Protein AF-A0AA40E9J5-F1 (afdb_monomer_lite)

pLDDT: mean 75.39, std 20.88, range [24.39, 98.38]

Foldseek 3Di:
DDDDDDDPDDDDDDDPFFAQFAFEDAQAPAKEGQDPVQFDPQWDQAWAAWPVGQTFGTWAKGWFWAAQAPPDDDPVRIDTDIDHGYTHGNPDLHIYDYNCLVVQWDWAADLVAQRPTFTAGPVRRGHWTWHQDPADRTTGTGGDDPPRGYDGDDHPDHNDHDDDYTYGDFQRVQVVVQVVVVVVVVVVVVPDPDDPPPDDDDDDDDDDDDDDDDDDPDDPDDPVNVPVVAATADDFDDLDQKHWCQVLVVVLCVLQCVPQVQAEEDNDPDPPQFPDKDKFAFWWWFADPPPVDPDGTDTDRFFIKMKTAHPSNYIIIMTGWWADPPPRRTTRIDGPSVRVSVVRSVVSCVVSVHDDDDDDDDPPDDPQDDLSGHSCSVVVRGPSNVVVVVVVVVVPD

InterPro domains:
  IPR027377 ZAR1/RTP1-5-like, 3CxxC-type zinc finger [PF13695] (281-380)
  IPR027377 ZAR1/RTP1-5-like, 3CxxC-type zinc finger [SM01328] (281-380)

Secondary structure (DSSP, 8-state):
-----PPPPPPPPPPSSPP--EEE-TT-SS-EES-GGGB-TT-EEEEEE-TTS-EEEEEEEEEEEEES-SS--SGGGEEEEEEEEEEE-TT-SSEEE-TTHHHHSEEE--SS-GGG-EEE-TT--EEEEEEE-TTT--EEE-B--TTTSPP-------SS---------HHHHHHHHHHHHHHHHHHHTTTTSS-----PPPPP--------------PPPPHHHHHHHS-----BTB--SEEE-GGGHHHHHHHHTTT-TT-EE------TT--EEEEEEEEEEEE---TT-----EEEEEEEEEEEEEGGGEEEEEEEPBB-TTT-PBPEEEE-HHHHHHHHHHHHHHHTT---PPP------PSPP-GGGBHHHHTT--HHHHHHHHHHHHS--

Radius of gyration: 27.04 Å; chains: 1; bounding box: 82×79×72 Å

Sequence (397 aa):
MPGAKTKPAKQGEKSPLPCPDWVLASDSNVHVAGDRSWFGGDYTAFNSVLADGSQVEGIGTVDLPTKRSPSSIGRSRHTTLRLANVLHVPGAVYNILGSPIVLEYQLDVNFEDPSQSSIRDQEGHPIAYFQRASRSNLITLRLSGPPVGPKVGPSLLGTAGYYINATWPATEIQRWAVCQASIDAYRDLGVGQDVGLDIHPAQTSQPPPSARQMSHDEHPMSVEELGQIFGAVSLQGEKMISFMFPSLHPSVLDVVANAVPSAWFNGRDSEDDSNNDWDTNVMGKFICDNRRCRKPGWGSKKVAIRIRGYPGSGYNAVVYNQRCNHCDVLGVFTLDEDSYVERVAYWIKRWADVQVEKPEHDKKKGPPHEFEFCEGGKQGHCKACRAALLSRSAGSR

Structure (mmCIF, N/CA/C/O backbone):
data_AF-A0AA40E9J5-F1
#
_entry.id   AF-A0AA40E9J5-F1
#
loop_
_atom_site.group_PDB
_atom_site.id
_atom_site.type_symbol
_atom_site.label_atom_id
_atom_site.label_alt_id
_atom_site.label_comp_id
_atom_site.label_asym_id
_atom_site.label_entity_id
_atom_site.label_seq_id
_atom_site.pdbx_PDB_ins_code
_atom_site.Cartn_x
_atom_site.Cartn_y
_atom_site.Cartn_z
_atom_site.occupancy
_atom_site.B_iso_or_equiv
_atom_site.auth_seq_id
_atom_site.auth_comp_id
_atom_site.auth_asym_id
_atom_site.auth_atom_id
_atom_site.pdbx_PDB_model_num
ATOM 1 N N . MET A 1 1 ? -0.466 -45.207 -42.441 1.00 37.12 1 MET A N 1
ATOM 2 C CA . MET A 1 1 ? 0.496 -44.374 -41.688 1.00 37.12 1 MET A CA 1
ATOM 3 C C . MET A 1 1 ? -0.213 -43.880 -40.436 1.00 37.12 1 MET A C 1
ATOM 5 O O . MET A 1 1 ? -1.188 -43.153 -40.587 1.00 37.12 1 MET A O 1
ATOM 9 N N . PRO A 1 2 ? 0.141 -44.359 -39.233 1.00 32.91 2 PRO A N 1
ATOM 10 C CA . PRO A 1 2 ? -0.555 -43.975 -38.012 1.00 32.91 2 PRO A CA 1
ATOM 11 C C . PRO A 1 2 ? -0.153 -42.555 -37.595 1.00 32.91 2 PRO A C 1
ATOM 13 O O . PRO A 1 2 ? 1.021 -42.190 -37.652 1.00 32.91 2 PRO A O 1
ATOM 16 N N . GLY A 1 3 ? -1.153 -41.762 -37.207 1.00 31.56 3 GLY A N 1
ATOM 17 C CA . GLY A 1 3 ? -1.009 -40.370 -36.797 1.00 31.56 3 GLY A CA 1
ATOM 18 C C . GLY A 1 3 ? -0.133 -40.221 -35.556 1.00 31.56 3 GLY A C 1
ATOM 19 O O . GLY A 1 3 ? -0.346 -40.881 -34.535 1.00 31.56 3 GLY A O 1
ATOM 20 N N . ALA A 1 4 ? 0.855 -39.336 -35.659 1.00 32.53 4 ALA A N 1
ATOM 21 C CA . ALA A 1 4 ? 1.711 -38.944 -34.556 1.00 32.53 4 ALA A CA 1
ATOM 22 C C . ALA A 1 4 ? 0.867 -38.240 -33.485 1.00 32.53 4 ALA A C 1
ATOM 24 O O . ALA A 1 4 ? 0.430 -37.105 -33.657 1.00 32.53 4 ALA A O 1
ATOM 25 N N . LYS A 1 5 ? 0.641 -38.935 -32.368 1.00 32.12 5 LYS A N 1
ATOM 26 C CA . LYS A 1 5 ? 0.163 -38.324 -31.129 1.00 32.12 5 LYS A CA 1
ATOM 27 C C . LYS A 1 5 ? 1.256 -37.379 -30.633 1.00 32.12 5 LYS A C 1
ATOM 29 O O . LYS A 1 5 ? 2.322 -37.828 -30.208 1.00 32.12 5 LYS A O 1
ATOM 34 N N . THR A 1 6 ? 1.005 -36.080 -30.710 1.00 33.06 6 THR A N 1
ATOM 35 C CA . THR A 1 6 ? 1.796 -35.060 -30.026 1.00 33.06 6 THR A CA 1
ATOM 36 C C . THR A 1 6 ? 1.772 -35.354 -28.528 1.00 33.06 6 THR A C 1
ATOM 38 O O . THR A 1 6 ? 0.718 -35.400 -27.897 1.00 33.06 6 THR A O 1
ATOM 41 N N . LYS A 1 7 ? 2.954 -35.626 -27.965 1.00 28.25 7 LYS A N 1
ATOM 42 C CA . LYS A 1 7 ? 3.154 -35.747 -26.518 1.00 28.25 7 LYS A CA 1
ATOM 43 C C . LYS A 1 7 ? 2.844 -34.394 -25.861 1.00 28.25 7 LYS A C 1
ATOM 45 O O . LYS A 1 7 ? 3.260 -33.374 -26.414 1.00 28.25 7 LYS A O 1
ATOM 50 N N . PRO A 1 8 ? 2.182 -34.361 -24.693 1.00 29.00 8 PRO A N 1
ATOM 51 C CA . PRO A 1 8 ? 2.073 -33.131 -23.922 1.00 29.00 8 PRO A CA 1
ATOM 52 C C . PRO A 1 8 ? 3.478 -32.679 -23.501 1.00 29.00 8 PRO A C 1
ATOM 54 O O . PRO A 1 8 ? 4.321 -33.500 -23.124 1.00 29.00 8 PRO A O 1
ATOM 57 N N . ALA A 1 9 ? 3.743 -31.379 -23.628 1.00 29.47 9 ALA A N 1
ATOM 58 C CA . ALA A 1 9 ? 4.997 -30.763 -23.221 1.00 29.47 9 ALA A CA 1
ATOM 59 C C . ALA A 1 9 ? 5.240 -31.017 -21.724 1.00 29.47 9 ALA A C 1
ATOM 61 O O . ALA A 1 9 ? 4.359 -30.783 -20.897 1.00 29.47 9 ALA A O 1
ATOM 62 N N . LYS A 1 10 ? 6.432 -31.521 -21.381 1.00 34.22 10 LYS A N 1
ATOM 63 C CA . LYS A 1 10 ? 6.877 -31.649 -19.990 1.00 34.22 10 LYS A CA 1
ATOM 64 C C . LYS A 1 10 ? 6.928 -30.252 -19.362 1.00 34.22 10 LYS A C 1
ATOM 66 O O . LYS A 1 10 ? 7.548 -29.359 -19.936 1.00 34.22 10 LYS A O 1
ATOM 71 N N . GLN A 1 11 ? 6.297 -30.091 -18.199 1.00 36.56 11 GLN A N 1
ATOM 72 C CA . GLN A 1 11 ? 6.508 -28.949 -17.309 1.00 36.56 11 GLN A CA 1
ATOM 73 C C . GLN A 1 11 ? 8.019 -28.781 -17.089 1.00 36.56 11 GLN A C 1
ATOM 75 O O . GLN A 1 11 ? 8.707 -29.754 -16.776 1.00 36.56 11 GLN A O 1
ATOM 80 N N . GLY A 1 12 ? 8.540 -27.583 -17.361 1.00 43.00 12 GLY A N 1
ATOM 81 C CA . GLY A 1 12 ? 9.965 -27.283 -17.260 1.00 43.00 12 GLY A CA 1
ATOM 82 C C . GLY A 1 12 ? 10.460 -27.481 -15.831 1.00 43.00 12 GLY A C 1
ATOM 83 O O . GLY A 1 12 ? 9.892 -26.936 -14.890 1.00 43.00 12 GLY A O 1
ATOM 84 N N . GLU A 1 13 ? 11.507 -28.281 -15.680 1.00 49.03 13 GLU A N 1
ATOM 85 C CA . GLU A 1 13 ? 12.202 -28.504 -14.416 1.00 49.03 13 GLU A CA 1
ATOM 86 C C . GLU A 1 13 ? 12.793 -27.161 -13.945 1.00 49.03 13 GLU A C 1
ATOM 88 O O . GLU A 1 13 ? 13.584 -26.542 -14.663 1.00 49.03 13 GLU A O 1
ATOM 93 N N . LYS A 1 14 ? 12.354 -26.655 -12.784 1.00 58.69 14 LYS A N 1
ATOM 94 C CA . LYS A 1 14 ? 12.868 -25.398 -12.221 1.00 58.69 14 LYS A CA 1
ATOM 95 C C . LYS A 1 14 ? 14.371 -25.531 -11.953 1.00 58.69 14 LYS A C 1
ATOM 97 O O . LYS A 1 14 ? 14.816 -26.505 -11.350 1.00 58.69 14 LYS A O 1
ATOM 102 N N . SER A 1 15 ? 15.146 -24.533 -12.380 1.00 70.19 15 SER A N 1
ATOM 103 C CA . SER A 1 15 ? 16.563 -24.407 -12.016 1.00 70.19 15 SER A CA 1
ATOM 104 C C . SER A 1 15 ? 16.715 -24.419 -10.485 1.00 70.19 15 SER A C 1
ATOM 106 O O . SER A 1 15 ? 15.935 -23.752 -9.811 1.00 70.19 15 SER A O 1
ATOM 108 N N . PRO A 1 16 ? 17.730 -25.102 -9.920 1.00 83.12 16 PRO A N 1
ATOM 109 C CA . PRO A 1 16 ? 17.995 -25.066 -8.479 1.00 83.12 16 PRO A CA 1
ATOM 110 C C . PRO A 1 16 ? 18.570 -23.718 -8.013 1.00 83.12 16 PRO A C 1
ATOM 112 O O . PRO A 1 16 ? 18.649 -23.459 -6.816 1.00 83.12 16 PRO A O 1
ATOM 115 N N . LEU A 1 17 ? 19.021 -22.876 -8.948 1.00 92.25 17 LEU A N 1
ATOM 116 C CA . LEU A 1 17 ? 19.507 -21.525 -8.679 1.00 92.25 17 LEU A CA 1
ATOM 117 C C . LEU A 1 17 ? 18.399 -20.492 -8.914 1.00 92.25 17 LEU A C 1
ATOM 119 O O . LEU A 1 17 ? 17.661 -20.647 -9.895 1.00 92.25 17 LEU A O 1
ATOM 123 N N . PRO A 1 18 ? 18.351 -19.414 -8.106 1.00 93.88 18 PRO A N 1
ATOM 124 C CA . PRO A 1 18 ? 17.310 -18.401 -8.199 1.00 93.88 18 PRO A CA 1
ATOM 125 C C . PRO A 1 18 ? 17.318 -17.669 -9.540 1.00 93.88 18 PRO A C 1
ATOM 127 O O . PRO A 1 18 ? 18.381 -17.426 -10.127 1.00 93.88 18 PRO A O 1
ATOM 130 N N . CYS A 1 19 ? 16.132 -17.272 -9.995 1.00 93.44 19 CYS A N 1
ATOM 131 C CA . CYS A 1 19 ? 15.944 -16.501 -11.213 1.00 93.44 19 CYS A CA 1
ATOM 132 C C . CYS A 1 19 ? 16.684 -15.153 -11.124 1.00 93.44 19 CYS A C 1
ATOM 134 O O . CYS A 1 19 ? 16.476 -14.409 -10.158 1.00 93.44 19 CYS A O 1
ATOM 136 N N . PRO A 1 20 ? 17.541 -14.810 -12.108 1.00 94.19 20 PRO A N 1
ATOM 137 C CA . PRO A 1 20 ? 18.309 -13.564 -12.093 1.00 94.19 20 PRO A CA 1
ATOM 138 C C . PRO A 1 20 ? 17.485 -12.334 -12.493 1.00 94.19 20 PRO A C 1
ATOM 140 O O . PRO A 1 20 ? 17.920 -11.204 -12.267 1.00 94.19 20 PRO A O 1
ATOM 143 N N . ASP A 1 21 ? 16.346 -12.542 -13.151 1.00 94.19 21 ASP A N 1
ATOM 144 C CA . ASP A 1 21 ? 15.663 -11.503 -13.910 1.00 94.19 21 ASP A CA 1
ATOM 145 C C . ASP A 1 21 ? 14.724 -10.702 -13.012 1.00 94.19 21 ASP A C 1
ATOM 147 O O . ASP A 1 21 ? 13.589 -11.098 -12.773 1.00 94.19 21 ASP A O 1
ATOM 151 N N . TRP A 1 22 ? 15.201 -9.555 -12.530 1.00 96.00 22 TRP A N 1
ATOM 152 C CA . TRP A 1 22 ? 14.396 -8.553 -11.828 1.00 96.00 22 TRP A CA 1
ATOM 153 C C . TRP A 1 22 ? 13.949 -7.472 -12.802 1.00 96.00 22 TRP A C 1
ATOM 155 O O . TRP A 1 22 ? 14.723 -6.570 -13.131 1.00 96.00 22 TRP A O 1
ATOM 165 N N . VAL A 1 23 ? 12.721 -7.589 -13.300 1.00 93.12 23 VAL A N 1
ATOM 166 C CA . VAL A 1 23 ? 12.192 -6.723 -14.357 1.00 93.12 23 VAL A CA 1
ATOM 167 C C . VAL A 1 23 ? 11.519 -5.492 -13.762 1.00 93.12 23 VAL A C 1
ATOM 169 O O . VAL A 1 23 ? 10.676 -5.614 -12.877 1.00 93.12 23 VAL A O 1
ATOM 172 N N . LEU A 1 24 ? 11.854 -4.305 -14.272 1.00 89.38 24 LEU A N 1
ATOM 173 C CA . LEU A 1 24 ? 11.145 -3.074 -13.935 1.00 89.38 24 LEU A CA 1
ATOM 174 C C . LEU A 1 24 ? 9.752 -3.088 -14.570 1.00 89.38 24 LEU A C 1
ATOM 176 O O . LEU A 1 24 ? 9.627 -3.107 -15.794 1.00 89.38 24 LEU A O 1
ATOM 180 N N . ALA A 1 25 ? 8.716 -3.042 -13.737 1.00 86.38 25 ALA A N 1
ATOM 181 C CA . ALA A 1 25 ? 7.329 -2.967 -14.171 1.00 86.38 25 ALA A CA 1
ATOM 182 C C . ALA A 1 25 ? 6.584 -1.948 -13.305 1.00 86.38 25 ALA A C 1
ATOM 184 O O . ALA A 1 25 ? 5.895 -2.307 -12.352 1.00 86.38 25 ALA A O 1
ATOM 185 N N . SER A 1 26 ? 6.723 -0.666 -13.651 1.00 71.81 26 SER A N 1
ATOM 186 C CA . SER A 1 26 ? 6.165 0.466 -12.896 1.00 71.81 26 SER A CA 1
ATOM 187 C C . SER A 1 26 ? 4.640 0.453 -12.762 1.00 71.81 26 SER A C 1
ATOM 189 O O . SER A 1 26 ? 4.113 1.134 -11.893 1.00 71.81 26 SER A O 1
ATOM 191 N N . ASP A 1 27 ? 3.940 -0.318 -13.596 1.00 72.38 27 ASP A N 1
ATOM 192 C CA . ASP A 1 27 ? 2.486 -0.498 -13.511 1.00 72.38 27 ASP A CA 1
ATOM 193 C C . ASP A 1 27 ? 2.074 -1.597 -12.509 1.00 72.38 27 ASP A C 1
ATOM 195 O O . ASP A 1 27 ? 0.883 -1.813 -12.285 1.00 72.38 27 ASP A O 1
ATOM 199 N N . SER A 1 28 ? 3.034 -2.319 -11.920 1.00 77.88 28 SER A N 1
ATOM 200 C CA . SER A 1 28 ? 2.778 -3.312 -10.869 1.00 77.88 28 SER A CA 1
ATOM 201 C C . SER A 1 28 ? 2.726 -2.624 -9.512 1.00 77.88 28 SER A C 1
ATOM 203 O O . SER A 1 28 ? 3.655 -1.895 -9.176 1.00 77.88 28 SER A O 1
ATOM 205 N N . ASN A 1 29 ? 1.706 -2.883 -8.696 1.00 86.25 29 ASN A N 1
ATOM 206 C CA . ASN A 1 29 ? 1.569 -2.242 -7.380 1.00 86.25 29 ASN A CA 1
ATOM 207 C C . ASN A 1 29 ? 2.391 -2.925 -6.268 1.00 86.25 29 ASN A C 1
ATOM 209 O O . ASN A 1 29 ? 2.299 -2.530 -5.109 1.00 86.25 29 ASN A O 1
ATOM 213 N N . VAL A 1 30 ? 3.177 -3.952 -6.607 1.00 93.06 30 VAL A N 1
ATOM 214 C CA . VAL A 1 30 ? 3.915 -4.784 -5.652 1.00 93.06 30 VAL A CA 1
ATOM 215 C C . VAL A 1 30 ? 5.209 -5.341 -6.260 1.00 93.06 30 VAL A C 1
ATOM 217 O O . VAL A 1 30 ? 5.346 -5.445 -7.482 1.00 93.06 30 VAL A O 1
ATOM 220 N N . HIS A 1 31 ? 6.159 -5.721 -5.405 1.00 97.56 31 HIS A N 1
ATOM 221 C CA . HIS A 1 31 ? 7.327 -6.521 -5.776 1.00 97.56 31 HIS A CA 1
ATOM 222 C C . HIS A 1 31 ? 7.006 -8.019 -5.752 1.00 97.56 31 HIS A C 1
ATOM 224 O O . HIS A 1 31 ? 6.286 -8.483 -4.871 1.00 97.56 31 HIS A O 1
ATOM 230 N N . VAL A 1 32 ? 7.585 -8.794 -6.671 1.00 98.25 32 VAL A N 1
ATOM 231 C CA . VAL A 1 32 ? 7.403 -10.257 -6.718 1.00 98.25 32 VAL A CA 1
ATOM 232 C C . VAL A 1 32 ? 8.749 -10.948 -6.879 1.00 98.25 32 VAL A C 1
ATOM 234 O O . VAL A 1 32 ? 9.549 -10.536 -7.718 1.00 98.25 32 VAL A O 1
ATOM 237 N N . ALA A 1 33 ? 8.972 -12.024 -6.130 1.00 98.06 33 ALA A N 1
ATOM 238 C CA . ALA A 1 33 ? 10.090 -12.936 -6.318 1.00 98.06 33 ALA A CA 1
ATOM 239 C C . ALA A 1 33 ? 9.608 -14.387 -6.430 1.00 98.06 33 ALA A C 1
ATOM 241 O O . ALA A 1 33 ? 8.754 -14.835 -5.665 1.00 98.06 33 ALA A O 1
ATOM 242 N N . GLY A 1 34 ? 10.179 -15.130 -7.378 1.00 95.75 34 GLY A N 1
ATOM 243 C CA . GLY A 1 34 ? 9.784 -16.513 -7.658 1.00 95.75 34 GLY A CA 1
ATOM 244 C C . GLY A 1 34 ? 10.446 -17.577 -6.786 1.00 95.75 34 GLY A C 1
ATOM 245 O O . GLY A 1 34 ? 9.988 -18.718 -6.750 1.00 95.75 34 GLY A O 1
ATOM 246 N N . ASP A 1 35 ? 11.534 -17.223 -6.101 1.00 96.00 35 ASP A N 1
ATOM 247 C CA . ASP A 1 35 ? 12.380 -18.180 -5.392 1.00 96.00 35 ASP A CA 1
ATOM 248 C C . ASP A 1 35 ? 12.575 -17.771 -3.932 1.00 96.00 35 ASP A C 1
ATOM 250 O O . ASP A 1 35 ? 13.080 -16.684 -3.634 1.00 96.00 35 ASP A O 1
ATOM 254 N N . ARG A 1 36 ? 12.248 -18.684 -3.008 1.00 93.94 36 ARG A N 1
ATOM 255 C CA . ARG A 1 36 ? 12.369 -18.481 -1.555 1.00 93.94 36 ARG A CA 1
ATOM 256 C C . ARG A 1 36 ? 13.775 -18.077 -1.100 1.00 93.94 36 ARG A C 1
ATOM 258 O O . ARG A 1 36 ? 13.907 -17.398 -0.083 1.00 93.94 36 ARG A O 1
ATOM 265 N N . SER A 1 37 ? 14.817 -18.461 -1.837 1.00 94.19 37 SER A N 1
ATOM 266 C CA . SER A 1 37 ? 16.215 -18.140 -1.515 1.00 94.19 37 SER A CA 1
ATOM 267 C C . SER A 1 37 ? 16.558 -16.651 -1.622 1.00 94.19 37 SER A C 1
ATOM 269 O O . SER A 1 37 ? 17.635 -16.260 -1.186 1.00 94.19 37 SER A O 1
ATOM 271 N N . TRP A 1 38 ? 15.686 -15.826 -2.215 1.00 96.19 38 TRP A N 1
ATOM 272 C CA . TRP A 1 38 ? 15.858 -14.369 -2.230 1.00 96.19 38 TRP A CA 1
ATOM 273 C C . TRP A 1 38 ? 15.552 -13.705 -0.885 1.00 96.19 38 TRP A C 1
ATOM 275 O O . TRP A 1 38 ? 16.029 -12.602 -0.633 1.00 96.19 38 TRP A O 1
ATOM 285 N N . PHE A 1 39 ? 14.759 -14.354 -0.034 1.00 96.44 39 PHE A N 1
ATOM 286 C CA . PHE A 1 39 ? 14.202 -13.734 1.162 1.00 96.44 39 PHE A CA 1
ATOM 287 C C . PHE A 1 39 ? 15.077 -13.933 2.396 1.00 96.44 39 PHE A C 1
ATOM 289 O O . PHE A 1 39 ? 15.604 -15.028 2.624 1.00 96.44 39 PHE A O 1
ATOM 296 N N . GLY A 1 40 ? 15.162 -12.880 3.212 1.00 90.00 40 GLY A N 1
ATOM 297 C CA . GLY A 1 40 ? 15.876 -12.867 4.484 1.00 90.00 40 GLY A CA 1
ATOM 298 C C . GLY A 1 40 ? 15.180 -13.632 5.618 1.00 90.00 40 GLY A C 1
ATOM 299 O O . GLY A 1 40 ? 14.261 -14.432 5.412 1.00 90.00 40 GLY A O 1
ATOM 300 N N . GLY A 1 41 ? 15.659 -13.392 6.842 1.00 89.56 41 GLY A N 1
ATOM 301 C CA . GLY A 1 41 ? 15.146 -14.026 8.064 1.00 89.56 41 GLY A CA 1
ATOM 302 C C . GLY A 1 41 ? 13.780 -13.509 8.524 1.00 89.56 41 GLY A C 1
ATOM 303 O O . GLY A 1 41 ? 13.149 -14.139 9.361 1.00 89.56 41 GLY A O 1
ATOM 304 N N . ASP A 1 42 ? 13.309 -12.395 7.965 1.00 87.56 42 ASP A N 1
ATOM 305 C CA . ASP A 1 42 ? 11.998 -11.798 8.239 1.00 87.56 42 ASP A CA 1
ATOM 306 C C . ASP A 1 42 ? 10.871 -12.369 7.360 1.00 87.56 42 ASP A C 1
ATOM 308 O O . ASP A 1 42 ? 9.733 -11.905 7.430 1.00 87.56 42 ASP A O 1
ATOM 312 N N . TYR A 1 43 ? 11.171 -13.372 6.527 1.00 91.56 43 TYR A N 1
ATOM 313 C CA . TYR A 1 43 ? 10.168 -14.044 5.709 1.00 91.56 43 TYR A CA 1
ATOM 314 C C . TYR A 1 43 ? 9.039 -14.614 6.566 1.00 91.56 43 TYR A C 1
ATOM 316 O O . TYR A 1 43 ? 9.255 -15.463 7.432 1.00 91.56 43 TYR A O 1
ATOM 324 N N . THR A 1 44 ? 7.821 -14.220 6.229 1.00 87.06 44 THR A N 1
ATOM 325 C CA . THR A 1 44 ? 6.597 -14.665 6.876 1.00 87.06 44 THR A CA 1
ATOM 326 C C . THR A 1 44 ? 5.778 -15.476 5.883 1.00 87.06 44 THR A C 1
ATOM 328 O O . THR A 1 44 ? 5.447 -14.996 4.798 1.00 87.06 44 THR A O 1
ATOM 331 N N . ALA A 1 45 ? 5.452 -16.720 6.240 1.00 85.69 45 ALA A N 1
ATOM 332 C CA . ALA A 1 45 ? 4.517 -17.519 5.458 1.00 85.69 45 ALA A CA 1
ATOM 333 C C . ALA A 1 45 ? 3.136 -16.853 5.496 1.00 85.69 45 ALA A C 1
ATOM 335 O O . ALA A 1 45 ? 2.607 -16.566 6.569 1.00 85.69 45 ALA A O 1
ATOM 336 N N . PHE A 1 46 ? 2.570 -16.584 4.326 1.00 84.31 46 PHE A N 1
ATOM 337 C CA . PHE A 1 46 ? 1.330 -15.832 4.200 1.00 84.31 46 PHE A CA 1
ATOM 338 C C . PHE A 1 46 ? 0.624 -16.244 2.913 1.00 84.31 46 PHE A C 1
ATOM 340 O O . PHE A 1 46 ? 1.069 -15.908 1.816 1.00 84.31 46 PHE A O 1
ATOM 347 N N . ASN A 1 47 ? -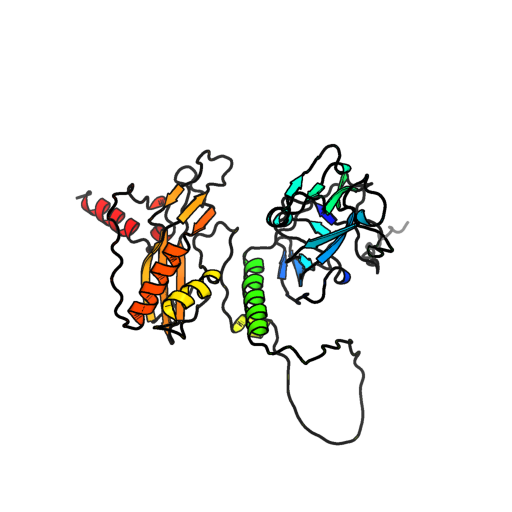0.463 -17.001 3.063 1.00 81.19 47 ASN A N 1
ATOM 348 C CA . ASN A 1 47 ? -1.245 -17.490 1.937 1.00 81.19 47 ASN A CA 1
ATOM 349 C C . ASN A 1 47 ? -2.120 -16.367 1.367 1.00 81.19 47 ASN A C 1
ATOM 351 O O . ASN A 1 47 ? -3.023 -15.858 2.044 1.00 81.19 47 ASN A O 1
ATOM 355 N N . SER A 1 48 ? -1.834 -16.003 0.121 1.00 89.44 48 SER A N 1
ATOM 356 C CA . SER A 1 48 ? -2.458 -14.893 -0.584 1.00 89.44 48 SER A CA 1
ATOM 357 C C . SER A 1 48 ? -2.515 -15.158 -2.092 1.00 89.44 48 SER A C 1
ATOM 359 O O . SER A 1 48 ? -2.109 -16.214 -2.580 1.00 89.44 48 SER A O 1
ATOM 361 N N . VAL A 1 49 ? -3.051 -14.212 -2.857 1.00 86.00 49 VAL A N 1
ATOM 362 C CA . VAL A 1 49 ? -3.266 -14.370 -4.294 1.00 86.00 49 VAL A CA 1
ATOM 363 C C . VAL A 1 49 ? -3.094 -13.042 -5.030 1.00 86.00 49 VAL A C 1
ATOM 365 O O . VAL A 1 49 ? -3.479 -11.982 -4.537 1.00 86.00 49 VAL A O 1
ATOM 368 N N . LEU A 1 50 ? -2.507 -13.090 -6.225 1.00 87.38 50 LEU A N 1
ATOM 369 C CA . LEU A 1 50 ? -2.487 -11.963 -7.160 1.00 87.38 50 LEU A CA 1
ATOM 370 C C . LEU A 1 50 ? -3.806 -11.879 -7.944 1.00 87.38 50 LEU A C 1
ATOM 372 O O . LEU A 1 50 ? -4.547 -12.852 -8.055 1.00 87.38 50 LEU A O 1
ATOM 376 N N . ALA A 1 51 ? -4.096 -10.727 -8.550 1.00 78.06 51 ALA A N 1
ATOM 377 C CA . ALA A 1 51 ? -5.323 -10.521 -9.327 1.00 78.06 51 ALA A CA 1
ATOM 378 C C . ALA A 1 51 ? -5.470 -11.477 -10.532 1.00 78.06 51 ALA A C 1
ATOM 380 O O . ALA A 1 51 ? -6.584 -11.713 -10.995 1.00 78.06 51 ALA A O 1
ATOM 381 N N . ASP A 1 52 ? -4.366 -12.035 -11.033 1.00 81.88 52 ASP A N 1
ATOM 382 C CA . ASP A 1 52 ? -4.353 -13.032 -12.110 1.00 81.88 52 ASP A CA 1
ATOM 383 C C . ASP A 1 52 ? -4.549 -14.483 -11.618 1.00 81.88 52 ASP A C 1
ATOM 385 O O . ASP A 1 52 ? -4.563 -15.412 -12.425 1.00 81.88 52 ASP A O 1
ATOM 389 N N . GLY A 1 53 ? -4.720 -14.685 -10.306 1.00 87.19 53 GLY A N 1
ATOM 390 C CA . GLY A 1 53 ? -4.893 -15.990 -9.666 1.00 87.19 53 GLY A CA 1
ATOM 391 C C . GLY A 1 53 ? -3.593 -16.669 -9.220 1.00 87.19 53 GLY A C 1
ATOM 392 O O . GLY A 1 53 ? -3.651 -17.739 -8.604 1.00 87.19 53 GLY A O 1
ATOM 393 N N . SER A 1 54 ? -2.425 -16.077 -9.489 1.00 90.50 54 SER A N 1
ATOM 394 C CA . SER A 1 54 ? -1.137 -16.619 -9.044 1.00 90.50 54 SER A CA 1
ATOM 395 C C . SER A 1 54 ? -1.062 -16.683 -7.518 1.00 90.50 54 SER A C 1
ATOM 397 O O . SER A 1 54 ? -1.392 -15.717 -6.830 1.00 90.50 54 SER A O 1
ATOM 399 N N . GLN A 1 55 ? -0.611 -17.822 -6.991 1.00 94.50 55 GLN A N 1
ATOM 400 C CA . GLN A 1 55 ? -0.541 -18.072 -5.550 1.00 94.50 55 GLN A CA 1
ATOM 401 C C . GLN A 1 55 ? 0.681 -17.403 -4.920 1.00 94.50 55 GLN A C 1
ATOM 403 O O . GLN A 1 55 ? 1.798 -17.525 -5.429 1.00 94.50 55 GLN A O 1
ATOM 408 N N . VAL A 1 56 ? 0.456 -16.729 -3.797 1.00 95.50 56 VAL A N 1
ATOM 409 C CA . VAL A 1 56 ? 1.488 -16.124 -2.955 1.00 95.50 56 VAL A CA 1
ATOM 410 C C . VAL A 1 56 ? 1.637 -16.995 -1.710 1.00 95.50 56 VAL A C 1
ATOM 412 O O . VAL A 1 56 ? 0.656 -17.262 -1.020 1.00 95.50 56 VAL A O 1
ATOM 415 N N . GLU A 1 57 ? 2.858 -17.433 -1.418 1.00 93.62 57 GLU A N 1
ATOM 416 C CA . GLU A 1 57 ? 3.141 -18.321 -0.278 1.00 93.62 57 GLU A CA 1
ATOM 417 C C . GLU A 1 57 ? 3.745 -17.593 0.927 1.00 93.62 57 GLU A C 1
ATOM 419 O O . GLU A 1 57 ? 3.821 -18.136 2.033 1.00 93.62 57 GLU A O 1
ATOM 424 N N . GLY A 1 58 ? 4.212 -16.366 0.735 1.00 90.12 58 GLY A N 1
ATOM 425 C CA . GLY A 1 58 ? 4.747 -15.567 1.822 1.00 90.12 58 GLY A CA 1
ATOM 426 C C . GLY A 1 58 ? 5.273 -14.225 1.378 1.00 90.12 58 GLY A C 1
ATOM 427 O O . GLY A 1 58 ? 5.252 -13.881 0.196 1.00 90.12 58 GLY A O 1
ATOM 428 N N . ILE A 1 59 ? 5.704 -13.453 2.365 1.00 96.69 59 ILE A N 1
ATOM 429 C CA . ILE A 1 59 ? 6.090 -12.056 2.215 1.00 96.69 59 ILE A CA 1
ATOM 430 C C . ILE A 1 59 ? 7.334 -11.809 3.058 1.00 96.69 59 ILE A C 1
ATOM 432 O O . ILE A 1 59 ? 7.483 -12.380 4.137 1.00 96.69 59 ILE A O 1
ATOM 436 N N . GLY A 1 60 ? 8.249 -10.976 2.578 1.00 93.75 60 GLY A N 1
ATOM 437 C CA . GLY A 1 60 ? 9.404 -10.574 3.376 1.00 93.75 60 GLY A CA 1
ATOM 438 C C . GLY A 1 60 ? 10.303 -9.578 2.667 1.00 93.75 60 GLY A C 1
ATOM 439 O O . GLY A 1 60 ? 9.964 -9.055 1.601 1.00 93.75 60 GLY A O 1
ATOM 440 N N . THR A 1 61 ? 11.468 -9.340 3.262 1.00 96.75 61 THR A N 1
ATOM 441 C CA . THR A 1 61 ? 12.501 -8.501 2.666 1.00 96.75 61 THR A CA 1
ATOM 442 C C . THR A 1 61 ? 13.375 -9.295 1.700 1.00 96.75 61 THR A C 1
ATOM 444 O O . THR A 1 61 ? 13.795 -10.422 1.985 1.00 96.75 61 THR A O 1
ATOM 447 N N . VAL A 1 62 ? 13.714 -8.661 0.577 1.00 97.81 62 VAL A N 1
ATOM 448 C CA . VAL A 1 62 ? 14.761 -9.116 -0.340 1.00 97.81 62 VAL A CA 1
ATOM 449 C C . VAL A 1 62 ? 15.871 -8.069 -0.404 1.00 97.81 62 VAL A C 1
ATOM 451 O O . VAL A 1 62 ? 15.657 -6.941 -0.845 1.00 97.81 62 VAL A O 1
ATOM 454 N N . ASP A 1 63 ? 17.074 -8.468 -0.001 1.00 96.69 63 ASP A N 1
ATOM 455 C CA . ASP A 1 63 ? 18.290 -7.663 -0.112 1.00 96.69 63 ASP A CA 1
ATOM 456 C C . ASP A 1 63 ? 19.053 -8.082 -1.379 1.00 96.69 63 ASP A C 1
ATOM 458 O O . ASP A 1 63 ? 19.671 -9.146 -1.433 1.00 96.69 63 ASP A O 1
ATOM 462 N N . LEU A 1 64 ? 19.002 -7.255 -2.427 1.00 97.06 64 LEU A N 1
ATOM 463 C CA . LEU A 1 64 ? 19.618 -7.535 -3.725 1.00 97.06 64 LEU A CA 1
ATOM 464 C C . LEU A 1 64 ? 21.026 -6.940 -3.814 1.00 97.06 64 LEU A C 1
ATOM 466 O O . LEU A 1 64 ? 21.168 -5.717 -3.833 1.00 97.06 64 LEU A O 1
ATOM 470 N N . PRO A 1 65 ? 22.083 -7.755 -3.980 1.00 95.50 65 PRO A N 1
ATOM 471 C CA . PRO A 1 65 ? 23.412 -7.234 -4.264 1.00 95.50 65 PRO A CA 1
ATOM 472 C C . PRO A 1 65 ? 23.455 -6.679 -5.691 1.00 95.50 65 PRO A C 1
ATOM 474 O O . PRO A 1 65 ? 23.387 -7.431 -6.665 1.00 95.50 65 PRO A O 1
ATOM 477 N N . THR A 1 66 ? 23.616 -5.369 -5.848 1.00 95.06 66 THR A N 1
ATOM 478 C CA . THR A 1 66 ? 23.547 -4.658 -7.137 1.00 95.06 66 THR A CA 1
ATOM 479 C C . THR A 1 66 ? 24.868 -3.994 -7.493 1.00 95.06 66 THR A C 1
ATOM 481 O O . THR A 1 66 ? 25.748 -3.792 -6.651 1.00 95.06 66 THR A O 1
ATOM 484 N N . LYS A 1 67 ? 25.033 -3.671 -8.779 1.00 92.19 67 LYS A N 1
ATOM 485 C CA . LYS A 1 67 ? 26.105 -2.781 -9.236 1.00 92.19 67 LYS A CA 1
ATOM 486 C C . LYS A 1 67 ? 25.601 -1.339 -9.248 1.00 92.19 67 LYS A C 1
ATOM 488 O O . LYS A 1 67 ? 24.530 -1.092 -9.788 1.00 92.19 67 LYS A O 1
ATOM 493 N N . ARG A 1 68 ? 26.397 -0.390 -8.745 1.00 89.56 68 ARG A N 1
ATOM 494 C CA . ARG A 1 68 ? 26.021 1.037 -8.663 1.00 89.56 68 ARG A CA 1
ATOM 495 C C . ARG A 1 68 ? 25.915 1.727 -10.020 1.00 89.56 68 ARG A C 1
ATOM 497 O O . ARG A 1 68 ? 24.997 2.497 -10.251 1.00 89.56 68 ARG A O 1
ATOM 504 N N . SER A 1 69 ? 26.864 1.465 -10.917 1.00 84.75 69 SER A N 1
ATOM 505 C CA . SER A 1 69 ? 26.859 2.014 -12.275 1.00 84.75 69 SER A CA 1
ATOM 506 C C . SER A 1 69 ? 27.640 1.115 -13.242 1.00 84.75 69 SER A C 1
ATOM 508 O O . SER A 1 69 ? 28.434 0.271 -12.795 1.00 84.75 69 SER A O 1
ATOM 510 N N . PRO A 1 70 ? 27.483 1.305 -14.565 1.00 82.81 70 PRO A N 1
ATOM 511 C CA . PRO A 1 70 ? 28.299 0.613 -15.563 1.00 82.81 70 PRO A CA 1
ATOM 512 C C . PRO A 1 70 ? 29.802 0.913 -15.424 1.00 82.81 70 PRO A C 1
ATOM 514 O O . PRO A 1 70 ? 30.638 0.029 -15.620 1.00 82.81 70 PRO A O 1
ATOM 517 N N . SER A 1 71 ? 30.138 2.153 -15.052 1.00 78.19 71 SER A N 1
ATOM 518 C CA . SER A 1 71 ? 31.491 2.728 -15.068 1.00 78.19 71 SER A CA 1
ATOM 519 C C . SER A 1 71 ? 32.255 2.624 -13.746 1.00 78.19 71 SER A C 1
ATOM 521 O O . SER A 1 71 ? 33.464 2.839 -13.727 1.00 78.19 71 SER A O 1
ATOM 523 N N . SER A 1 72 ? 31.589 2.285 -12.639 1.00 71.44 72 SER A N 1
ATOM 524 C CA . SER A 1 72 ? 32.240 2.131 -11.326 1.00 71.44 72 SER A CA 1
ATOM 525 C C . SER A 1 72 ? 33.327 1.044 -11.405 1.00 71.44 72 SER A C 1
ATOM 527 O O . SER A 1 72 ? 33.098 0.069 -12.112 1.00 71.44 72 SER A O 1
ATOM 529 N N . ILE A 1 73 ? 34.461 1.136 -10.683 1.00 66.00 73 ILE A N 1
ATOM 530 C CA . ILE A 1 73 ? 35.569 0.137 -10.630 1.00 66.00 73 ILE A CA 1
ATOM 531 C C . ILE A 1 73 ? 35.967 -0.130 -9.155 1.00 66.00 73 ILE A C 1
ATOM 533 O O . ILE A 1 73 ? 35.819 0.746 -8.314 1.00 66.00 73 ILE A O 1
ATOM 537 N N . GLY A 1 74 ? 36.452 -1.335 -8.810 1.00 64.38 74 GLY A N 1
ATOM 538 C CA . GLY A 1 74 ? 36.917 -1.681 -7.450 1.00 64.38 74 GLY A CA 1
ATOM 539 C C . GLY A 1 74 ? 35.831 -2.131 -6.454 1.00 64.38 74 GLY A C 1
ATOM 540 O O . GLY A 1 74 ? 34.744 -2.545 -6.848 1.00 64.38 74 GLY A O 1
ATOM 541 N N . ARG A 1 75 ? 36.133 -2.094 -5.143 1.00 59.75 75 ARG A N 1
ATOM 542 C CA . ARG A 1 75 ? 35.218 -2.555 -4.070 1.00 59.75 75 ARG A CA 1
ATOM 543 C C . ARG A 1 75 ? 33.988 -1.655 -3.878 1.00 59.75 75 ARG A C 1
ATOM 545 O O . ARG A 1 75 ? 32.960 -2.152 -3.439 1.00 59.75 75 ARG A O 1
ATOM 552 N N . SER A 1 76 ? 34.044 -0.379 -4.276 1.00 67.62 76 SER A N 1
ATOM 553 C CA . SER A 1 76 ? 32.896 0.546 -4.206 1.00 67.62 76 SER A CA 1
ATOM 554 C C . SER A 1 76 ? 31.866 0.354 -5.331 1.00 67.62 76 SER A C 1
ATOM 556 O O . SER A 1 76 ? 30.897 1.101 -5.410 1.00 67.62 76 SER A O 1
ATOM 558 N N . ARG A 1 77 ? 32.041 -0.652 -6.207 1.00 83.06 77 ARG A N 1
ATOM 559 C CA . ARG A 1 77 ? 31.110 -0.964 -7.311 1.00 83.06 77 ARG A CA 1
ATOM 560 C C . ARG A 1 77 ? 29.771 -1.520 -6.861 1.00 83.06 77 ARG A C 1
ATOM 562 O O . ARG A 1 77 ? 28.824 -1.507 -7.647 1.00 83.06 77 ARG A O 1
ATOM 569 N N . HIS A 1 78 ? 29.738 -2.086 -5.666 1.00 89.38 78 HIS A N 1
ATOM 570 C CA . HIS A 1 78 ? 28.629 -2.882 -5.183 1.00 89.38 78 HIS A CA 1
ATOM 571 C C . HIS A 1 78 ? 27.871 -2.129 -4.099 1.00 89.38 78 HIS A C 1
ATOM 573 O O . HIS A 1 78 ? 28.413 -1.251 -3.420 1.00 89.38 78 HIS A O 1
ATOM 579 N N . THR A 1 79 ? 26.605 -2.469 -3.960 1.00 92.44 79 THR A N 1
ATOM 580 C CA . THR A 1 79 ? 25.768 -2.074 -2.834 1.00 92.44 79 THR A CA 1
ATOM 581 C C . THR A 1 79 ? 24.614 -3.064 -2.725 1.00 92.44 79 THR A C 1
ATOM 583 O O . THR A 1 79 ? 24.547 -4.021 -3.503 1.00 92.44 79 THR A O 1
ATOM 586 N N . THR A 1 80 ? 23.727 -2.827 -1.772 1.00 93.88 80 THR A N 1
ATOM 587 C CA . THR A 1 80 ? 22.507 -3.602 -1.583 1.00 93.88 80 THR A CA 1
ATOM 588 C C . THR A 1 80 ? 21.306 -2.716 -1.876 1.00 93.88 80 THR A C 1
ATOM 590 O O . THR A 1 80 ? 21.190 -1.634 -1.306 1.00 93.88 80 THR A O 1
ATOM 593 N N . LEU A 1 81 ? 20.431 -3.171 -2.769 1.00 95.69 81 LEU A N 1
ATOM 594 C CA . LEU A 1 81 ? 19.088 -2.632 -2.937 1.00 95.69 81 LEU A CA 1
ATOM 595 C C . LEU A 1 81 ? 18.143 -3.453 -2.061 1.00 95.69 81 LEU A C 1
ATOM 597 O O . LEU A 1 81 ? 17.961 -4.643 -2.316 1.00 95.69 81 LEU A O 1
ATOM 601 N N . ARG A 1 82 ? 17.562 -2.828 -1.040 1.00 95.75 82 ARG A N 1
ATOM 602 C CA . ARG A 1 82 ? 16.619 -3.477 -0.127 1.00 95.75 82 ARG A CA 1
ATOM 603 C C . ARG A 1 82 ? 15.196 -3.261 -0.617 1.00 95.75 82 ARG A C 1
ATOM 605 O O . ARG A 1 82 ? 14.805 -2.127 -0.871 1.00 95.75 82 ARG A O 1
ATOM 612 N N . LEU A 1 83 ? 14.437 -4.340 -0.740 1.00 95.69 83 LEU A N 1
ATOM 613 C CA . LEU A 1 83 ? 13.025 -4.312 -1.105 1.00 95.69 83 LEU A CA 1
ATOM 614 C C . LEU A 1 83 ? 12.218 -4.890 0.053 1.00 95.69 83 LEU A C 1
ATOM 616 O O . LEU A 1 83 ? 12.383 -6.065 0.384 1.00 95.69 83 LEU A O 1
ATOM 620 N N . ALA A 1 84 ? 11.361 -4.077 0.663 1.00 92.19 84 ALA A N 1
ATOM 621 C CA . ALA A 1 84 ? 10.419 -4.530 1.680 1.00 92.19 84 ALA A CA 1
ATOM 622 C C . ALA A 1 84 ? 9.119 -5.049 1.045 1.00 92.19 84 ALA A C 1
ATOM 624 O O . ALA A 1 84 ? 8.774 -4.688 -0.083 1.00 92.19 84 ALA A O 1
ATOM 625 N N . ASN A 1 85 ? 8.377 -5.875 1.793 1.00 92.19 85 ASN A N 1
ATOM 626 C CA . ASN A 1 85 ? 7.054 -6.382 1.406 1.00 92.19 85 ASN A CA 1
ATOM 627 C C . ASN A 1 85 ? 7.028 -7.058 0.019 1.00 92.19 85 ASN A C 1
ATOM 629 O O . ASN A 1 85 ? 6.099 -6.867 -0.768 1.00 92.19 85 ASN A O 1
ATOM 633 N N . VAL A 1 86 ? 8.063 -7.837 -0.302 1.00 98.12 86 VAL A N 1
ATOM 634 C CA . VAL A 1 86 ? 8.131 -8.594 -1.558 1.00 98.12 86 VAL A CA 1
ATOM 635 C C . VAL A 1 86 ? 7.263 -9.839 -1.437 1.00 98.12 86 VAL A C 1
ATOM 637 O O . VAL A 1 86 ? 7.347 -10.546 -0.437 1.00 98.12 86 VAL A O 1
ATOM 640 N N . LEU A 1 87 ? 6.454 -10.140 -2.453 1.00 98.31 87 LEU A N 1
ATOM 641 C CA . LEU A 1 87 ? 5.647 -11.360 -2.483 1.00 98.31 87 LEU A CA 1
ATOM 642 C C . LEU A 1 87 ? 6.454 -12.537 -3.024 1.00 98.31 87 LEU A C 1
ATOM 644 O O . LEU A 1 87 ? 7.065 -12.443 -4.090 1.00 98.31 87 LEU A O 1
ATOM 648 N N . HIS A 1 88 ? 6.410 -13.666 -2.327 1.00 98.38 88 HIS A N 1
ATOM 649 C CA . HIS A 1 88 ? 6.943 -14.933 -2.803 1.00 98.38 88 HIS A CA 1
ATOM 650 C C . HIS A 1 88 ? 5.880 -15.678 -3.608 1.00 98.38 88 HIS A C 1
ATOM 652 O O . HIS A 1 88 ? 4.891 -16.161 -3.057 1.00 98.38 88 HIS A O 1
ATOM 658 N N . VAL A 1 89 ? 6.102 -15.775 -4.917 1.00 97.50 89 VAL A N 1
ATOM 659 C CA . VAL A 1 89 ? 5.189 -16.410 -5.876 1.00 97.50 89 VAL A CA 1
ATOM 660 C C . VAL A 1 89 ? 5.953 -17.515 -6.598 1.00 97.50 89 VAL A C 1
ATOM 662 O O . VAL A 1 89 ? 6.543 -17.256 -7.645 1.00 97.50 89 VAL A O 1
ATOM 665 N N . PRO A 1 90 ? 5.961 -18.763 -6.100 1.00 93.62 90 PRO A N 1
ATOM 666 C CA . PRO A 1 90 ? 6.747 -19.837 -6.707 1.00 93.62 90 PRO A CA 1
ATOM 667 C C . PRO A 1 90 ? 6.420 -20.099 -8.178 1.00 93.62 90 PRO A C 1
ATOM 669 O O . PRO A 1 90 ? 7.261 -20.606 -8.911 1.00 93.62 90 PRO A O 1
ATOM 672 N N . GLY A 1 91 ? 5.221 -19.756 -8.646 1.00 88.81 91 GLY A N 1
ATOM 673 C CA . GLY A 1 91 ? 4.863 -19.863 -10.063 1.00 88.81 91 GLY A CA 1
ATOM 674 C C . GLY A 1 91 ? 5.558 -18.845 -10.978 1.00 88.81 91 GLY A C 1
ATOM 675 O O . GLY A 1 91 ? 5.505 -18.999 -12.198 1.00 88.81 91 GLY A O 1
ATOM 676 N N . ALA A 1 92 ? 6.201 -17.811 -10.427 1.00 90.31 92 ALA A N 1
ATOM 677 C CA . ALA A 1 92 ? 6.781 -16.725 -11.203 1.00 90.31 92 ALA A CA 1
ATOM 678 C C . ALA A 1 92 ? 8.035 -17.174 -11.970 1.00 90.31 92 ALA A C 1
ATOM 680 O O . ALA A 1 92 ? 8.965 -17.763 -11.419 1.00 90.31 92 ALA A O 1
ATOM 681 N N . VAL A 1 93 ? 8.064 -16.856 -13.266 1.00 87.00 93 VAL A N 1
ATOM 682 C CA . VAL A 1 93 ? 9.183 -17.158 -14.178 1.00 87.00 93 VAL A CA 1
ATOM 683 C C . VAL A 1 93 ? 10.270 -16.073 -14.184 1.00 87.00 93 VAL A C 1
ATOM 685 O O . VAL A 1 93 ? 11.392 -16.320 -14.621 1.00 87.00 93 VAL A O 1
ATOM 688 N N . TYR A 1 94 ? 9.946 -14.882 -13.687 1.00 90.12 94 TYR A N 1
ATOM 689 C CA . TYR A 1 94 ? 10.834 -13.739 -13.473 1.00 90.12 94 TYR A CA 1
ATOM 690 C C . TYR A 1 94 ? 10.385 -12.987 -12.218 1.00 90.12 94 TYR A C 1
ATOM 692 O O . TYR A 1 94 ? 9.234 -13.102 -11.795 1.00 90.12 94 TYR A O 1
ATOM 700 N N . ASN A 1 95 ? 11.285 -12.200 -11.641 1.00 97.00 95 ASN A N 1
ATOM 701 C CA . ASN A 1 95 ? 10.987 -11.327 -10.513 1.00 97.00 95 ASN A CA 1
ATOM 702 C C . ASN A 1 95 ? 10.539 -9.948 -11.021 1.00 97.00 95 ASN A C 1
ATOM 704 O O . ASN A 1 95 ? 10.890 -9.525 -12.128 1.00 97.00 95 ASN A O 1
ATOM 708 N N . ILE A 1 96 ? 9.780 -9.226 -10.202 1.00 96.81 96 ILE A N 1
ATOM 709 C CA . ILE A 1 96 ? 9.177 -7.939 -10.556 1.00 96.81 96 ILE A CA 1
ATOM 710 C C . ILE A 1 96 ? 9.621 -6.857 -9.571 1.00 96.81 96 ILE A C 1
ATOM 712 O O . ILE A 1 96 ? 9.441 -6.969 -8.358 1.00 96.81 96 ILE A O 1
ATOM 716 N N . LEU A 1 97 ? 10.149 -5.765 -10.123 1.00 94.50 97 LEU A N 1
ATOM 717 C CA . LEU A 1 97 ? 10.325 -4.482 -9.454 1.00 94.50 97 LEU A CA 1
ATOM 718 C C . LEU A 1 97 ? 9.116 -3.593 -9.766 1.00 94.50 97 LEU A C 1
ATOM 720 O O . LEU A 1 97 ? 9.070 -2.953 -10.819 1.00 94.50 97 LEU A O 1
ATOM 724 N N . GLY A 1 98 ? 8.129 -3.599 -8.868 1.00 89.75 98 GLY A N 1
ATOM 725 C CA . GLY A 1 98 ? 6.926 -2.779 -8.978 1.00 89.75 98 GLY A CA 1
ATOM 726 C C . GLY A 1 98 ? 7.120 -1.324 -8.556 1.00 89.75 98 GLY A C 1
ATOM 727 O O . GLY A 1 98 ? 8.204 -0.902 -8.147 1.00 89.75 98 GLY A O 1
ATOM 728 N N . SER A 1 99 ? 6.026 -0.568 -8.617 1.00 85.19 99 SER A N 1
ATOM 729 C CA . SER A 1 99 ? 5.946 0.843 -8.255 1.00 85.19 99 SER A CA 1
ATOM 730 C C . SER A 1 99 ? 6.369 1.184 -6.824 1.00 85.19 99 SER A C 1
ATOM 732 O O . SER A 1 99 ? 6.853 2.302 -6.667 1.00 85.19 99 SER A O 1
ATOM 734 N N . PRO A 1 100 ? 6.266 0.315 -5.788 1.00 85.69 100 PRO A N 1
ATOM 735 C CA . PRO A 1 100 ? 6.723 0.685 -4.446 1.00 85.69 100 PRO A CA 1
ATOM 736 C C . PRO A 1 100 ? 8.197 1.110 -4.388 1.00 85.69 100 PRO A C 1
ATOM 738 O O . PRO A 1 100 ? 8.571 1.867 -3.499 1.00 85.69 100 PRO A O 1
ATOM 741 N N . ILE A 1 101 ? 9.007 0.743 -5.392 1.00 81.56 101 ILE A N 1
ATOM 742 C CA . ILE A 1 101 ? 10.392 1.207 -5.525 1.00 81.56 101 ILE A CA 1
ATOM 743 C C . ILE A 1 101 ? 10.526 2.735 -5.456 1.00 81.56 101 ILE A C 1
ATOM 745 O O . ILE A 1 101 ? 11.521 3.227 -4.938 1.00 81.56 101 ILE A O 1
ATOM 749 N N . VAL A 1 102 ? 9.536 3.493 -5.943 1.00 75.75 102 VAL A N 1
ATOM 750 C CA . VAL A 1 102 ? 9.599 4.967 -5.970 1.00 75.75 102 VAL A CA 1
ATOM 751 C C . VAL A 1 102 ? 9.207 5.615 -4.640 1.00 75.75 102 VAL A C 1
ATOM 753 O O . VAL A 1 102 ? 9.310 6.831 -4.505 1.00 75.75 102 VAL A O 1
ATOM 756 N N . LEU A 1 103 ? 8.731 4.826 -3.671 1.00 75.00 103 LEU A N 1
ATOM 757 C CA . LEU A 1 103 ? 8.431 5.304 -2.319 1.00 75.00 103 LEU A CA 1
ATOM 758 C C . LEU A 1 103 ? 9.712 5.436 -1.489 1.00 75.00 103 LEU A C 1
ATOM 760 O O . LEU A 1 103 ? 9.836 6.360 -0.691 1.00 75.00 103 LEU A O 1
ATOM 764 N N . GLU A 1 104 ? 10.664 4.526 -1.699 1.00 76.38 104 GLU A N 1
ATOM 765 C CA . GLU A 1 104 ? 11.915 4.457 -0.935 1.00 76.38 104 GLU A CA 1
ATOM 766 C C . GLU A 1 104 ? 13.126 4.977 -1.715 1.00 76.38 104 GLU A C 1
ATOM 768 O O . GLU A 1 104 ? 14.108 5.402 -1.106 1.00 76.38 104 GLU A O 1
ATOM 773 N N . TYR A 1 105 ? 13.058 4.996 -3.048 1.00 84.75 105 TYR A N 1
ATOM 774 C CA . TYR A 1 105 ? 14.189 5.334 -3.906 1.00 84.75 105 TYR A CA 1
ATOM 775 C C . TYR A 1 105 ? 13.816 6.319 -5.008 1.00 84.75 105 TYR A C 1
ATOM 777 O O . TYR A 1 105 ? 12.690 6.355 -5.504 1.00 84.75 105 TYR A O 1
ATOM 785 N N . GLN A 1 106 ? 14.807 7.084 -5.458 1.00 82.62 106 GLN A N 1
ATOM 786 C CA . GLN A 1 106 ? 14.663 7.934 -6.633 1.00 82.62 106 GLN A CA 1
ATOM 787 C C . GLN A 1 106 ? 14.980 7.113 -7.884 1.00 82.62 106 GLN A C 1
ATOM 789 O O . GLN A 1 106 ? 16.045 6.498 -7.988 1.00 82.62 106 GLN A O 1
ATOM 794 N N . LEU A 1 107 ? 14.053 7.106 -8.840 1.00 83.81 107 LEU A N 1
ATOM 795 C CA . LEU A 1 107 ? 14.168 6.336 -10.071 1.00 83.81 107 LEU A CA 1
ATOM 796 C C . LEU A 1 107 ? 14.376 7.271 -11.268 1.00 83.81 107 LEU A C 1
ATOM 798 O O . LEU A 1 107 ? 13.495 8.058 -11.607 1.00 83.81 107 LEU A O 1
ATOM 802 N N . ASP A 1 108 ? 15.526 7.146 -11.924 1.00 80.25 108 ASP A N 1
ATOM 803 C CA . ASP A 1 108 ? 15.839 7.820 -13.184 1.00 80.25 108 ASP A CA 1
ATOM 804 C C . ASP A 1 108 ? 15.844 6.780 -14.309 1.00 80.25 108 ASP A C 1
ATOM 806 O O . ASP A 1 108 ? 16.679 5.871 -14.310 1.00 80.25 108 ASP A O 1
ATOM 810 N N . VAL A 1 109 ? 14.882 6.871 -15.233 1.00 75.81 109 VAL A N 1
ATOM 811 C CA . VAL A 1 109 ? 14.698 5.889 -16.310 1.00 75.81 109 VAL A CA 1
ATOM 812 C C . VAL A 1 109 ? 14.946 6.533 -17.664 1.00 75.81 109 VAL A C 1
ATOM 814 O O . VAL A 1 109 ? 14.159 7.342 -18.152 1.00 75.81 109 VAL A O 1
ATOM 817 N N . ASN A 1 110 ? 16.006 6.078 -18.320 1.00 74.56 110 ASN A N 1
ATOM 818 C CA . ASN A 1 110 ? 16.262 6.313 -19.728 1.00 74.56 110 ASN A CA 1
ATOM 819 C C . ASN A 1 110 ? 15.802 5.090 -20.538 1.00 74.56 110 ASN A C 1
ATOM 821 O O . ASN A 1 110 ? 16.447 4.040 -20.548 1.00 74.56 110 ASN A O 1
ATOM 825 N N . PHE A 1 111 ? 14.671 5.233 -21.230 1.00 68.88 111 PHE A N 1
ATOM 826 C CA . PHE A 1 111 ? 14.084 4.155 -22.030 1.00 68.88 111 PHE A CA 1
ATOM 827 C C . PHE A 1 111 ? 14.884 3.828 -23.301 1.00 68.88 111 PHE A C 1
ATOM 829 O O . PHE A 1 111 ? 14.779 2.708 -23.809 1.00 68.88 111 PHE A O 1
ATOM 836 N N . GLU A 1 112 ? 15.689 4.765 -23.814 1.00 72.88 112 GLU A N 1
ATOM 837 C CA . GLU A 1 112 ? 16.530 4.574 -25.004 1.00 72.88 112 GLU A CA 1
ATOM 838 C C . GLU A 1 112 ? 17.818 3.818 -24.671 1.00 72.88 112 GLU A C 1
ATOM 840 O O . GLU A 1 112 ? 18.169 2.871 -25.382 1.00 72.88 112 GLU A O 1
ATOM 845 N N . ASP A 1 113 ? 18.461 4.167 -23.555 1.00 77.88 113 ASP A N 1
ATOM 846 C CA . ASP A 1 113 ? 19.613 3.465 -22.991 1.00 77.88 113 ASP A CA 1
ATOM 847 C C . ASP A 1 113 ? 19.404 3.168 -21.495 1.00 77.88 113 ASP A C 1
ATOM 849 O O . ASP A 1 113 ? 19.801 3.955 -20.628 1.00 77.88 113 ASP A O 1
ATOM 853 N N . PRO A 1 114 ? 18.845 1.988 -21.163 1.00 79.44 114 PRO A N 1
ATOM 854 C CA . PRO A 1 114 ? 18.640 1.584 -19.778 1.00 79.44 114 PRO A CA 1
ATOM 855 C C . PRO A 1 114 ? 19.916 1.532 -18.937 1.00 79.44 114 PRO A C 1
ATOM 857 O O . PRO A 1 114 ? 19.819 1.621 -17.718 1.00 79.44 114 PRO A O 1
ATOM 860 N N . SER A 1 115 ? 21.104 1.445 -19.549 1.00 77.88 115 SER A N 1
ATOM 861 C CA . SER A 1 115 ? 22.367 1.475 -18.801 1.00 77.88 115 SER A CA 1
ATOM 862 C C . SER A 1 115 ? 22.673 2.838 -18.175 1.00 77.88 115 SER A C 1
ATOM 864 O O . SER A 1 115 ? 23.429 2.899 -17.204 1.00 77.88 115 SER A O 1
ATOM 866 N N . GLN A 1 116 ? 22.042 3.905 -18.677 1.00 78.81 116 GLN A N 1
ATOM 867 C CA . GLN A 1 116 ? 22.048 5.235 -18.062 1.00 78.81 116 GLN A CA 1
ATOM 868 C C . GLN A 1 116 ? 20.955 5.396 -17.000 1.00 78.81 116 GLN A C 1
ATOM 87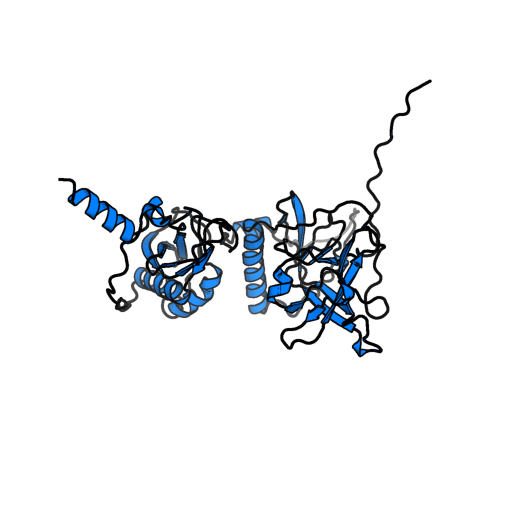0 O O . GLN A 1 116 ? 20.960 6.384 -16.273 1.00 78.81 116 GLN A O 1
ATOM 875 N N . SER A 1 117 ? 20.021 4.443 -16.895 1.00 81.50 117 SER A N 1
ATOM 876 C CA . SER A 1 117 ? 18.990 4.471 -15.857 1.00 81.50 117 SER A CA 1
ATOM 877 C C . SER A 1 117 ? 19.599 4.107 -14.510 1.00 81.50 117 SER A C 1
ATOM 879 O O . SER A 1 117 ? 20.392 3.166 -14.422 1.00 81.50 117 SER A O 1
ATOM 881 N N . SER A 1 118 ? 19.197 4.799 -13.450 1.00 85.44 118 SER A N 1
ATOM 882 C CA . SER A 1 118 ? 19.720 4.567 -12.105 1.00 85.44 118 SER A CA 1
ATOM 883 C C . SER A 1 118 ? 18.620 4.545 -11.051 1.00 85.44 118 SER A C 1
ATOM 885 O O . SER A 1 118 ? 17.633 5.271 -11.142 1.00 85.44 118 SER A O 1
ATOM 887 N N . ILE A 1 119 ? 18.815 3.699 -10.042 1.00 89.81 119 ILE A N 1
ATOM 888 C CA . ILE A 1 119 ? 18.115 3.775 -8.761 1.00 89.81 119 ILE A CA 1
ATOM 889 C C . ILE A 1 119 ? 19.067 4.471 -7.798 1.00 89.81 119 ILE A C 1
ATOM 891 O O . ILE A 1 119 ? 20.237 4.080 -7.699 1.00 89.81 119 ILE A O 1
ATOM 895 N N . ARG A 1 120 ? 18.579 5.497 -7.107 1.00 87.00 120 ARG A N 1
ATOM 896 C CA . ARG A 1 120 ? 19.347 6.280 -6.139 1.00 87.00 120 ARG A CA 1
ATOM 897 C C . ARG A 1 120 ? 18.691 6.238 -4.767 1.00 87.00 120 ARG A C 1
ATOM 899 O O . ARG A 1 120 ? 17.470 6.134 -4.673 1.00 87.00 120 ARG A O 1
ATOM 906 N N . ASP A 1 121 ? 19.513 6.309 -3.727 1.00 86.62 121 ASP A N 1
ATOM 907 C CA . ASP A 1 121 ? 19.028 6.535 -2.365 1.00 86.62 121 ASP A CA 1
ATOM 908 C C . ASP A 1 121 ? 18.445 7.954 -2.207 1.00 86.62 121 ASP A C 1
ATOM 910 O O . ASP A 1 121 ? 18.419 8.752 -3.152 1.00 86.62 121 ASP A O 1
ATOM 914 N N . GLN A 1 122 ? 17.931 8.260 -1.017 1.00 82.44 122 GLN A N 1
ATOM 915 C CA . GLN A 1 122 ? 17.315 9.556 -0.722 1.00 82.44 122 GLN A CA 1
ATOM 916 C C . GLN A 1 122 ? 18.338 10.701 -0.753 1.00 82.44 122 GLN A C 1
ATOM 918 O O . GLN A 1 122 ? 17.996 11.838 -1.081 1.00 82.44 122 GLN A O 1
ATOM 923 N N . GLU A 1 123 ? 19.606 10.393 -0.496 1.00 86.31 123 GLU A N 1
ATOM 924 C CA . GLU A 1 123 ? 20.742 11.306 -0.585 1.00 86.31 123 GLU A CA 1
ATOM 925 C C . GLU A 1 12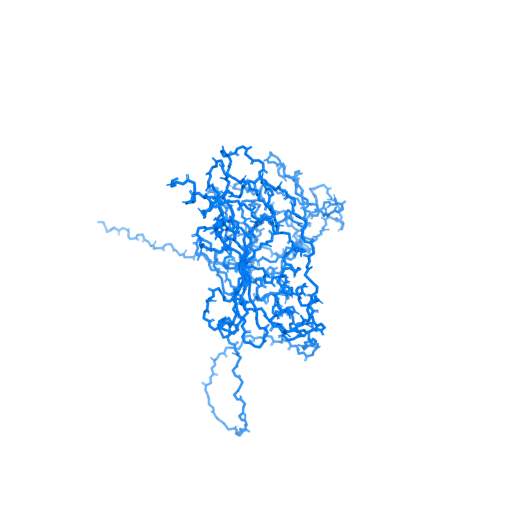3 ? 21.236 11.509 -2.033 1.00 86.31 123 GLU A C 1
ATOM 927 O O . GLU A 1 123 ? 22.122 12.328 -2.285 1.00 86.31 123 GLU A O 1
ATOM 932 N N . GLY A 1 124 ? 20.657 10.797 -3.005 1.00 84.81 124 GLY A N 1
ATOM 933 C CA . GLY A 1 124 ? 20.959 10.907 -4.431 1.00 84.81 124 GLY A CA 1
ATOM 934 C C . GLY A 1 124 ? 22.145 10.059 -4.907 1.00 84.81 124 GLY A C 1
ATOM 935 O O . GLY A 1 124 ? 22.531 10.148 -6.084 1.00 84.81 124 GLY A O 1
ATOM 936 N N . HIS A 1 125 ? 22.728 9.213 -4.055 1.00 87.88 125 HIS A N 1
ATOM 937 C CA . HIS A 1 125 ? 23.799 8.306 -4.452 1.00 87.88 125 HIS A CA 1
ATOM 938 C C . HIS A 1 125 ? 23.251 7.143 -5.286 1.00 87.88 125 HIS A C 1
ATOM 940 O O . HIS A 1 125 ? 22.242 6.534 -4.935 1.00 87.88 125 HIS A O 1
ATOM 946 N N . PRO A 1 126 ? 23.929 6.767 -6.384 1.00 89.50 126 PRO A N 1
ATOM 947 C CA . PRO A 1 126 ? 23.512 5.641 -7.208 1.00 89.50 126 PRO A CA 1
ATOM 948 C C . PRO A 1 126 ? 23.724 4.319 -6.468 1.00 89.50 126 PRO A C 1
ATOM 950 O O . PRO A 1 126 ? 24.850 3.984 -6.079 1.00 89.50 126 PRO A O 1
ATOM 953 N N . ILE A 1 127 ? 22.643 3.549 -6.335 1.00 92.88 127 ILE A N 1
ATOM 954 C CA . ILE A 1 127 ? 22.643 2.237 -5.687 1.00 92.88 127 ILE A CA 1
ATOM 955 C C . ILE A 1 127 ? 22.349 1.079 -6.648 1.00 92.88 127 ILE A C 1
ATOM 957 O O . ILE A 1 127 ? 22.721 -0.064 -6.398 1.00 92.88 127 ILE A O 1
ATOM 961 N N . ALA A 1 128 ? 21.743 1.338 -7.798 1.00 93.50 128 ALA A N 1
ATOM 962 C CA . ALA A 1 128 ? 21.632 0.336 -8.846 1.00 93.50 128 ALA A CA 1
ATOM 963 C C . ALA A 1 128 ? 21.512 0.993 -10.216 1.00 93.50 128 ALA A C 1
ATOM 965 O O . ALA A 1 128 ? 21.193 2.175 -10.323 1.00 93.50 128 ALA A O 1
ATOM 966 N N . TYR A 1 129 ? 21.726 0.210 -11.266 1.00 92.12 129 TYR A N 1
ATOM 967 C CA . TYR A 1 129 ? 21.406 0.608 -12.631 1.00 92.12 129 TYR A CA 1
ATOM 968 C C . TYR A 1 129 ? 20.706 -0.534 -13.366 1.00 92.12 129 TYR A C 1
ATOM 970 O O . TYR A 1 129 ? 20.754 -1.697 -12.935 1.00 92.12 129 TYR A O 1
ATOM 978 N N . PHE A 1 130 ? 20.060 -0.201 -14.479 1.00 90.94 130 PHE A N 1
ATOM 979 C CA . PHE A 1 130 ? 19.340 -1.174 -15.290 1.00 90.94 130 PHE A CA 1
ATOM 980 C C . PHE A 1 130 ? 20.116 -1.584 -16.542 1.00 90.94 130 PHE A C 1
ATOM 982 O O . PHE A 1 130 ? 21.038 -0.929 -17.003 1.00 90.94 130 PHE A O 1
ATOM 989 N N . GLN A 1 131 ? 19.741 -2.706 -17.130 1.00 89.38 131 GLN A N 1
ATOM 990 C CA . GLN A 1 131 ? 20.252 -3.163 -18.414 1.00 89.38 131 GLN A CA 1
ATOM 991 C C . GLN A 1 131 ? 19.093 -3.696 -19.251 1.00 89.38 131 GLN A C 1
ATOM 993 O O . GLN A 1 131 ? 18.072 -4.131 -18.711 1.00 89.38 131 GLN A O 1
ATOM 998 N N . ARG A 1 132 ? 19.266 -3.736 -20.573 1.00 87.25 132 ARG A N 1
ATOM 999 C CA . ARG A 1 132 ? 18.350 -4.500 -21.421 1.00 87.25 132 ARG A CA 1
ATOM 1000 C C . ARG A 1 132 ? 18.629 -5.989 -21.287 1.00 87.25 132 ARG A C 1
ATOM 1002 O O . ARG A 1 132 ? 19.768 -6.429 -21.448 1.00 87.25 132 ARG A O 1
ATOM 1009 N N . ALA A 1 133 ? 17.578 -6.763 -21.049 1.00 82.38 133 ALA A N 1
ATOM 1010 C CA . ALA A 1 133 ? 17.629 -8.204 -21.215 1.00 82.38 133 ALA A CA 1
ATOM 1011 C C . ALA A 1 133 ? 17.957 -8.531 -22.679 1.00 82.38 133 ALA A C 1
ATOM 1013 O O . ALA A 1 133 ? 17.312 -8.028 -23.602 1.00 82.38 133 ALA A O 1
ATOM 1014 N N . SER A 1 134 ? 18.961 -9.384 -22.897 1.00 74.50 134 SER A N 1
ATOM 1015 C CA . SER A 1 134 ? 19.579 -9.593 -24.215 1.00 74.50 134 SER A CA 1
ATOM 1016 C C . SER A 1 134 ? 18.629 -10.118 -25.295 1.00 74.50 134 SER A C 1
ATOM 1018 O O . SER A 1 134 ? 18.964 -10.040 -26.473 1.00 74.50 134 SER A O 1
ATOM 1020 N N . ARG A 1 135 ? 17.476 -10.685 -24.914 1.00 76.44 135 ARG A N 1
ATOM 1021 C CA . ARG A 1 135 ? 16.519 -11.301 -25.844 1.00 76.44 135 ARG A CA 1
ATOM 1022 C C . ARG A 1 135 ? 15.120 -10.679 -25.832 1.00 76.44 135 ARG A C 1
ATOM 1024 O O . ARG A 1 135 ? 14.404 -10.908 -26.793 1.00 76.44 135 ARG A O 1
ATOM 1031 N N . SER A 1 136 ? 14.730 -9.903 -24.817 1.00 72.81 136 SER A N 1
ATOM 1032 C CA . SER A 1 136 ? 13.335 -9.454 -24.623 1.00 72.81 136 SER A CA 1
ATOM 1033 C C . SER A 1 136 ? 13.127 -7.936 -24.637 1.00 72.81 136 SER A C 1
ATOM 1035 O O . SER A 1 136 ? 11.998 -7.485 -24.476 1.00 72.81 136 SER A O 1
ATOM 1037 N N . ASN A 1 137 ? 14.189 -7.131 -24.793 1.00 78.56 137 ASN A N 1
ATOM 1038 C CA . ASN A 1 137 ? 14.178 -5.661 -24.648 1.00 78.56 137 ASN A CA 1
ATOM 1039 C C . ASN A 1 137 ? 13.664 -5.130 -23.294 1.00 78.56 137 ASN A C 1
ATOM 1041 O O . ASN A 1 137 ? 13.606 -3.916 -23.102 1.00 78.56 137 ASN A O 1
ATOM 1045 N N . LEU A 1 138 ? 13.340 -6.011 -22.346 1.00 85.56 138 LEU A N 1
ATOM 1046 C CA . LEU A 1 138 ? 12.887 -5.641 -21.014 1.00 85.56 138 LEU A CA 1
ATOM 1047 C C . LEU A 1 138 ? 14.007 -4.967 -20.223 1.00 85.56 138 LEU A C 1
ATOM 1049 O O . LEU A 1 138 ? 15.184 -5.321 -20.345 1.00 85.56 138 LEU A O 1
ATOM 1053 N N . ILE A 1 139 ? 13.617 -4.009 -19.389 1.00 87.69 139 ILE A N 1
ATOM 1054 C CA . ILE A 1 139 ? 14.509 -3.294 -18.481 1.00 87.69 139 ILE A CA 1
ATOM 1055 C C . ILE A 1 139 ? 14.667 -4.144 -17.220 1.00 87.69 139 ILE A C 1
ATOM 1057 O O . ILE A 1 139 ? 13.701 -4.395 -16.506 1.00 87.69 139 ILE A O 1
ATOM 1061 N N . THR A 1 140 ? 15.886 -4.606 -16.959 1.00 92.31 140 THR A N 1
ATOM 1062 C CA . THR A 1 140 ? 16.202 -5.514 -15.847 1.00 92.31 140 THR A CA 1
ATOM 1063 C C . THR A 1 140 ? 17.270 -4.929 -14.942 1.00 92.31 140 THR A C 1
ATOM 1065 O O . THR A 1 140 ? 18.173 -4.234 -15.409 1.00 92.31 140 THR A O 1
ATOM 1068 N N . LEU A 1 141 ? 17.184 -5.202 -13.645 1.00 94.19 141 LEU A N 1
ATOM 1069 C CA . LEU A 1 141 ? 18.172 -4.759 -12.669 1.00 94.19 141 LEU A CA 1
ATOM 1070 C C . LEU A 1 141 ? 19.528 -5.428 -12.916 1.00 94.19 141 LEU A C 1
ATOM 1072 O O . LEU A 1 141 ? 19.611 -6.642 -13.122 1.00 94.19 141 LEU A O 1
ATOM 1076 N N . ARG A 1 142 ? 20.623 -4.665 -12.817 1.00 93.69 142 ARG A N 1
ATOM 1077 C CA . ARG A 1 142 ? 21.960 -5.260 -12.835 1.00 93.69 142 ARG A CA 1
ATOM 1078 C C . ARG A 1 142 ? 22.371 -5.767 -11.452 1.00 93.69 142 ARG A C 1
ATOM 1080 O O . ARG A 1 142 ? 22.937 -5.031 -10.638 1.00 93.69 142 ARG A O 1
ATOM 1087 N N . LEU A 1 143 ? 22.229 -7.075 -11.259 1.00 94.25 143 LEU A N 1
ATOM 1088 C CA . LEU A 1 143 ? 22.793 -7.769 -10.105 1.00 94.25 143 LEU A CA 1
ATOM 1089 C C . LEU A 1 143 ? 24.331 -7.826 -10.143 1.00 94.25 143 LEU A C 1
ATOM 1091 O O . LEU A 1 143 ? 24.989 -7.888 -11.198 1.00 94.25 143 LEU A O 1
ATOM 1095 N N . SER A 1 144 ? 24.905 -7.834 -8.947 1.00 93.00 144 SER A N 1
ATOM 1096 C CA . SER A 1 144 ? 26.272 -8.259 -8.690 1.00 93.00 144 SER A CA 1
ATOM 1097 C C . SER A 1 144 ? 26.368 -9.771 -8.858 1.00 93.00 144 SER A C 1
ATOM 1099 O O . SER A 1 144 ? 25.501 -10.508 -8.407 1.00 93.00 144 SER A O 1
ATOM 1101 N N . GLY A 1 145 ? 27.428 -10.238 -9.515 1.00 89.69 145 GLY A N 1
ATOM 1102 C CA . GLY A 1 145 ? 27.747 -11.665 -9.552 1.00 89.69 145 GLY A CA 1
ATOM 1103 C C . GLY A 1 145 ? 28.672 -12.065 -8.398 1.00 89.69 145 GLY A C 1
ATOM 1104 O O . GLY A 1 145 ? 29.132 -11.193 -7.647 1.00 89.69 145 GLY A O 1
ATOM 1105 N N . PRO A 1 146 ? 29.013 -13.358 -8.292 1.00 89.31 146 PRO A N 1
ATOM 1106 C CA . PRO A 1 146 ? 30.010 -13.840 -7.344 1.00 89.31 146 PRO A CA 1
ATOM 1107 C C . PRO A 1 146 ? 31.362 -13.113 -7.496 1.00 89.31 146 PRO A C 1
ATOM 1109 O O . PRO A 1 146 ? 31.739 -12.763 -8.619 1.00 89.31 146 PRO A O 1
ATOM 1112 N N . PRO A 1 147 ? 32.111 -12.890 -6.398 1.00 89.12 147 PRO A N 1
ATOM 1113 C CA . PRO A 1 147 ? 31.845 -13.374 -5.037 1.00 89.12 147 PRO A CA 1
ATOM 1114 C C . PRO A 1 147 ? 30.909 -12.481 -4.202 1.00 89.12 147 PRO A C 1
ATOM 1116 O O . PRO A 1 147 ? 30.617 -12.835 -3.069 1.00 89.12 147 PRO A O 1
ATOM 1119 N N . VAL A 1 148 ? 30.471 -11.327 -4.719 1.00 88.94 148 VAL A N 1
ATOM 1120 C CA . VAL A 1 148 ? 29.678 -10.355 -3.939 1.00 88.94 148 VAL A CA 1
ATOM 1121 C C . VAL A 1 148 ? 28.190 -10.689 -3.947 1.00 88.94 148 VAL A C 1
ATOM 1123 O O . VAL A 1 148 ? 27.545 -10.654 -2.907 1.00 88.94 148 VAL A O 1
ATOM 1126 N N . GLY A 1 149 ? 27.638 -10.981 -5.124 1.00 88.12 149 GLY A N 1
ATOM 1127 C CA . GLY A 1 149 ? 26.253 -11.421 -5.265 1.00 88.12 149 GLY A CA 1
ATOM 1128 C C . GLY A 1 149 ? 26.131 -12.934 -5.445 1.00 88.12 149 GLY A C 1
ATOM 1129 O O . GLY A 1 149 ? 27.138 -13.621 -5.660 1.00 88.12 149 GLY A O 1
ATOM 1130 N N . PRO A 1 150 ? 24.903 -13.470 -5.368 1.00 90.44 150 PRO A N 1
ATOM 1131 C CA . PRO A 1 150 ? 24.666 -14.904 -5.422 1.00 90.44 150 PRO A CA 1
ATOM 1132 C C . PRO A 1 150 ? 24.989 -15.496 -6.799 1.00 90.44 150 PRO A C 1
ATOM 1134 O O . PRO A 1 150 ? 25.009 -14.812 -7.826 1.00 90.44 150 PRO A O 1
ATOM 1137 N N . LYS A 1 151 ? 25.202 -16.816 -6.828 1.00 93.75 151 LYS A N 1
ATOM 1138 C CA . LYS A 1 151 ? 25.086 -17.584 -8.073 1.00 93.75 151 LYS A CA 1
ATOM 1139 C C . LYS A 1 151 ? 23.603 -17.669 -8.430 1.00 93.75 151 LYS A C 1
ATOM 1141 O O . LYS A 1 151 ? 22.803 -18.111 -7.614 1.00 93.75 151 LYS A O 1
ATOM 1146 N N . VAL A 1 152 ? 23.263 -17.254 -9.641 1.00 93.88 152 VAL A N 1
ATOM 1147 C CA . VAL A 1 152 ? 21.892 -17.207 -10.163 1.00 93.88 152 VAL A CA 1
ATOM 1148 C C . VAL A 1 152 ? 21.755 -18.138 -11.364 1.00 93.88 152 VAL A C 1
ATOM 1150 O O . VAL A 1 152 ? 22.754 -18.484 -12.003 1.00 93.88 152 VAL A O 1
ATOM 1153 N N . GLY A 1 153 ? 20.526 -18.566 -11.646 1.00 91.94 153 GLY A N 1
ATOM 1154 C CA . GLY A 1 153 ? 20.204 -19.388 -12.807 1.00 91.94 153 GLY A CA 1
ATOM 1155 C C . GLY A 1 153 ? 20.357 -18.628 -14.130 1.00 91.94 153 GLY A C 1
ATOM 1156 O O . GLY A 1 153 ? 20.656 -17.430 -14.144 1.00 91.94 153 GLY A O 1
ATOM 1157 N N . PRO A 1 154 ? 20.167 -19.306 -15.273 1.00 89.69 154 PRO A N 1
ATOM 1158 C CA . PRO A 1 154 ? 20.085 -18.628 -16.559 1.00 89.69 154 PRO A CA 1
ATOM 1159 C C . PRO A 1 154 ? 18.831 -17.746 -16.630 1.00 89.69 154 PRO A C 1
ATOM 1161 O O . PRO A 1 154 ? 17.795 -18.079 -16.058 1.00 89.69 154 PRO A O 1
ATOM 1164 N N . SER A 1 155 ? 18.915 -16.646 -17.382 1.00 87.88 155 SER A N 1
ATOM 1165 C CA . SER A 1 155 ? 17.738 -15.838 -17.711 1.00 87.88 155 SER A CA 1
ATOM 1166 C C . SER A 1 155 ? 16.756 -16.651 -18.555 1.00 87.88 155 SER A C 1
ATOM 1168 O O . SER A 1 155 ? 17.156 -17.287 -19.537 1.00 87.88 155 SER A O 1
ATOM 1170 N N . LEU A 1 156 ? 15.476 -16.614 -18.180 1.00 84.25 156 LEU A N 1
ATOM 1171 C CA . LEU A 1 156 ? 14.391 -17.276 -18.915 1.00 84.25 156 LEU A CA 1
ATOM 1172 C C . LEU A 1 156 ? 13.675 -16.323 -19.882 1.00 84.25 156 LEU A C 1
ATOM 1174 O O . LEU A 1 156 ? 12.815 -16.749 -20.654 1.00 84.25 156 LEU A O 1
ATOM 1178 N N . LEU A 1 157 ? 14.060 -15.044 -19.894 1.00 82.88 157 LEU A N 1
ATOM 1179 C CA . LEU A 1 157 ? 13.539 -14.052 -20.825 1.00 82.88 157 LEU A CA 1
ATOM 1180 C C . LEU A 1 157 ? 14.040 -14.347 -22.253 1.00 82.88 157 LEU A C 1
ATOM 1182 O O . LEU A 1 157 ? 15.190 -14.099 -22.612 1.00 82.88 157 LEU A O 1
ATOM 1186 N N . GLY A 1 158 ? 13.158 -14.896 -23.086 1.00 76.50 158 GLY A N 1
ATOM 1187 C CA . GLY A 1 158 ? 13.320 -15.066 -24.534 1.00 76.50 158 GLY A CA 1
ATOM 1188 C C . GLY A 1 158 ? 12.787 -13.889 -25.362 1.00 76.50 158 GLY A C 1
ATOM 1189 O O . GLY A 1 158 ? 12.524 -12.820 -24.832 1.00 76.50 158 GLY A O 1
ATOM 1190 N N . THR A 1 159 ? 12.577 -14.099 -26.662 1.00 70.31 159 THR A N 1
ATOM 1191 C CA . THR A 1 159 ? 12.149 -13.069 -27.635 1.00 70.31 159 THR A CA 1
ATOM 1192 C C . THR A 1 159 ? 10.641 -12.835 -27.717 1.00 70.31 159 THR A C 1
ATOM 1194 O O . THR A 1 159 ? 10.184 -12.092 -28.583 1.00 70.31 159 THR A O 1
ATOM 1197 N N . ALA A 1 160 ? 9.854 -13.492 -26.864 1.00 68.44 160 ALA A N 1
ATOM 1198 C CA . ALA A 1 160 ? 8.411 -13.294 -26.814 1.00 68.44 160 ALA A CA 1
ATOM 1199 C C . ALA A 1 160 ? 8.062 -11.860 -26.378 1.00 68.44 160 ALA A C 1
ATOM 1201 O O . ALA A 1 160 ? 8.828 -11.212 -25.668 1.00 68.44 160 ALA A O 1
ATOM 1202 N N . GLY A 1 161 ? 6.896 -11.363 -26.794 1.00 63.19 161 GLY A N 1
ATOM 1203 C CA . GLY A 1 161 ? 6.322 -10.161 -26.194 1.00 63.19 161 GLY A CA 1
ATOM 1204 C C . GLY A 1 161 ? 5.810 -10.493 -24.794 1.00 63.19 161 GLY A C 1
ATOM 1205 O O . GLY A 1 161 ? 5.052 -11.449 -24.640 1.00 63.19 161 GLY A O 1
ATOM 1206 N N . TYR A 1 162 ? 6.221 -9.722 -23.789 1.00 68.25 162 TYR A N 1
ATOM 1207 C CA . TYR A 1 162 ? 5.781 -9.906 -22.407 1.00 68.25 162 TYR A CA 1
ATOM 1208 C C . TYR A 1 162 ? 4.815 -8.795 -22.013 1.00 68.25 162 TYR A C 1
ATOM 1210 O O . TYR A 1 162 ? 5.080 -7.621 -22.269 1.00 68.25 162 TYR A O 1
ATOM 1218 N N . TYR A 1 163 ? 3.729 -9.165 -21.342 1.00 66.88 163 TYR A N 1
ATOM 1219 C CA . TYR A 1 163 ? 2.932 -8.239 -20.551 1.00 66.88 163 TYR A CA 1
ATOM 1220 C C . TYR A 1 163 ? 3.250 -8.508 -19.082 1.00 66.88 163 TYR A C 1
ATOM 1222 O O . TYR A 1 163 ? 2.814 -9.512 -18.525 1.00 66.88 163 TYR A O 1
ATOM 1230 N N . ILE A 1 164 ? 4.096 -7.663 -18.492 1.00 81.81 164 ILE A N 1
ATOM 1231 C CA . ILE A 1 164 ? 4.575 -7.839 -17.119 1.00 81.81 164 ILE A CA 1
ATOM 1232 C C . ILE A 1 164 ? 3.792 -6.899 -16.223 1.00 81.81 164 ILE A C 1
ATOM 1234 O O . ILE A 1 164 ? 3.961 -5.683 -16.282 1.00 81.81 164 ILE A O 1
ATOM 1238 N N . ASN A 1 165 ? 2.939 -7.481 -15.394 1.00 82.56 165 ASN A N 1
ATOM 1239 C CA . ASN A 1 165 ? 2.201 -6.771 -14.372 1.00 82.56 165 ASN A CA 1
ATOM 1240 C C . ASN A 1 165 ? 1.989 -7.702 -13.179 1.00 82.56 165 ASN A C 1
ATOM 1242 O O . ASN A 1 165 ? 1.679 -8.876 -13.366 1.00 82.56 165 ASN A O 1
ATOM 1246 N N . ALA A 1 166 ? 2.135 -7.169 -11.974 1.00 89.25 166 ALA A N 1
ATOM 1247 C CA . ALA A 1 166 ? 1.636 -7.792 -10.762 1.00 89.25 166 ALA A CA 1
ATOM 1248 C C . ALA A 1 166 ? 0.707 -6.810 -10.056 1.00 89.25 166 ALA A C 1
ATOM 1250 O O . ALA A 1 166 ? 1.112 -5.708 -9.681 1.00 89.25 166 ALA A O 1
ATOM 1251 N N . THR A 1 167 ? -0.539 -7.232 -9.876 1.00 87.50 167 THR A N 1
ATOM 1252 C CA . THR A 1 167 ? -1.519 -6.510 -9.074 1.00 87.50 167 THR A CA 1
ATOM 1253 C C . THR A 1 167 ? -1.861 -7.367 -7.868 1.00 87.50 167 THR A C 1
ATOM 1255 O O . THR A 1 167 ? -2.500 -8.410 -8.007 1.00 87.50 167 THR A O 1
ATOM 1258 N N . TRP A 1 168 ? -1.422 -6.941 -6.690 1.00 91.06 168 TRP A N 1
ATOM 1259 C CA . TRP A 1 168 ? -1.853 -7.511 -5.423 1.00 91.06 168 TRP A CA 1
ATOM 1260 C C . TRP A 1 168 ? -3.166 -6.837 -5.006 1.00 91.06 168 TRP A C 1
ATOM 1262 O O . TRP A 1 168 ? -3.180 -5.607 -4.870 1.00 91.06 168 TRP A O 1
ATOM 1272 N N . PRO A 1 169 ? -4.283 -7.580 -4.887 1.00 77.62 169 PRO A N 1
ATOM 1273 C CA . PRO A 1 169 ? -5.582 -7.000 -4.554 1.00 77.62 169 PRO A CA 1
ATOM 1274 C C . PRO A 1 169 ? -5.543 -6.254 -3.220 1.00 77.62 169 PRO A C 1
ATOM 1276 O O . PRO A 1 169 ? -4.895 -6.709 -2.278 1.00 77.62 169 PRO A O 1
ATOM 1279 N N . ALA A 1 170 ? -6.267 -5.136 -3.105 1.00 61.56 170 ALA A N 1
ATOM 1280 C CA . ALA A 1 170 ? -6.241 -4.324 -1.885 1.00 61.56 170 ALA A CA 1
ATOM 1281 C C . ALA A 1 170 ? -6.696 -5.118 -0.650 1.00 61.56 170 ALA A C 1
ATOM 1283 O O . ALA A 1 170 ? -6.157 -4.928 0.439 1.00 61.56 170 ALA A O 1
ATOM 1284 N N . THR A 1 171 ? -7.625 -6.059 -0.843 1.00 58.50 171 THR A N 1
ATOM 1285 C CA . THR A 1 171 ? -8.083 -7.009 0.180 1.00 58.50 171 THR A CA 1
ATOM 1286 C C . THR A 1 171 ? -6.953 -7.875 0.737 1.00 58.50 171 THR A C 1
ATOM 1288 O O . THR A 1 171 ? -6.906 -8.146 1.935 1.00 58.50 171 THR A O 1
ATOM 1291 N N . GLU A 1 172 ? -6.008 -8.283 -0.101 1.00 78.44 172 GLU A N 1
ATOM 1292 C CA . GLU A 1 172 ? -4.887 -9.127 0.295 1.00 78.44 172 GLU A CA 1
ATOM 1293 C C . GLU A 1 172 ? -3.746 -8.320 0.918 1.00 78.44 172 GLU A C 1
ATOM 1295 O O . GLU A 1 172 ? -3.222 -8.717 1.962 1.00 78.44 172 GLU A O 1
ATOM 1300 N N . ILE A 1 173 ? -3.443 -7.136 0.363 1.00 76.06 173 ILE A N 1
ATOM 1301 C CA . ILE A 1 173 ? -2.525 -6.181 1.005 1.00 76.06 173 ILE A CA 1
ATOM 1302 C C . ILE A 1 173 ? -3.032 -5.885 2.434 1.00 76.06 173 ILE A C 1
ATOM 1304 O O . ILE A 1 173 ? -2.257 -5.747 3.378 1.00 76.06 173 ILE A O 1
ATOM 1308 N N . GLN A 1 174 ? -4.354 -5.824 2.622 1.00 58.91 174 GLN A N 1
ATOM 1309 C CA . GLN A 1 174 ? -4.983 -5.467 3.889 1.00 58.91 174 GLN A CA 1
ATOM 1310 C C . GLN A 1 174 ? -4.851 -6.585 4.910 1.00 58.91 174 GLN A C 1
ATOM 1312 O O . GLN A 1 174 ? -4.512 -6.331 6.066 1.00 58.91 174 GLN A O 1
ATOM 1317 N N . ARG A 1 175 ? -5.098 -7.824 4.481 1.00 83.50 175 ARG A N 1
ATOM 1318 C CA . ARG A 1 175 ? -4.844 -9.001 5.312 1.00 83.50 175 ARG A CA 1
ATOM 1319 C C . ARG A 1 175 ? -3.385 -9.030 5.773 1.00 83.50 175 ARG A C 1
ATOM 1321 O O . ARG A 1 175 ? -3.130 -9.341 6.935 1.00 83.50 175 ARG A O 1
ATOM 1328 N N . TRP A 1 176 ? -2.447 -8.650 4.903 1.00 85.12 176 TRP A N 1
ATOM 1329 C CA . TRP A 1 176 ? -1.040 -8.539 5.281 1.00 85.12 176 TRP A CA 1
ATOM 1330 C C . TRP A 1 176 ? -0.783 -7.419 6.288 1.00 85.12 176 TRP A C 1
ATOM 1332 O O . TRP A 1 176 ? -0.107 -7.660 7.279 1.00 85.12 176 TRP A O 1
ATOM 1342 N N . ALA A 1 177 ? -1.359 -6.230 6.103 1.00 72.12 177 ALA A N 1
ATOM 1343 C CA . ALA A 1 177 ? -1.193 -5.124 7.048 1.00 72.12 177 ALA A CA 1
ATOM 1344 C C . ALA A 1 177 ? -1.643 -5.499 8.477 1.00 72.12 177 ALA A C 1
ATOM 1346 O O . ALA A 1 177 ? -0.960 -5.170 9.445 1.00 72.12 177 ALA A O 1
ATOM 1347 N N . VAL A 1 178 ? -2.750 -6.242 8.610 1.00 63.03 178 VAL A N 1
ATOM 1348 C CA . VAL A 1 178 ? -3.225 -6.774 9.903 1.00 63.03 178 VAL A CA 1
ATOM 1349 C C . VAL A 1 178 ? -2.246 -7.803 10.482 1.00 63.03 178 VAL A C 1
ATOM 1351 O O . VAL A 1 178 ? -1.928 -7.762 11.672 1.00 63.03 178 VAL A O 1
ATOM 1354 N N . CYS A 1 179 ? -1.742 -8.713 9.644 1.00 68.12 179 CYS A N 1
ATOM 1355 C CA . CYS A 1 179 ? -0.750 -9.708 10.045 1.00 68.12 179 CYS A CA 1
ATOM 1356 C C . CYS A 1 179 ? 0.548 -9.045 10.532 1.00 68.12 179 CYS A C 1
ATOM 1358 O O . CYS A 1 179 ? 1.020 -9.345 11.626 1.00 68.12 179 CYS A O 1
ATOM 1360 N N . GLN A 1 180 ? 1.068 -8.083 9.772 1.00 72.50 180 GLN A N 1
ATOM 1361 C CA . GLN A 1 180 ? 2.287 -7.347 10.088 1.00 72.50 180 GLN A CA 1
ATOM 1362 C C . GLN A 1 180 ? 2.158 -6.577 11.408 1.00 72.50 180 GLN A C 1
ATOM 1364 O O . GLN A 1 180 ? 3.018 -6.713 12.273 1.00 72.50 180 GLN A O 1
ATOM 1369 N N . ALA A 1 181 ? 1.045 -5.865 11.620 1.00 63.75 181 ALA A N 1
ATOM 1370 C CA . ALA A 1 181 ? 0.782 -5.174 12.884 1.00 63.75 181 ALA A CA 1
ATOM 1371 C C . ALA A 1 181 ? 0.750 -6.137 14.085 1.00 63.75 181 ALA A C 1
ATOM 1373 O O . ALA A 1 181 ? 1.215 -5.795 15.170 1.00 63.75 181 ALA A O 1
ATOM 1374 N N . SER A 1 182 ? 0.241 -7.356 13.887 1.00 56.62 182 SER A N 1
ATOM 1375 C CA . SER A 1 182 ? 0.223 -8.391 14.928 1.00 56.62 182 SER A CA 1
ATOM 1376 C C . SER A 1 182 ? 1.629 -8.921 15.232 1.00 56.62 182 SER A C 1
ATOM 1378 O O . SER A 1 182 ? 1.981 -9.116 16.394 1.00 56.62 182 SER A O 1
ATOM 1380 N N . ILE A 1 183 ? 2.448 -9.126 14.196 1.00 68.19 183 ILE A N 1
ATOM 1381 C CA . ILE A 1 183 ? 3.849 -9.547 14.332 1.00 68.19 183 ILE A CA 1
ATOM 1382 C C . ILE A 1 183 ? 4.654 -8.491 15.091 1.00 68.19 183 ILE A C 1
ATOM 1384 O O . ILE A 1 183 ? 5.425 -8.834 15.988 1.00 68.19 183 ILE A O 1
ATOM 1388 N N . ASP A 1 184 ? 4.466 -7.218 14.755 1.00 67.31 184 ASP A N 1
ATOM 1389 C CA . ASP A 1 184 ? 5.190 -6.121 15.393 1.00 67.31 184 ASP A CA 1
ATOM 1390 C C . ASP A 1 184 ? 4.753 -5.943 16.854 1.00 67.31 184 ASP A C 1
ATOM 1392 O O . ASP A 1 184 ? 5.606 -5.883 17.737 1.00 67.31 184 ASP A O 1
ATOM 1396 N N . ALA A 1 185 ? 3.449 -6.030 17.145 1.00 60.16 185 ALA A N 1
ATOM 1397 C CA . ALA A 1 185 ? 2.948 -6.037 18.520 1.00 60.16 185 ALA A CA 1
ATOM 1398 C C . ALA A 1 185 ? 3.530 -7.193 19.357 1.00 60.16 185 ALA A C 1
ATOM 1400 O O . ALA A 1 185 ? 3.866 -7.006 20.525 1.00 60.16 185 ALA A O 1
ATOM 1401 N N . TYR A 1 186 ? 3.688 -8.387 18.773 1.00 53.44 186 TYR A N 1
ATOM 1402 C CA . TYR A 1 186 ? 4.301 -9.524 19.465 1.00 53.44 186 TYR A CA 1
ATOM 1403 C C . TYR A 1 186 ? 5.800 -9.308 19.736 1.00 53.44 186 TYR A C 1
ATOM 1405 O O . TYR A 1 186 ? 6.286 -9.659 20.813 1.00 53.44 186 TYR A O 1
ATOM 1413 N N . ARG A 1 187 ? 6.537 -8.699 18.794 1.00 67.75 187 ARG A N 1
ATOM 1414 C CA . ARG A 1 187 ? 7.955 -8.340 18.994 1.00 67.75 187 ARG A CA 1
ATOM 1415 C C . ARG A 1 187 ? 8.131 -7.323 20.120 1.00 67.75 187 ARG A C 1
ATOM 1417 O O . ARG A 1 187 ? 9.035 -7.490 20.937 1.00 67.75 187 ARG A O 1
ATOM 1424 N N . ASP A 1 188 ? 7.254 -6.326 20.197 1.00 60.62 188 ASP A N 1
ATOM 1425 C CA . ASP A 1 188 ? 7.318 -5.263 21.208 1.00 60.62 188 ASP A CA 1
ATOM 1426 C C . ASP A 1 188 ? 7.034 -5.768 22.633 1.00 60.62 188 ASP A C 1
ATOM 1428 O O . ASP A 1 188 ? 7.526 -5.199 23.608 1.00 60.62 188 ASP A O 1
ATOM 1432 N N . LEU A 1 189 ? 6.310 -6.883 22.773 1.00 56.66 189 LEU A N 1
ATOM 1433 C CA . LEU A 1 189 ? 6.077 -7.550 24.060 1.00 56.66 189 LEU A CA 1
ATOM 1434 C C . LEU A 1 189 ? 7.298 -8.334 24.582 1.00 56.66 189 LEU A C 1
ATOM 1436 O O . LEU A 1 189 ? 7.243 -8.888 25.680 1.00 56.66 189 LEU A O 1
ATOM 1440 N N . GLY A 1 190 ? 8.408 -8.390 23.833 1.00 47.12 190 GLY A N 1
ATOM 1441 C CA . GLY A 1 190 ? 9.680 -8.959 24.296 1.00 47.12 190 GLY A CA 1
ATOM 1442 C C . GLY A 1 190 ? 9.701 -10.485 24.462 1.00 47.12 190 GLY A C 1
ATOM 1443 O O . GLY A 1 190 ? 10.670 -11.034 24.988 1.00 47.12 190 GLY A O 1
ATOM 1444 N N . VAL A 1 191 ? 8.675 -11.201 23.995 1.00 49.00 191 VAL A N 1
ATOM 1445 C CA . VAL A 1 191 ? 8.610 -12.671 24.050 1.00 49.00 191 VAL A CA 1
ATOM 1446 C C . VAL A 1 191 ? 9.356 -13.259 22.847 1.00 49.00 191 VAL A C 1
ATOM 1448 O O . VAL A 1 191 ? 8.751 -13.764 21.906 1.00 49.00 191 VAL A O 1
ATOM 1451 N N . GLY A 1 192 ? 10.686 -13.150 22.814 1.00 40.41 192 GLY A N 1
ATOM 1452 C CA . GLY A 1 192 ? 11.427 -13.663 21.654 1.00 40.41 192 GLY A CA 1
ATOM 1453 C C . GLY A 1 192 ? 12.947 -13.613 21.680 1.00 40.41 192 GLY A C 1
ATOM 1454 O O . GLY A 1 192 ? 13.545 -13.822 20.629 1.00 40.41 192 GLY A O 1
ATOM 1455 N N . GLN A 1 193 ? 13.595 -13.342 22.818 1.00 35.19 193 GLN A N 1
ATOM 1456 C CA . GLN A 1 193 ? 15.063 -13.300 22.848 1.00 35.19 193 GLN A CA 1
ATOM 1457 C C . GLN A 1 193 ? 15.764 -14.631 23.152 1.00 35.19 193 GLN A C 1
ATOM 1459 O O . GLN A 1 193 ? 16.972 -14.685 22.982 1.00 35.19 193 GLN A O 1
ATOM 1464 N N . ASP A 1 194 ? 15.046 -15.714 23.474 1.00 35.06 194 ASP A N 1
ATOM 1465 C CA . ASP A 1 194 ? 15.655 -17.035 23.706 1.00 35.06 194 ASP A CA 1
ATOM 1466 C C . ASP A 1 194 ? 14.752 -18.188 23.234 1.00 35.06 194 ASP A C 1
ATOM 1468 O O . ASP A 1 194 ? 14.210 -18.942 24.034 1.00 35.06 194 ASP A O 1
ATOM 1472 N N . VAL A 1 195 ? 14.588 -18.360 21.921 1.00 33.69 195 VAL A N 1
ATOM 1473 C CA . VAL A 1 195 ? 14.306 -19.683 21.334 1.00 33.69 195 VAL A CA 1
ATOM 1474 C C . VAL A 1 195 ? 14.921 -19.744 19.940 1.00 33.69 195 VAL A C 1
ATOM 1476 O O . VAL A 1 195 ? 14.439 -19.126 18.993 1.00 33.69 195 VAL A O 1
ATOM 1479 N N . GLY A 1 196 ? 16.025 -20.481 19.815 1.00 31.48 196 GLY A N 1
ATOM 1480 C CA . GLY A 1 196 ? 16.603 -20.831 18.523 1.00 31.48 196 GLY A CA 1
ATOM 1481 C C . GLY A 1 196 ? 15.600 -21.647 17.711 1.00 31.48 196 GLY A C 1
ATOM 1482 O O . GLY A 1 196 ? 15.289 -22.783 18.060 1.00 31.48 196 GLY A O 1
ATOM 1483 N N . LEU A 1 197 ? 15.077 -21.058 16.637 1.00 30.44 197 LEU A N 1
ATOM 1484 C CA . LEU A 1 197 ? 14.266 -21.755 15.644 1.00 30.44 197 LEU A CA 1
ATOM 1485 C C . LEU A 1 197 ? 15.188 -22.566 14.722 1.00 30.44 197 LEU A C 1
ATOM 1487 O O . LEU A 1 197 ? 15.499 -22.143 13.610 1.00 30.44 197 LEU A O 1
ATOM 1491 N N . ASP A 1 198 ? 15.625 -23.740 15.180 1.00 28.36 198 ASP A N 1
ATOM 1492 C CA . ASP A 1 198 ? 16.195 -24.764 14.302 1.00 28.36 198 ASP A CA 1
ATOM 1493 C C . ASP A 1 198 ? 15.052 -25.477 13.563 1.00 28.36 198 ASP A C 1
ATOM 1495 O O . ASP A 1 198 ? 14.419 -26.399 14.077 1.00 28.36 198 ASP A O 1
ATOM 1499 N N . ILE A 1 199 ? 14.770 -25.039 12.334 1.00 30.69 199 ILE A N 1
ATOM 1500 C CA . ILE A 1 199 ? 13.796 -25.680 11.441 1.00 30.69 199 ILE A CA 1
ATOM 1501 C C . ILE A 1 199 ? 14.557 -26.554 10.436 1.00 30.69 199 ILE A C 1
ATOM 1503 O O . ILE A 1 199 ? 14.916 -26.117 9.343 1.00 30.69 199 ILE A O 1
ATOM 1507 N N . HIS A 1 200 ? 14.792 -27.817 10.800 1.00 30.06 200 HIS A N 1
ATOM 1508 C CA . HIS A 1 200 ? 15.074 -28.887 9.838 1.00 30.06 200 HIS A CA 1
ATOM 1509 C C . HIS A 1 200 ? 13.780 -29.663 9.523 1.00 30.06 200 HIS A C 1
ATOM 1511 O O . HIS A 1 200 ? 13.007 -29.949 10.437 1.00 30.06 200 HIS A O 1
ATOM 1517 N N . PRO A 1 201 ? 13.525 -30.057 8.260 1.00 28.28 201 PRO A N 1
ATOM 1518 C CA . PRO A 1 201 ? 12.333 -30.822 7.909 1.00 28.28 201 PRO A CA 1
ATOM 1519 C C . PRO A 1 201 ? 12.529 -32.315 8.218 1.00 28.28 201 PRO A C 1
ATOM 1521 O O . PRO A 1 201 ? 13.380 -32.978 7.623 1.00 28.28 201 PRO A O 1
ATOM 1524 N N . ALA A 1 202 ? 11.722 -32.862 9.130 1.00 27.08 202 ALA A N 1
ATOM 1525 C CA . ALA A 1 202 ? 11.678 -34.295 9.406 1.00 27.08 202 ALA A CA 1
ATOM 1526 C C . ALA A 1 202 ? 10.801 -35.027 8.374 1.00 27.08 202 ALA A C 1
ATOM 1528 O O . ALA A 1 202 ? 9.620 -34.724 8.208 1.00 27.08 202 ALA A O 1
ATOM 1529 N N . GLN A 1 203 ? 11.388 -36.017 7.699 1.00 29.03 203 GLN A N 1
ATOM 1530 C CA . GLN A 1 203 ? 10.676 -37.031 6.923 1.00 29.03 203 GLN A CA 1
ATOM 1531 C C . GLN A 1 203 ? 10.102 -38.100 7.866 1.00 29.03 203 GLN A C 1
ATOM 1533 O O . GLN A 1 203 ? 10.770 -38.557 8.792 1.00 29.03 203 GLN A O 1
ATOM 1538 N N . THR A 1 204 ? 8.858 -38.504 7.625 1.00 28.45 204 THR A N 1
ATOM 1539 C CA . THR A 1 204 ? 8.102 -39.491 8.404 1.00 28.45 204 THR A CA 1
ATOM 1540 C C . THR A 1 204 ? 8.415 -40.933 7.994 1.00 28.45 204 THR A C 1
ATOM 1542 O O . THR A 1 204 ? 8.202 -41.317 6.847 1.00 28.45 204 THR A O 1
ATOM 1545 N N . SER A 1 205 ? 8.797 -41.769 8.967 1.00 27.30 205 SER A N 1
ATOM 1546 C CA . SER A 1 205 ? 8.503 -43.214 8.985 1.00 27.30 205 SER A CA 1
ATOM 1547 C C . SER A 1 205 ? 8.703 -43.797 10.398 1.00 27.30 205 SER A C 1
ATOM 1549 O O . SER A 1 205 ? 9.796 -43.710 10.948 1.00 27.30 205 SER A O 1
ATOM 1551 N N . GLN A 1 206 ? 7.665 -44.411 10.973 1.00 31.00 206 GLN A N 1
ATOM 1552 C CA . GLN A 1 206 ? 7.659 -45.214 12.221 1.00 31.00 206 GLN A CA 1
ATOM 1553 C C . GLN A 1 206 ? 7.000 -46.591 11.927 1.00 31.00 206 GLN A C 1
ATOM 1555 O O . GLN A 1 206 ? 6.311 -46.634 10.899 1.00 31.00 206 GLN A O 1
ATOM 1560 N N . PRO A 1 207 ? 7.107 -47.694 12.741 1.00 36.03 207 PRO A N 1
ATOM 1561 C CA . PRO A 1 207 ? 7.057 -47.749 14.234 1.00 36.03 207 PRO A CA 1
ATOM 1562 C C . PRO A 1 207 ? 7.871 -48.935 14.919 1.00 36.03 207 PRO A C 1
ATOM 1564 O O . PRO A 1 207 ? 8.839 -49.375 14.307 1.00 36.03 207 PRO A O 1
ATOM 1567 N N . PRO A 1 208 ? 7.537 -49.494 16.131 1.00 37.94 208 PRO A N 1
ATOM 1568 C CA . PRO A 1 208 ? 8.043 -49.201 17.513 1.00 37.94 208 PRO A CA 1
ATOM 1569 C C . PRO A 1 208 ? 8.639 -50.486 18.233 1.00 37.94 208 PRO A C 1
ATOM 1571 O O . PRO A 1 208 ? 8.930 -51.416 17.481 1.00 37.94 208 PRO A O 1
ATOM 1574 N N . PRO A 1 209 ? 8.818 -50.683 19.591 1.00 36.19 209 PRO A N 1
ATOM 1575 C CA . PRO A 1 209 ? 8.379 -49.916 20.787 1.00 36.19 209 PRO A CA 1
ATOM 1576 C C . PRO A 1 209 ? 9.299 -49.849 22.057 1.00 36.19 209 PRO A C 1
ATOM 1578 O O . PRO A 1 209 ? 10.323 -50.519 22.164 1.00 36.19 209 PRO A O 1
ATOM 1581 N N . SER A 1 210 ? 8.772 -49.131 23.077 1.00 24.39 210 SER A N 1
ATOM 1582 C CA . SER A 1 210 ? 9.044 -49.160 24.544 1.00 24.39 210 SER A CA 1
ATOM 1583 C C . SER A 1 210 ? 10.020 -48.076 25.061 1.00 24.39 210 SER A C 1
ATOM 1585 O O . SER A 1 210 ? 11.147 -48.021 24.600 1.00 24.39 210 SER A O 1
ATOM 1587 N N . ALA A 1 211 ? 9.712 -47.170 26.006 1.00 25.09 211 ALA A N 1
ATOM 1588 C CA . ALA A 1 211 ? 8.668 -47.103 27.032 1.00 25.09 211 ALA A CA 1
ATOM 1589 C C . ALA A 1 211 ? 8.409 -45.649 27.521 1.00 25.09 211 ALA A C 1
ATOM 1591 O O . ALA A 1 211 ? 9.332 -44.844 27.552 1.00 25.09 211 ALA A O 1
ATOM 1592 N N . ARG A 1 212 ? 7.175 -45.415 28.014 1.00 28.94 212 ARG A N 1
ATOM 1593 C CA . ARG A 1 212 ? 6.697 -44.407 29.004 1.00 28.94 212 ARG A CA 1
ATOM 1594 C C . ARG A 1 212 ? 6.876 -42.906 28.688 1.00 28.94 212 ARG A C 1
ATOM 1596 O O . ARG A 1 212 ? 7.955 -42.358 28.819 1.00 28.94 212 ARG A O 1
ATOM 1603 N N . GLN A 1 213 ? 5.815 -42.251 28.202 1.00 31.62 213 GLN A N 1
ATOM 1604 C CA . GLN A 1 213 ? 4.798 -41.470 28.954 1.00 31.62 213 GLN A CA 1
ATOM 1605 C C . GLN A 1 213 ? 5.289 -40.103 29.462 1.00 31.62 213 GLN A C 1
ATOM 1607 O O . GLN A 1 213 ? 5.986 -40.051 30.464 1.00 31.62 213 GLN A O 1
ATOM 1612 N N . MET A 1 214 ? 4.818 -39.023 28.822 1.00 25.97 214 MET A N 1
ATOM 1613 C CA . MET A 1 214 ? 4.034 -37.926 29.420 1.00 25.97 214 MET A CA 1
ATOM 1614 C C . MET A 1 214 ? 3.440 -37.072 28.282 1.00 25.97 214 MET A C 1
ATOM 1616 O O . MET A 1 214 ? 4.112 -36.764 27.305 1.00 25.97 214 MET A O 1
ATOM 1620 N N . SER A 1 215 ? 2.143 -36.795 28.378 1.00 32.41 215 SER A N 1
ATOM 1621 C CA . SER A 1 215 ? 1.299 -36.110 27.397 1.00 32.41 215 SER A CA 1
ATOM 1622 C C . SER A 1 215 ? 1.467 -34.591 27.457 1.00 32.41 215 SER A C 1
ATOM 1624 O O . SER A 1 215 ? 1.194 -34.004 28.502 1.00 32.41 215 SER A O 1
ATOM 1626 N N . HIS A 1 216 ? 1.821 -33.971 26.334 1.00 29.00 216 HIS A N 1
ATOM 1627 C CA . HIS A 1 216 ? 1.543 -32.566 26.040 1.00 29.00 216 HIS A CA 1
ATOM 1628 C C . HIS A 1 216 ? 0.971 -32.508 24.622 1.00 29.00 216 HIS A C 1
ATOM 1630 O O . HIS A 1 216 ? 1.697 -32.667 23.643 1.00 29.00 216 HIS A O 1
ATOM 1636 N N . ASP A 1 217 ? -0.347 -32.350 24.534 1.00 33.56 217 ASP A N 1
ATOM 1637 C CA . ASP A 1 217 ? -1.010 -31.899 23.317 1.00 33.56 217 ASP A CA 1
ATOM 1638 C C . ASP A 1 217 ? -0.738 -30.395 23.179 1.00 33.56 217 ASP A C 1
ATOM 1640 O O . ASP A 1 217 ? -1.437 -29.574 23.767 1.00 33.56 217 ASP A O 1
ATOM 1644 N N . GLU A 1 218 ? 0.294 -30.032 22.422 1.00 32.91 218 GLU A N 1
ATOM 1645 C CA . GLU A 1 218 ? 0.455 -28.682 21.876 1.00 32.91 218 GLU A CA 1
ATOM 1646 C C . GLU A 1 218 ? 0.389 -28.782 20.350 1.00 32.91 218 GLU A C 1
ATOM 1648 O O . GLU A 1 218 ? 1.363 -29.114 19.675 1.00 32.91 218 GLU A O 1
ATOM 1653 N N . HIS A 1 219 ? -0.805 -28.548 19.802 1.00 36.12 219 HIS A N 1
ATOM 1654 C CA . HIS A 1 219 ? -0.977 -28.259 18.380 1.00 36.12 219 HIS A CA 1
ATOM 1655 C C . HIS A 1 219 ? -0.671 -26.767 18.154 1.00 36.12 219 HIS A C 1
ATOM 1657 O O . HIS A 1 219 ? -1.282 -25.930 18.821 1.00 36.12 219 HIS A O 1
ATOM 1663 N N . PRO A 1 220 ? 0.234 -26.396 17.232 1.00 38.81 220 PRO A N 1
ATOM 1664 C CA . PRO A 1 220 ? 0.408 -25.001 16.838 1.00 38.81 220 PRO A CA 1
ATOM 1665 C C . PRO A 1 220 ? -0.850 -24.499 16.110 1.00 38.81 220 PRO A C 1
ATOM 1667 O O . PRO A 1 220 ? -1.319 -25.147 15.174 1.00 38.81 220 PRO A O 1
ATOM 1670 N N . MET A 1 221 ? -1.393 -23.354 16.546 1.00 37.19 221 MET A N 1
ATOM 1671 C CA . MET A 1 221 ? -2.561 -22.721 15.916 1.00 37.19 221 MET A CA 1
ATOM 1672 C C . MET A 1 221 ? -2.266 -22.330 14.464 1.00 37.19 221 MET A C 1
ATOM 1674 O O . MET A 1 221 ? -1.217 -21.767 14.145 1.00 37.19 221 MET A O 1
ATOM 1678 N N . SER A 1 222 ? -3.224 -22.619 13.592 1.00 39.53 222 SER A N 1
ATOM 1679 C CA . SER A 1 222 ? -3.192 -22.311 12.165 1.00 39.53 222 SER A CA 1
ATOM 1680 C C . SER A 1 222 ? -3.455 -20.825 11.883 1.00 39.53 222 SER A C 1
ATOM 1682 O O . SER A 1 222 ? -4.076 -20.102 12.665 1.00 39.53 222 SER A O 1
ATOM 1684 N N . VAL A 1 223 ? -3.002 -20.346 10.722 1.00 38.91 223 VAL A N 1
ATOM 1685 C CA . VAL A 1 223 ? -3.218 -18.957 10.274 1.00 38.91 223 VAL A CA 1
ATOM 1686 C C . VAL A 1 223 ? -4.711 -18.679 10.021 1.00 38.91 223 VAL A C 1
ATOM 1688 O O . VAL A 1 223 ? -5.154 -17.541 10.179 1.00 38.91 223 VAL A O 1
ATOM 1691 N N . GLU A 1 224 ? -5.515 -19.707 9.708 1.00 34.84 224 GLU A N 1
ATOM 1692 C CA . GLU A 1 224 ? -6.978 -19.592 9.662 1.00 34.84 224 GLU A CA 1
ATOM 1693 C C . GLU A 1 224 ? -7.596 -19.298 11.043 1.00 34.84 224 GLU A C 1
ATOM 1695 O O . GLU A 1 224 ? -8.529 -18.497 11.125 1.00 34.84 224 GLU A O 1
ATOM 1700 N N . GLU A 1 225 ? -7.059 -19.862 12.130 1.00 37.00 225 GLU A N 1
ATOM 1701 C CA . GLU A 1 225 ? -7.522 -19.595 13.504 1.00 37.00 225 GLU A CA 1
ATOM 1702 C C . GLU A 1 225 ? -7.137 -18.181 13.969 1.00 37.00 225 GLU A C 1
ATOM 1704 O O . GLU A 1 225 ? -7.951 -17.485 14.576 1.00 37.00 225 GLU A O 1
ATOM 1709 N N . LEU A 1 226 ? -5.952 -17.686 13.595 1.00 37.66 226 LEU A N 1
ATOM 1710 C CA . LEU A 1 226 ? -5.535 -16.302 13.875 1.00 37.66 226 LEU A CA 1
ATOM 1711 C C . LEU A 1 226 ? -6.343 -15.270 13.065 1.00 37.66 226 LEU A C 1
ATOM 1713 O O . LEU A 1 226 ? -6.675 -14.198 13.575 1.00 37.66 226 LEU A O 1
ATOM 1717 N N . GLY A 1 227 ? -6.726 -15.609 11.829 1.00 33.50 227 GLY A N 1
ATOM 1718 C CA . GLY A 1 227 ? -7.585 -14.780 10.977 1.00 33.50 227 GLY A CA 1
ATOM 1719 C C . GLY A 1 227 ? -9.052 -14.715 11.426 1.00 33.50 227 GLY A C 1
ATOM 1720 O O . GLY A 1 227 ? -9.739 -13.737 11.127 1.00 33.50 227 GLY A O 1
ATOM 1721 N N . GLN A 1 228 ? -9.541 -15.714 12.170 1.00 35.78 228 GLN A N 1
ATOM 1722 C CA . GLN A 1 228 ? -10.891 -15.714 12.754 1.00 35.78 228 GLN A CA 1
ATOM 1723 C C . GLN A 1 228 ? -10.993 -14.874 14.040 1.00 35.78 228 GLN A C 1
ATOM 1725 O O . GLN A 1 228 ? -12.079 -14.373 14.354 1.00 35.78 228 GLN A O 1
ATOM 1730 N N . ILE A 1 229 ? -9.877 -14.674 14.751 1.00 34.06 229 ILE A N 1
ATOM 1731 C CA . ILE A 1 229 ? -9.821 -13.935 16.022 1.00 34.06 229 ILE A CA 1
ATOM 1732 C C . ILE A 1 229 ? -9.683 -12.414 15.801 1.00 34.06 229 ILE A C 1
ATOM 1734 O O . ILE A 1 229 ? -10.264 -11.638 16.560 1.00 34.06 229 ILE A O 1
ATOM 1738 N N . PHE A 1 230 ? -9.008 -11.958 14.737 1.00 31.61 230 PHE A N 1
ATOM 1739 C CA . PHE A 1 230 ? -8.686 -10.534 14.537 1.00 31.61 230 PHE A CA 1
ATOM 1740 C C . PHE A 1 230 ? -9.259 -9.982 13.221 1.00 31.61 230 PHE A C 1
ATOM 1742 O O . PHE A 1 230 ? -8.641 -10.026 12.160 1.00 31.61 230 PHE A O 1
ATOM 1749 N N . GLY A 1 231 ? -10.496 -9.476 13.306 1.00 26.95 231 GLY A N 1
ATOM 1750 C CA . GLY A 1 231 ? -11.275 -8.934 12.187 1.00 26.95 231 GLY A CA 1
ATOM 1751 C C . GLY A 1 231 ? -10.566 -7.833 11.380 1.00 26.95 231 GLY A C 1
ATOM 1752 O O . GLY A 1 231 ? -9.941 -6.930 11.928 1.00 26.95 231 GLY A O 1
ATOM 1753 N N . ALA A 1 232 ? -10.716 -7.931 10.059 1.00 31.44 232 ALA A N 1
ATOM 1754 C CA . ALA A 1 232 ? -10.001 -7.229 8.994 1.00 31.44 232 ALA A CA 1
ATOM 1755 C C . ALA A 1 232 ? -10.335 -5.742 8.810 1.00 31.44 232 ALA A C 1
ATOM 1757 O O . ALA A 1 232 ? -11.507 -5.431 8.712 1.00 31.44 232 ALA A O 1
ATOM 1758 N N . VAL A 1 233 ? -9.344 -4.865 8.558 1.00 31.30 233 VAL A N 1
ATOM 1759 C CA . VAL A 1 233 ? -9.515 -3.483 8.013 1.00 31.30 233 VAL A CA 1
ATOM 1760 C C . VAL A 1 233 ? -8.219 -3.025 7.317 1.00 31.30 233 VAL A C 1
ATOM 1762 O O . VAL A 1 233 ? -7.163 -3.443 7.772 1.00 31.30 233 VAL A O 1
ATOM 1765 N N . SER A 1 234 ? -8.108 -2.130 6.318 1.00 29.42 234 SER A N 1
ATOM 1766 C CA . SER A 1 234 ? -8.830 -1.641 5.109 1.00 29.42 234 SER A CA 1
ATOM 1767 C C . SER A 1 234 ? -7.805 -0.727 4.421 1.00 29.42 234 SER A C 1
ATOM 1769 O O . SER A 1 234 ? -7.264 0.148 5.093 1.00 29.42 234 SER A O 1
ATOM 1771 N N . LEU A 1 235 ? -7.499 -0.918 3.129 1.00 34.47 235 LEU A N 1
ATOM 1772 C CA . LEU A 1 235 ? -6.370 -0.260 2.441 1.00 34.47 235 LEU A CA 1
ATOM 1773 C C . LEU A 1 235 ? -6.735 0.639 1.255 1.00 34.47 235 LEU A C 1
ATOM 1775 O O . LEU A 1 235 ? -7.770 0.497 0.609 1.00 34.47 235 LEU A O 1
ATOM 1779 N N . GLN A 1 236 ? -5.815 1.564 0.974 1.00 30.41 236 GLN A N 1
ATOM 1780 C CA . GLN A 1 236 ? -5.816 2.525 -0.127 1.00 30.41 236 GLN A CA 1
ATOM 1781 C C . GLN A 1 236 ? -5.514 1.845 -1.476 1.00 30.41 236 GLN A C 1
ATOM 1783 O O . GLN A 1 236 ? -4.545 1.102 -1.599 1.00 30.41 236 GLN A O 1
ATOM 1788 N N . GLY A 1 237 ? -6.318 2.150 -2.501 1.00 34.31 237 GLY A N 1
ATOM 1789 C CA . GLY A 1 237 ? -6.060 1.786 -3.903 1.00 34.31 237 GLY A CA 1
ATOM 1790 C C . GLY A 1 237 ? -7.303 1.342 -4.674 1.00 34.31 237 GLY A C 1
ATOM 1791 O O . GLY A 1 237 ? -7.407 1.587 -5.874 1.00 34.31 237 GLY A O 1
ATOM 1792 N N . GLU A 1 238 ? -8.296 0.782 -3.986 1.00 40.44 238 GLU A N 1
ATOM 1793 C CA . GLU A 1 238 ? -9.612 0.540 -4.570 1.00 40.44 238 GLU A CA 1
ATOM 1794 C C . GLU A 1 238 ? -10.497 1.780 -4.423 1.00 40.44 238 GLU A C 1
ATOM 1796 O O . GLU A 1 238 ? -10.528 2.448 -3.386 1.00 40.44 238 GLU A O 1
ATOM 1801 N N . LYS A 1 239 ? -11.245 2.095 -5.484 1.00 54.16 239 LYS A N 1
ATOM 1802 C CA . LYS A 1 239 ? -12.334 3.075 -5.449 1.00 54.16 239 LYS A CA 1
ATOM 1803 C C . LYS A 1 239 ? -13.479 2.503 -4.617 1.00 54.16 239 LYS A C 1
ATOM 1805 O O . LYS A 1 239 ? -14.485 2.054 -5.157 1.00 54.16 239 LYS A O 1
ATOM 1810 N N . MET A 1 240 ? -13.302 2.501 -3.302 1.00 67.56 240 MET A N 1
ATOM 1811 C CA . MET A 1 240 ? -14.305 2.045 -2.353 1.00 67.56 240 MET A CA 1
ATOM 1812 C C . MET A 1 240 ? -15.279 3.175 -2.031 1.00 67.56 240 MET A C 1
ATOM 1814 O O . MET A 1 240 ? -14.916 4.354 -2.017 1.00 67.56 240 MET A O 1
ATOM 1818 N N . ILE A 1 241 ? -16.540 2.816 -1.798 1.00 83.69 241 ILE A N 1
ATOM 1819 C CA . ILE A 1 241 ? -17.593 3.761 -1.395 1.00 83.69 241 ILE A CA 1
ATOM 1820 C C . ILE A 1 241 ? -17.436 4.211 0.065 1.00 83.69 241 ILE A C 1
ATOM 1822 O O . ILE A 1 241 ? -18.000 5.231 0.467 1.00 83.69 241 ILE A O 1
ATOM 1826 N N . SER A 1 242 ? -16.648 3.475 0.847 1.00 84.31 242 SER A N 1
ATOM 1827 C CA . SER A 1 242 ? -16.324 3.745 2.241 1.00 84.31 242 SER A CA 1
ATOM 1828 C C . SER A 1 242 ? -14.973 3.136 2.629 1.00 84.31 242 SER A C 1
ATOM 1830 O O . SER A 1 242 ? -14.431 2.290 1.923 1.00 84.31 242 SER A O 1
ATOM 1832 N N . PHE A 1 243 ? -14.427 3.599 3.749 1.00 83.69 243 PHE A N 1
ATOM 1833 C CA . PHE A 1 243 ? -13.134 3.215 4.300 1.00 83.69 243 PHE A CA 1
ATOM 1834 C C . PHE A 1 243 ? -13.232 3.114 5.821 1.00 83.69 243 PHE A C 1
ATOM 1836 O O . PHE A 1 243 ? -13.990 3.851 6.445 1.00 83.69 243 PHE A O 1
ATOM 1843 N N . MET A 1 244 ? -12.407 2.275 6.430 1.00 84.25 244 MET A N 1
ATOM 1844 C CA . MET A 1 244 ? -12.116 2.316 7.864 1.00 84.25 244 MET A CA 1
ATOM 1845 C C . MET A 1 244 ? -10.599 2.480 8.046 1.00 84.25 244 MET A C 1
ATOM 1847 O O . MET A 1 244 ? -9.836 2.079 7.169 1.00 84.25 244 MET A O 1
ATOM 1851 N N . PHE A 1 245 ? -10.156 3.085 9.153 1.00 83.38 245 PHE A N 1
ATOM 1852 C CA . PHE A 1 245 ? -8.746 3.452 9.377 1.00 83.38 245 PHE A CA 1
ATOM 1853 C C . PHE A 1 245 ? -8.206 2.802 10.664 1.00 83.38 245 PHE A C 1
ATOM 1855 O O . PHE A 1 245 ? -8.189 3.439 11.719 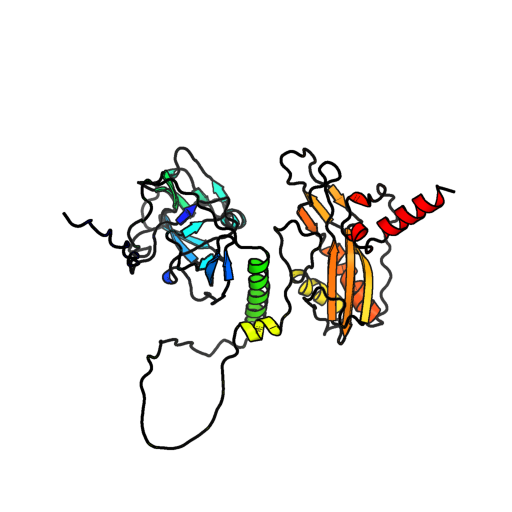1.00 83.38 245 PHE A O 1
ATOM 1862 N N . PRO A 1 246 ? -7.782 1.528 10.599 1.00 81.62 246 PRO A N 1
ATOM 1863 C CA . PRO A 1 246 ? -7.335 0.747 11.749 1.00 81.62 246 PRO A CA 1
ATOM 1864 C C . PRO A 1 246 ? -5.911 1.133 12.145 1.00 81.62 246 PRO A C 1
ATOM 1866 O O . PRO A 1 246 ? -5.569 1.107 13.318 1.00 81.62 246 PRO A O 1
ATOM 1869 N N . SER A 1 247 ? -5.101 1.568 11.176 1.00 75.25 247 SER A N 1
ATOM 1870 C CA . SER A 1 247 ? -3.755 2.100 11.372 1.00 75.25 247 SER A CA 1
ATOM 1871 C C . SER A 1 247 ? -3.740 3.364 12.229 1.00 75.25 247 SER A C 1
ATOM 1873 O O . SER A 1 247 ? -2.715 3.678 12.816 1.00 75.25 247 SER A O 1
ATOM 1875 N N . LEU A 1 248 ? -4.874 4.066 12.343 1.00 84.81 248 LEU A N 1
ATOM 1876 C CA . LEU A 1 248 ? -5.038 5.215 13.235 1.00 84.81 248 LEU A CA 1
ATOM 1877 C C . LEU A 1 248 ? -5.513 4.816 14.639 1.00 84.81 248 LEU A C 1
ATOM 1879 O O . LEU A 1 248 ? -5.698 5.687 15.486 1.00 84.81 248 LEU A O 1
ATOM 1883 N N . HIS A 1 249 ? -5.726 3.523 14.915 1.00 89.12 249 HIS A N 1
ATOM 1884 C CA . HIS A 1 249 ? -6.105 3.059 16.249 1.00 89.12 249 HIS A CA 1
ATOM 1885 C C . HIS A 1 249 ? -5.076 3.439 17.325 1.00 89.12 249 HIS A C 1
ATOM 1887 O O . HIS A 1 249 ? -5.515 3.980 18.338 1.00 89.12 249 HIS A O 1
ATOM 1893 N N . PRO A 1 250 ? -3.749 3.287 17.126 1.00 86.12 250 PRO A N 1
ATOM 1894 C CA . PRO A 1 250 ? -2.763 3.748 18.106 1.00 86.12 250 PRO A CA 1
ATOM 1895 C C . PRO A 1 250 ? -2.885 5.246 18.421 1.00 86.12 250 PRO A C 1
ATOM 1897 O O . PRO A 1 250 ? -2.854 5.631 19.585 1.00 86.12 250 PRO A O 1
ATOM 1900 N N . SER A 1 251 ? -3.119 6.090 17.412 1.00 87.00 251 SER A N 1
ATOM 1901 C CA . SER A 1 251 ? -3.328 7.533 17.604 1.00 87.00 251 SER A CA 1
ATOM 1902 C C . SER A 1 251 ? -4.629 7.843 18.351 1.00 87.00 251 SER A C 1
ATOM 1904 O O . SER A 1 251 ? -4.674 8.750 19.176 1.00 87.00 251 SER A O 1
ATOM 1906 N N . VAL A 1 252 ? -5.700 7.080 18.102 1.00 91.44 252 VAL A N 1
ATOM 1907 C CA . VAL A 1 252 ? -6.941 7.183 18.886 1.00 91.44 252 VAL A CA 1
ATOM 1908 C C . VAL A 1 252 ? -6.700 6.753 20.333 1.00 91.44 252 VAL A C 1
ATOM 1910 O O . VAL A 1 252 ? -7.162 7.445 21.241 1.00 91.44 252 VAL A O 1
ATOM 1913 N N . LEU A 1 253 ? -5.967 5.655 20.550 1.00 88.06 253 LEU A N 1
ATOM 1914 C CA . LEU A 1 253 ? -5.609 5.154 21.876 1.00 88.06 253 LEU A CA 1
ATOM 1915 C C . LEU A 1 253 ? -4.810 6.172 22.673 1.00 88.06 253 LEU A C 1
ATOM 1917 O O . LEU A 1 253 ? -5.186 6.438 23.807 1.00 88.06 253 LEU A O 1
ATOM 1921 N N . ASP A 1 254 ? -3.792 6.792 22.083 1.00 91.50 254 ASP A N 1
ATOM 1922 C CA . ASP A 1 254 ? -2.991 7.829 22.742 1.00 91.50 254 ASP A CA 1
ATOM 1923 C C . ASP A 1 254 ? -3.876 8.950 23.324 1.00 91.50 254 ASP A C 1
ATOM 1925 O O . ASP A 1 254 ? -3.730 9.370 24.473 1.00 91.50 254 ASP A O 1
ATOM 1929 N N . VAL A 1 255 ? -4.914 9.350 22.581 1.00 93.00 255 VAL A N 1
ATOM 1930 C CA . VAL A 1 255 ? -5.852 10.393 23.014 1.00 93.00 255 VAL A CA 1
ATOM 1931 C C . VAL A 1 255 ? -6.851 9.905 24.070 1.00 93.00 255 VAL A C 1
ATOM 1933 O O . VAL A 1 255 ? -7.303 10.710 24.898 1.00 93.00 255 VAL A O 1
ATOM 1936 N N . VAL A 1 256 ? -7.264 8.632 24.050 1.00 92.62 256 VAL A N 1
ATOM 1937 C CA . VAL A 1 256 ? -8.297 8.104 24.965 1.00 92.62 256 VAL A CA 1
ATOM 1938 C C . VAL A 1 256 ? -7.747 7.347 26.170 1.00 92.62 256 VAL A C 1
ATOM 1940 O O . VAL A 1 256 ? -8.500 7.185 27.126 1.00 92.62 256 VAL A O 1
ATOM 1943 N N . ALA A 1 257 ? -6.475 6.943 26.183 1.00 87.06 257 ALA A N 1
ATOM 1944 C CA . ALA A 1 257 ? -5.913 5.987 27.144 1.00 87.06 257 ALA A CA 1
ATOM 1945 C C . ALA A 1 257 ? -6.132 6.377 28.612 1.00 87.06 257 ALA A C 1
ATOM 1947 O O . ALA A 1 257 ? -6.467 5.528 29.431 1.00 87.06 257 ALA A O 1
ATOM 1948 N N . ASN A 1 258 ? -6.037 7.669 28.941 1.00 87.94 258 ASN A N 1
ATOM 1949 C CA . ASN A 1 258 ? -6.257 8.162 30.308 1.00 87.94 258 ASN A CA 1
ATOM 1950 C C . ASN A 1 258 ? -7.689 7.953 30.825 1.00 87.94 258 ASN A C 1
ATOM 1952 O O . ASN A 1 258 ? -7.917 7.980 32.031 1.00 87.94 258 ASN A O 1
ATOM 1956 N N . ALA A 1 259 ? -8.657 7.800 29.924 1.00 88.00 259 ALA A N 1
ATOM 1957 C CA . ALA A 1 259 ? -10.070 7.686 30.262 1.00 88.00 259 ALA A CA 1
ATOM 1958 C C . ALA A 1 259 ? -10.660 6.316 29.892 1.00 88.00 259 ALA A C 1
ATOM 1960 O O . ALA A 1 259 ? -11.538 5.815 30.586 1.00 88.00 259 ALA A O 1
ATOM 1961 N N . VAL A 1 260 ? -10.175 5.710 28.805 1.00 89.38 260 VAL A N 1
ATOM 1962 C CA . VAL A 1 260 ? -10.642 4.432 28.256 1.00 89.38 260 VAL A CA 1
ATOM 1963 C C . VAL A 1 260 ? -9.427 3.609 27.787 1.00 89.38 260 VAL A C 1
ATOM 1965 O O . VAL A 1 260 ? -9.211 3.455 26.585 1.00 89.38 260 VAL A O 1
ATOM 1968 N N . PRO A 1 261 ? -8.597 3.090 28.712 1.00 80.69 261 PRO A N 1
ATOM 1969 C CA . PRO A 1 261 ? -7.344 2.401 28.372 1.00 80.69 261 PRO A CA 1
ATOM 1970 C C . PRO A 1 261 ? -7.555 1.071 27.641 1.00 80.69 261 PRO A C 1
ATOM 1972 O O . PRO A 1 261 ? -6.670 0.612 26.932 1.00 80.69 261 PRO A O 1
ATOM 1975 N N . SER A 1 262 ? -8.728 0.454 27.801 1.00 82.94 262 SER A N 1
ATOM 1976 C CA . SER A 1 262 ? -9.098 -0.815 27.168 1.00 82.94 262 SER A CA 1
ATOM 1977 C C . SER A 1 262 ? -9.897 -0.633 25.875 1.00 82.94 262 SER A C 1
ATOM 1979 O O . SER A 1 262 ? -10.628 -1.542 25.483 1.00 82.94 262 SER A O 1
ATOM 1981 N N . ALA A 1 263 ? -9.848 0.548 25.249 1.00 87.06 263 ALA A N 1
ATOM 1982 C CA . ALA A 1 263 ? -10.489 0.732 23.955 1.00 87.06 263 ALA A CA 1
ATOM 1983 C C . ALA A 1 263 ? -9.866 -0.223 22.925 1.00 87.06 263 ALA A C 1
ATOM 1985 O O . ALA A 1 263 ? -8.653 -0.403 22.888 1.00 87.06 263 ALA A O 1
ATOM 1986 N N . TRP A 1 264 ? -10.690 -0.834 22.083 1.00 85.44 264 TRP A N 1
ATOM 1987 C CA . TRP A 1 264 ? -10.225 -1.754 21.046 1.00 85.44 264 TRP A CA 1
ATOM 1988 C C . TRP A 1 264 ? -10.952 -1.481 19.738 1.00 85.44 264 TRP A C 1
ATOM 1990 O O . TRP A 1 264 ? -12.081 -0.988 19.714 1.00 85.44 264 TRP A O 1
ATOM 2000 N N . PHE A 1 265 ? -10.288 -1.771 18.629 1.00 82.81 265 PHE A N 1
ATOM 2001 C CA . PHE A 1 265 ? -10.842 -1.524 17.311 1.00 82.81 265 PHE A CA 1
ATOM 2002 C C . PHE A 1 265 ? -11.535 -2.779 16.760 1.00 82.81 265 PHE A C 1
ATOM 2004 O O . PHE A 1 265 ? -10.922 -3.836 16.622 1.00 82.81 265 PHE A O 1
ATOM 2011 N N . ASN A 1 266 ? -12.819 -2.663 16.425 1.00 81.06 266 ASN A N 1
ATOM 2012 C CA . ASN A 1 266 ? -13.591 -3.711 15.773 1.00 81.06 266 ASN A CA 1
ATOM 2013 C C . ASN A 1 266 ? -13.418 -3.615 14.257 1.00 81.06 266 ASN A C 1
ATOM 2015 O O . ASN A 1 266 ? -13.928 -2.696 13.617 1.00 81.06 266 ASN A O 1
ATOM 2019 N N . GLY A 1 267 ? -12.739 -4.593 13.666 1.00 74.75 267 GLY A N 1
ATOM 2020 C CA . GLY A 1 267 ? -12.514 -4.566 12.230 1.00 74.75 267 GLY A CA 1
ATOM 2021 C C . GLY A 1 267 ? -13.723 -4.911 11.362 1.00 74.75 267 GLY A C 1
ATOM 2022 O O . GLY A 1 267 ? -13.714 -4.687 10.159 1.00 74.75 267 GLY A O 1
ATOM 2023 N N . ARG A 1 268 ? -14.802 -5.439 11.937 1.00 73.00 268 ARG A N 1
ATOM 2024 C CA . ARG A 1 268 ? -15.974 -5.829 11.149 1.00 73.00 268 ARG A CA 1
ATOM 2025 C C . ARG A 1 268 ? -16.828 -4.607 10.839 1.00 73.00 268 ARG A C 1
ATOM 2027 O O . ARG A 1 268 ? -17.234 -3.889 11.748 1.00 73.00 268 ARG A O 1
ATOM 2034 N N . ASP A 1 269 ? -17.167 -4.409 9.568 1.00 73.75 269 ASP A N 1
ATOM 2035 C CA . ASP A 1 269 ? -18.234 -3.490 9.167 1.00 73.75 269 ASP A CA 1
ATOM 2036 C C . ASP A 1 269 ? -19.601 -4.183 9.301 1.00 73.75 269 ASP A C 1
ATOM 2038 O O . ASP A 1 269 ? -20.250 -4.499 8.309 1.00 73.75 269 ASP A O 1
ATOM 2042 N N . SER A 1 270 ? -20.008 -4.480 10.540 1.00 71.81 270 SER A N 1
ATOM 2043 C CA . SER A 1 270 ? -21.351 -4.981 10.853 1.00 71.81 270 SER A CA 1
ATOM 2044 C C . SER A 1 270 ? -22.036 -4.072 11.870 1.00 71.81 270 SER A C 1
ATOM 2046 O O . SER A 1 270 ? -21.382 -3.372 12.638 1.00 71.81 270 SER A O 1
ATOM 2048 N N . GLU A 1 271 ? -23.361 -4.018 11.827 1.00 71.56 271 GLU A N 1
ATOM 2049 C CA . GLU A 1 271 ? -24.166 -3.418 12.898 1.00 71.56 271 GLU A CA 1
ATOM 2050 C C . GLU A 1 271 ? -24.419 -4.404 14.043 1.00 71.56 271 GLU A C 1
ATOM 2052 O O . GLU A 1 271 ? -24.832 -3.984 15.124 1.00 71.56 271 GLU A O 1
ATOM 2057 N N . ASP A 1 272 ? -24.144 -5.693 13.817 1.00 71.81 272 ASP A N 1
ATOM 2058 C CA . ASP A 1 272 ? -24.305 -6.742 14.816 1.00 71.81 272 ASP A CA 1
ATOM 2059 C C . ASP A 1 272 ? -23.496 -6.389 16.071 1.00 71.81 272 ASP A C 1
ATOM 2061 O O . ASP A 1 272 ? -22.327 -6.000 15.995 1.00 71.81 272 ASP A O 1
ATOM 2065 N N . ASP A 1 273 ? -24.143 -6.494 17.230 1.00 78.56 273 ASP A N 1
ATOM 2066 C CA . ASP A 1 273 ? -23.570 -6.235 18.555 1.00 78.56 273 ASP A CA 1
ATOM 2067 C C . ASP A 1 273 ? -23.136 -4.782 18.833 1.00 78.56 273 ASP A C 1
ATOM 2069 O O . ASP A 1 273 ? -22.555 -4.494 19.886 1.00 78.56 273 ASP A O 1
ATOM 2073 N N . SER A 1 274 ? -23.441 -3.837 17.937 1.00 85.50 274 SER A N 1
ATOM 2074 C CA . SER A 1 274 ? -23.263 -2.411 18.215 1.00 85.50 274 SER A CA 1
ATOM 2075 C C . SER A 1 274 ? -24.235 -1.957 19.307 1.00 85.50 274 SER A C 1
ATOM 2077 O O . SER A 1 274 ? -25.445 -2.154 19.209 1.00 85.50 274 SER A O 1
ATOM 2079 N N . ASN A 1 275 ? -23.712 -1.318 20.355 1.00 87.88 275 ASN A N 1
ATOM 2080 C CA . ASN A 1 275 ? -24.524 -0.758 21.441 1.00 87.88 275 ASN A CA 1
ATOM 2081 C C . ASN A 1 275 ? -24.672 0.768 21.357 1.00 87.88 275 ASN A C 1
ATOM 2083 O O . ASN A 1 275 ? -25.459 1.349 22.100 1.00 87.88 275 ASN A O 1
ATOM 2087 N N . ASN A 1 276 ? -23.916 1.413 20.469 1.00 89.44 276 ASN A N 1
ATOM 2088 C CA . ASN A 1 276 ? -23.964 2.845 20.218 1.00 89.44 276 ASN A CA 1
ATOM 2089 C C . ASN A 1 276 ? -23.602 3.135 18.762 1.00 89.44 276 ASN A C 1
ATOM 2091 O O . ASN A 1 276 ? -22.678 2.527 18.223 1.00 89.44 276 ASN A O 1
ATOM 2095 N N . ASP A 1 277 ? -24.231 4.137 18.154 1.00 92.31 277 ASP A N 1
ATOM 2096 C CA . ASP A 1 277 ? -23.819 4.645 16.853 1.00 92.31 277 ASP A CA 1
ATOM 2097 C C . ASP A 1 277 ? -23.977 6.165 16.738 1.00 92.31 277 ASP A C 1
ATOM 2099 O O . ASP A 1 277 ? -24.777 6.812 17.420 1.00 92.31 277 ASP A O 1
ATOM 2103 N N . TRP A 1 278 ? -23.139 6.776 15.901 1.00 92.88 278 TRP A N 1
ATOM 2104 C CA . TRP A 1 278 ? -23.208 8.205 15.658 1.00 92.88 278 TRP A CA 1
ATOM 2105 C C . TRP A 1 278 ? -22.701 8.617 14.280 1.00 92.88 278 TRP A C 1
ATOM 2107 O O . TRP A 1 278 ? -21.527 8.463 13.937 1.00 92.88 278 TRP A O 1
ATOM 2117 N N . ASP A 1 279 ? -23.581 9.271 13.524 1.00 91.50 279 ASP A N 1
ATOM 2118 C CA . ASP A 1 279 ? -23.221 9.928 12.271 1.00 91.50 279 ASP A CA 1
ATOM 2119 C C . ASP A 1 279 ? -22.634 11.315 12.514 1.00 91.50 279 ASP A C 1
ATOM 2121 O O . ASP A 1 279 ? -23.209 12.165 13.208 1.00 91.50 279 ASP A O 1
ATOM 2125 N N . THR A 1 280 ? -21.526 11.631 11.861 1.00 91.44 280 THR A N 1
ATOM 2126 C CA . THR A 1 280 ? -20.918 12.955 11.937 1.00 91.44 280 THR A CA 1
ATOM 2127 C C . THR A 1 280 ? -20.079 13.246 10.695 1.00 91.44 280 THR A C 1
ATOM 2129 O O . THR A 1 280 ? -20.429 12.807 9.600 1.00 91.44 280 THR A O 1
ATOM 2132 N N . ASN A 1 281 ? -19.043 14.075 10.814 1.00 90.50 281 ASN A N 1
ATOM 2133 C CA . ASN A 1 281 ? -18.169 14.389 9.701 1.00 90.50 281 ASN A CA 1
ATOM 2134 C C . ASN A 1 281 ? -16.708 14.528 10.129 1.00 90.50 281 ASN A C 1
ATOM 2136 O O . ASN A 1 281 ? -16.425 15.051 11.207 1.00 90.50 281 ASN A O 1
ATOM 2140 N N . VAL A 1 282 ? -15.818 14.150 9.219 1.00 91.38 282 VAL A N 1
ATOM 2141 C CA . VAL A 1 282 ? -14.380 14.439 9.241 1.00 91.38 282 VAL A CA 1
ATOM 2142 C C . VAL A 1 282 ? -14.007 15.312 8.046 1.00 91.38 282 VAL A C 1
ATOM 2144 O O . VAL A 1 282 ? -14.856 15.663 7.210 1.00 91.38 282 VAL A O 1
ATOM 2147 N N . MET A 1 283 ? -12.744 15.712 7.997 1.00 86.06 283 MET A N 1
ATOM 2148 C CA . MET A 1 283 ? -12.162 16.439 6.880 1.00 86.06 283 MET A CA 1
ATOM 2149 C C . MET A 1 283 ? -11.333 15.502 5.998 1.00 86.06 283 MET A C 1
ATOM 2151 O O . MET A 1 283 ? -10.904 14.430 6.417 1.00 86.06 283 MET A O 1
ATOM 2155 N N . GLY A 1 284 ? -11.137 15.900 4.748 1.00 84.56 284 GLY A N 1
ATOM 2156 C CA . GLY A 1 284 ? -10.220 15.216 3.850 1.00 84.56 284 GLY A CA 1
ATOM 2157 C C . GLY A 1 284 ? -10.191 15.837 2.461 1.00 84.56 284 GLY A C 1
ATOM 2158 O O . GLY A 1 284 ? -10.870 16.833 2.176 1.00 84.56 284 GLY A O 1
ATOM 2159 N N . LYS A 1 285 ? -9.367 15.257 1.595 1.00 82.75 285 LYS A N 1
ATOM 2160 C CA . LYS A 1 285 ? -9.146 15.692 0.214 1.00 82.75 285 LYS A CA 1
ATOM 2161 C C . LYS A 1 285 ? -9.396 14.531 -0.738 1.00 82.75 285 LYS A C 1
ATOM 2163 O O . LYS A 1 285 ? -9.195 13.377 -0.384 1.00 82.75 285 LYS A O 1
ATOM 2168 N N . PHE A 1 286 ? -9.823 14.855 -1.948 1.00 83.31 286 PHE A N 1
ATOM 2169 C CA . PHE A 1 286 ? -10.084 13.897 -3.009 1.00 83.31 286 PHE A CA 1
ATOM 2170 C C . PHE A 1 286 ? -9.331 14.305 -4.268 1.00 83.31 286 PHE A C 1
ATOM 2172 O O . PHE A 1 286 ? -9.338 15.480 -4.636 1.00 83.31 286 PHE A O 1
ATOM 2179 N N . ILE A 1 287 ? -8.740 13.337 -4.961 1.00 82.19 287 ILE A N 1
ATOM 2180 C CA . ILE A 1 287 ? -8.147 13.522 -6.289 1.00 82.19 287 ILE A CA 1
ATOM 2181 C C . ILE A 1 287 ? -9.028 12.804 -7.311 1.00 82.19 287 ILE A C 1
ATOM 2183 O O . ILE A 1 287 ? -9.401 11.647 -7.121 1.00 82.19 287 ILE A O 1
ATOM 2187 N N . CYS A 1 288 ? -9.371 13.487 -8.404 1.00 83.38 288 CYS A N 1
ATOM 2188 C CA . CYS A 1 288 ? -10.012 12.841 -9.544 1.00 83.38 288 CYS A CA 1
ATOM 2189 C C . CYS A 1 288 ? -8.928 12.254 -10.453 1.00 83.38 288 CYS A C 1
ATOM 2191 O O . CYS A 1 288 ? -8.217 12.991 -11.127 1.00 83.38 288 CYS A O 1
ATOM 2193 N N . ASP A 1 289 ? -8.829 10.933 -10.503 1.00 77.50 289 ASP A N 1
ATOM 2194 C CA . ASP A 1 289 ? -7.848 10.200 -11.314 1.00 77.50 289 ASP A CA 1
ATOM 2195 C C . ASP A 1 289 ? -8.354 9.868 -12.733 1.00 77.50 289 ASP A C 1
ATOM 2197 O O . ASP A 1 289 ? -7.625 9.319 -13.562 1.00 77.50 289 ASP A O 1
ATOM 2201 N N . ASN A 1 290 ? -9.615 10.198 -13.043 1.00 82.56 290 ASN A N 1
ATOM 2202 C CA . ASN A 1 290 ? -10.165 10.018 -14.379 1.00 82.56 290 ASN A CA 1
ATOM 2203 C C . ASN A 1 290 ? -9.414 10.924 -15.364 1.00 82.56 290 ASN A C 1
ATOM 2205 O O . ASN A 1 290 ? -9.666 12.123 -15.410 1.00 82.56 290 ASN A O 1
ATOM 2209 N N . ARG A 1 291 ? -8.559 10.336 -16.209 1.00 82.44 291 ARG A N 1
ATOM 2210 C CA . ARG A 1 291 ? -7.733 11.050 -17.204 1.00 82.44 291 ARG A CA 1
ATOM 2211 C C . ARG A 1 291 ? -8.537 11.896 -18.202 1.00 82.44 291 ARG A C 1
ATOM 2213 O O . ARG A 1 291 ? -7.984 12.793 -18.830 1.00 82.44 291 ARG A O 1
ATOM 2220 N N . ARG A 1 292 ? -9.836 11.617 -18.373 1.00 86.69 292 ARG A N 1
ATOM 2221 C CA . ARG A 1 292 ? -10.748 12.419 -19.211 1.00 86.69 292 ARG A CA 1
ATOM 2222 C C . ARG A 1 292 ? -11.352 13.610 -18.460 1.00 86.69 292 ARG A C 1
ATOM 2224 O O . ARG A 1 292 ? -11.889 14.518 -19.087 1.00 86.69 292 ARG A O 1
ATOM 2231 N N . CYS A 1 293 ? -11.263 13.616 -17.134 1.00 85.12 293 CYS A N 1
ATOM 2232 C CA . CYS A 1 293 ? -11.692 14.702 -16.271 1.00 85.12 293 CYS A CA 1
ATOM 2233 C C . CYS A 1 293 ? -10.515 15.647 -16.008 1.00 85.12 293 CYS A C 1
ATOM 2235 O O . CYS A 1 293 ? -9.451 15.229 -15.570 1.00 85.12 293 CYS A O 1
ATOM 2237 N N . ARG A 1 294 ? -10.710 16.946 -16.246 1.00 83.25 294 ARG A N 1
ATOM 2238 C CA . ARG A 1 294 ? -9.672 17.972 -16.033 1.00 83.25 294 ARG A CA 1
ATOM 2239 C C . ARG A 1 294 ? -9.743 18.628 -14.647 1.00 83.25 294 ARG A C 1
ATOM 2241 O O . ARG A 1 294 ? -9.161 19.689 -14.444 1.00 83.25 294 ARG A O 1
ATOM 2248 N N . LYS A 1 295 ? -10.511 18.061 -13.707 1.00 80.12 295 LYS A N 1
ATOM 2249 C CA . LYS A 1 295 ? -10.656 18.622 -12.356 1.00 80.12 295 LYS A CA 1
ATOM 2250 C C . LYS A 1 295 ? -9.469 18.200 -11.477 1.00 80.12 295 LYS A C 1
ATOM 2252 O O . LYS A 1 295 ? -9.211 17.006 -11.384 1.00 80.12 295 LYS A O 1
ATOM 2257 N N . PRO A 1 296 ? -8.804 19.138 -10.778 1.00 68.50 296 PRO A N 1
ATOM 2258 C CA . PRO A 1 296 ? -7.582 18.860 -10.014 1.00 68.50 296 PRO A CA 1
ATOM 2259 C C . PRO A 1 296 ? -7.808 18.114 -8.683 1.00 68.50 296 PRO A C 1
ATOM 2261 O O . PRO A 1 296 ? -6.855 17.889 -7.947 1.00 68.50 296 PRO A O 1
ATOM 2264 N N . GLY A 1 297 ? -9.049 17.736 -8.356 1.00 80.19 297 GLY A N 1
ATOM 2265 C CA . GLY A 1 297 ? -9.443 17.256 -7.028 1.00 80.19 297 GLY A CA 1
ATOM 2266 C C . GLY A 1 297 ? -10.212 18.310 -6.223 1.00 80.19 297 GLY A C 1
ATOM 2267 O O . GLY A 1 297 ? -10.382 19.445 -6.674 1.00 80.19 297 GLY A O 1
ATOM 2268 N N . TRP A 1 298 ? -10.728 17.933 -5.053 1.00 85.50 298 TRP A N 1
ATOM 2269 C CA . TRP A 1 298 ? -11.474 18.825 -4.159 1.00 85.50 298 TRP A CA 1
ATOM 2270 C C . TRP A 1 298 ? -11.217 18.494 -2.687 1.00 85.50 298 TRP A C 1
ATOM 2272 O O . TRP A 1 298 ? -11.021 17.343 -2.311 1.00 85.50 298 TRP A O 1
ATOM 2282 N N . GLY A 1 299 ? -11.221 19.516 -1.833 1.00 80.38 299 GLY A N 1
ATOM 2283 C CA . GLY A 1 299 ? -11.246 19.340 -0.381 1.00 80.38 299 GLY A CA 1
ATOM 2284 C C . GLY A 1 299 ? -12.683 19.302 0.130 1.00 80.38 299 GLY A C 1
ATOM 2285 O O . GLY A 1 299 ? -13.540 20.027 -0.376 1.00 80.38 299 GLY A O 1
ATOM 2286 N N . SER A 1 300 ? -12.947 18.507 1.163 1.00 82.12 300 SER A N 1
ATOM 2287 C CA . SER A 1 300 ? -14.249 18.459 1.823 1.00 82.12 300 SER A CA 1
ATOM 2288 C C . SER A 1 300 ? -14.080 18.552 3.332 1.00 82.12 300 SER A C 1
ATOM 2290 O O . SER A 1 300 ? -13.420 17.729 3.957 1.00 82.12 300 SER A O 1
ATOM 2292 N N . LYS A 1 301 ? -14.730 19.546 3.942 1.00 83.00 301 LYS A N 1
ATOM 2293 C CA . LYS A 1 301 ? -14.830 19.660 5.409 1.00 83.00 301 LYS A CA 1
ATOM 2294 C C . LYS A 1 301 ? -16.000 18.854 5.988 1.00 83.00 301 LYS A C 1
ATOM 2296 O O . LYS A 1 301 ? -16.328 18.978 7.166 1.00 83.00 301 LYS A O 1
ATOM 2301 N N . LYS A 1 302 ? -16.711 18.123 5.126 1.00 86.44 302 LYS A N 1
ATOM 2302 C CA . LYS A 1 302 ? -17.953 17.405 5.425 1.00 86.44 302 LYS A CA 1
ATOM 2303 C C . LYS A 1 302 ? -17.923 16.016 4.792 1.00 86.44 302 LYS A C 1
ATOM 2305 O O . LYS A 1 302 ? -18.853 15.633 4.088 1.00 86.44 302 LYS A O 1
ATOM 2310 N N . VAL A 1 303 ? -16.841 15.278 5.022 1.00 89.94 303 VAL A N 1
ATOM 2311 C CA . VAL A 1 303 ? -16.775 13.856 4.675 1.00 89.94 303 VAL A CA 1
ATOM 2312 C C . VAL A 1 303 ? -17.565 13.096 5.729 1.00 89.94 303 VAL A C 1
ATOM 2314 O O . VAL A 1 303 ? -17.310 13.267 6.920 1.00 89.94 303 VAL A O 1
ATOM 2317 N N . ALA A 1 304 ? -18.576 12.335 5.316 1.00 91.06 304 ALA A N 1
ATOM 2318 C CA . ALA A 1 304 ? -19.431 11.621 6.254 1.00 91.06 304 ALA A CA 1
ATOM 2319 C C . ALA A 1 304 ? -18.638 10.504 6.939 1.00 91.06 304 ALA A C 1
ATOM 2321 O O . ALA A 1 304 ? -17.893 9.782 6.284 1.00 91.06 304 ALA A O 1
ATOM 2322 N N . ILE A 1 305 ? -18.823 10.368 8.247 1.00 94.25 305 ILE A N 1
ATOM 2323 C CA . ILE A 1 305 ? -18.287 9.259 9.032 1.00 94.25 305 ILE A CA 1
ATOM 2324 C C . ILE A 1 305 ? -19.402 8.719 9.922 1.00 94.25 305 ILE A C 1
ATOM 2326 O O . ILE A 1 305 ? -20.151 9.506 10.513 1.00 94.25 305 ILE A O 1
ATOM 2330 N N . ARG A 1 306 ? -19.493 7.398 10.025 1.00 94.81 306 ARG A N 1
ATOM 2331 C CA . ARG A 1 306 ? -20.322 6.697 10.999 1.00 94.81 306 ARG A CA 1
ATOM 2332 C C . ARG A 1 306 ? -19.412 6.004 11.998 1.00 94.81 306 ARG A C 1
ATOM 2334 O O . ARG A 1 306 ? -18.583 5.189 11.606 1.00 94.81 306 ARG A O 1
ATOM 2341 N N . ILE A 1 307 ? -19.557 6.342 13.271 1.00 94.94 307 ILE A N 1
ATOM 2342 C CA . ILE A 1 307 ? -18.788 5.746 14.365 1.00 94.94 307 ILE A CA 1
ATOM 2343 C C . ILE A 1 307 ? -19.731 4.813 15.110 1.00 94.94 307 ILE A C 1
ATOM 2345 O O . ILE A 1 307 ? -20.839 5.228 15.445 1.00 94.94 307 ILE A O 1
ATOM 2349 N N . ARG A 1 308 ? -19.309 3.577 15.366 1.00 95.19 308 ARG A N 1
ATOM 2350 C CA . ARG A 1 308 ? -20.064 2.605 16.165 1.00 95.19 308 ARG A CA 1
ATOM 2351 C C . ARG A 1 308 ? -19.263 2.216 17.395 1.00 95.19 308 ARG A C 1
ATOM 2353 O O . ARG A 1 308 ? -18.048 2.059 17.302 1.00 95.19 308 ARG A O 1
ATOM 2360 N N . GLY A 1 309 ? -19.952 2.078 18.517 1.00 93.12 309 GLY A N 1
ATOM 2361 C CA . GLY A 1 309 ? -19.449 1.528 19.767 1.00 93.12 309 GLY A CA 1
ATOM 2362 C C . GLY A 1 309 ? -19.939 0.096 19.959 1.00 93.12 309 GLY A C 1
ATOM 2363 O O . GLY A 1 309 ? -21.033 -0.261 19.511 1.00 93.12 309 GLY A O 1
ATOM 2364 N N . TYR A 1 310 ? -19.113 -0.699 20.628 1.00 89.50 310 TYR A N 1
ATOM 2365 C CA . TYR A 1 310 ? -19.342 -2.098 20.968 1.00 89.50 310 TYR A CA 1
ATOM 2366 C C . TYR A 1 310 ? -19.05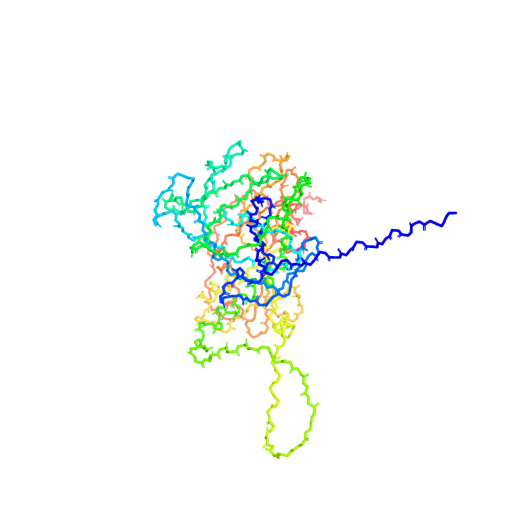5 -2.327 22.460 1.00 89.50 310 TYR A C 1
ATOM 2368 O O . TYR A 1 310 ? -18.350 -1.528 23.093 1.00 89.50 310 TYR A O 1
ATOM 2376 N N . PRO A 1 311 ? -19.573 -3.419 23.047 1.00 87.12 311 PRO A N 1
ATOM 2377 C CA . PRO A 1 311 ? -19.258 -3.807 24.417 1.00 87.12 311 PRO A CA 1
ATOM 2378 C C . PRO A 1 311 ? -17.753 -3.822 24.718 1.00 87.12 311 PRO A C 1
ATOM 2380 O O . PRO A 1 311 ? -16.923 -4.114 23.859 1.00 87.12 311 PRO A O 1
ATOM 2383 N N . GLY A 1 312 ? -17.397 -3.500 25.963 1.00 84.75 312 GLY A N 1
ATOM 2384 C CA . GLY A 1 312 ? -16.000 -3.493 26.405 1.00 84.75 312 GLY A CA 1
ATOM 2385 C C . GLY A 1 312 ? -15.149 -2.395 25.764 1.00 84.75 312 GLY A C 1
ATOM 2386 O O . GLY A 1 312 ? -13.966 -2.618 25.545 1.00 84.75 312 GLY A O 1
ATOM 2387 N N . SER A 1 313 ? -15.736 -1.236 25.450 1.00 87.06 313 SER A N 1
ATOM 2388 C CA . SER A 1 313 ? -15.041 -0.095 24.827 1.00 87.06 313 SER A CA 1
ATOM 2389 C C . SER A 1 313 ? -14.552 -0.354 23.398 1.00 87.06 313 SER A C 1
ATOM 2391 O O . SER A 1 313 ? -13.612 0.290 22.926 1.00 87.06 313 SER A O 1
ATOM 2393 N N . GLY A 1 314 ? -15.198 -1.282 22.693 1.00 87.94 314 GLY A N 1
ATOM 2394 C CA . GLY A 1 314 ? -14.920 -1.516 21.285 1.00 87.94 314 GLY A CA 1
ATOM 2395 C C . GLY A 1 314 ? -15.459 -0.388 20.421 1.00 87.94 314 GLY A C 1
ATOM 2396 O O . GLY A 1 314 ? -16.491 0.206 20.737 1.00 87.94 314 GLY A O 1
ATOM 2397 N N . TYR A 1 315 ? -14.807 -0.102 19.301 1.00 93.88 315 TYR A N 1
ATOM 2398 C CA . TYR A 1 315 ? -15.342 0.841 18.324 1.00 93.88 315 TYR A CA 1
ATOM 2399 C C . TYR A 1 315 ? -14.926 0.504 16.897 1.00 93.88 315 TYR A C 1
ATOM 2401 O O . TYR A 1 315 ? -13.903 -0.128 16.665 1.00 93.88 315 TYR A O 1
ATOM 2409 N N . ASN A 1 316 ? -15.681 1.000 15.923 1.00 91.81 316 ASN A N 1
ATOM 2410 C CA . ASN A 1 316 ? -15.194 1.155 14.556 1.00 91.81 316 ASN A CA 1
ATOM 2411 C C . ASN A 1 316 ? -15.674 2.486 13.971 1.00 91.81 316 ASN A C 1
ATOM 2413 O O . ASN A 1 316 ? -16.542 3.152 14.543 1.00 91.81 316 ASN A O 1
ATOM 2417 N N . ALA A 1 317 ? -15.092 2.899 12.847 1.00 93.06 317 ALA A N 1
ATOM 2418 C CA . ALA A 1 317 ? -15.472 4.152 12.211 1.00 93.06 317 ALA A CA 1
ATOM 2419 C C . ALA A 1 317 ? -15.362 4.074 10.685 1.00 93.06 317 ALA A C 1
ATOM 2421 O O . ALA A 1 317 ? -14.265 4.014 10.132 1.00 93.06 317 ALA A O 1
ATOM 2422 N N . VAL A 1 318 ? -16.517 4.104 10.019 1.00 92.88 318 VAL A N 1
ATOM 2423 C CA . VAL A 1 318 ? -16.658 4.024 8.561 1.00 92.88 318 VAL A CA 1
ATOM 2424 C C . VAL A 1 318 ? -16.736 5.431 7.984 1.00 92.88 318 VAL A C 1
ATOM 2426 O O . VAL A 1 318 ? -17.689 6.165 8.238 1.00 92.88 318 VAL A O 1
ATOM 2429 N N . VAL A 1 319 ? -15.737 5.822 7.200 1.00 92.31 319 VAL A N 1
ATOM 2430 C CA . VAL A 1 319 ? -15.658 7.095 6.479 1.00 92.31 319 VAL A CA 1
ATOM 2431 C C . VAL A 1 319 ? -16.111 6.882 5.042 1.00 92.31 319 VAL A C 1
ATOM 2433 O O . VAL A 1 319 ? -15.560 6.052 4.328 1.00 92.31 319 VAL A O 1
ATOM 2436 N N . TYR A 1 320 ? -17.095 7.644 4.585 1.00 89.88 320 TYR A N 1
ATOM 2437 C CA . TYR A 1 320 ? -17.660 7.483 3.250 1.00 89.88 320 TYR A CA 1
ATOM 2438 C C . TYR A 1 320 ? -16.942 8.335 2.204 1.00 89.88 320 TYR A C 1
ATOM 2440 O O . TYR 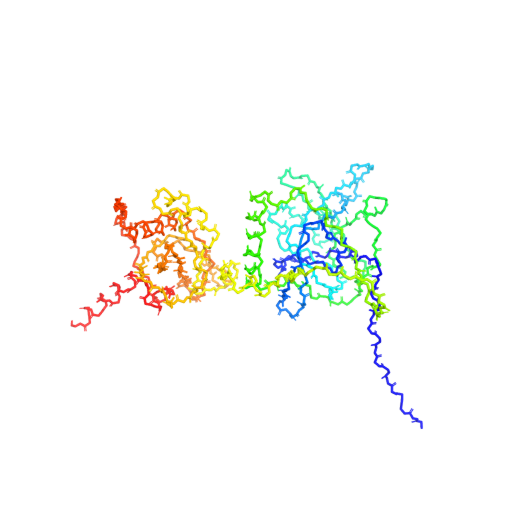A 1 320 ? -16.634 9.506 2.436 1.00 89.88 320 TYR A O 1
ATOM 2448 N N . ASN A 1 321 ? -16.738 7.759 1.021 1.00 89.81 321 ASN A N 1
ATOM 2449 C CA . ASN A 1 321 ? -16.079 8.419 -0.099 1.00 89.81 321 ASN A CA 1
ATOM 2450 C C . ASN A 1 321 ? -16.995 9.467 -0.772 1.00 89.81 321 ASN A C 1
ATOM 2452 O O . ASN A 1 321 ? -18.196 9.571 -0.496 1.00 89.81 321 ASN A O 1
ATOM 2456 N N . GLN A 1 322 ? -16.419 10.267 -1.668 1.00 88.19 322 GLN A N 1
ATOM 2457 C CA . GLN A 1 322 ? -17.124 11.220 -2.515 1.00 88.19 322 GLN A CA 1
ATOM 2458 C C . GLN A 1 322 ? -16.742 11.024 -3.986 1.00 88.19 322 GLN A C 1
ATOM 2460 O O . GLN A 1 322 ? -15.633 10.608 -4.331 1.00 88.19 322 GLN A O 1
ATOM 2465 N N . ARG A 1 323 ? -17.676 11.350 -4.875 1.00 89.56 323 ARG A N 1
ATOM 2466 C CA . ARG A 1 323 ? -17.496 11.320 -6.326 1.00 89.56 323 ARG A CA 1
ATOM 2467 C C . ARG A 1 323 ? -17.121 12.692 -6.854 1.00 89.56 323 ARG A C 1
ATOM 2469 O O . ARG A 1 323 ? -17.488 13.723 -6.298 1.00 89.56 323 ARG A O 1
ATOM 2476 N N . CYS A 1 324 ? -16.387 12.704 -7.958 1.00 88.44 324 CYS A N 1
ATOM 2477 C CA . CYS A 1 324 ? -16.091 13.937 -8.659 1.00 88.44 324 CYS A CA 1
ATOM 2478 C C . CYS A 1 324 ? -17.384 14.508 -9.248 1.00 88.44 324 CYS A C 1
ATOM 2480 O O . CYS A 1 324 ? -17.997 13.873 -10.101 1.00 88.44 324 CYS A O 1
ATOM 2482 N N . ASN A 1 325 ? -17.738 15.741 -8.887 1.00 86.56 325 ASN A N 1
ATOM 2483 C CA . ASN A 1 325 ? -18.954 16.404 -9.375 1.00 86.56 325 ASN A CA 1
ATOM 2484 C C . ASN A 1 325 ? -18.979 16.702 -10.888 1.00 86.56 325 ASN A C 1
ATOM 2486 O O . ASN A 1 325 ? -19.949 17.251 -11.402 1.00 86.56 325 ASN A O 1
ATOM 2490 N N . HIS A 1 326 ? -17.901 16.386 -11.610 1.00 88.56 326 HIS A N 1
ATOM 2491 C CA . HIS A 1 326 ? -17.813 16.586 -13.053 1.00 88.56 326 HIS A CA 1
ATOM 2492 C C . HIS A 1 326 ? -17.919 15.289 -13.856 1.00 88.56 326 HIS A C 1
ATOM 2494 O O . HIS A 1 326 ? -18.486 15.295 -14.943 1.00 88.56 326 HIS A O 1
ATOM 2500 N N . CYS A 1 327 ? -17.344 14.194 -13.357 1.00 89.31 327 CYS A N 1
ATOM 2501 C CA . CYS A 1 327 ? -17.281 12.929 -14.093 1.00 89.31 327 CYS A CA 1
ATOM 2502 C C . CYS A 1 327 ? -17.907 11.744 -13.349 1.00 89.31 327 CYS A C 1
ATOM 2504 O O . CYS A 1 327 ? -17.871 10.637 -13.874 1.00 89.31 327 CYS A O 1
ATOM 2506 N N . ASP A 1 328 ? -18.430 11.969 -12.141 1.00 87.44 328 ASP A N 1
ATOM 2507 C CA . ASP A 1 328 ? -19.100 10.994 -11.268 1.00 87.44 328 ASP A CA 1
ATOM 2508 C C . ASP A 1 328 ? -18.270 9.738 -10.914 1.00 87.44 328 ASP A C 1
ATOM 2510 O O . ASP A 1 328 ? -18.760 8.726 -10.406 1.00 87.44 328 ASP A O 1
ATOM 2514 N N . VAL A 1 329 ? -16.958 9.812 -11.141 1.00 85.19 329 VAL A N 1
ATOM 2515 C CA . VAL A 1 329 ? -15.994 8.794 -10.720 1.00 85.19 329 VAL A CA 1
ATOM 2516 C C . VAL A 1 329 ? -15.609 9.043 -9.263 1.00 85.19 329 VAL A C 1
ATOM 2518 O O . VAL A 1 329 ? -15.412 10.192 -8.860 1.00 85.19 329 VAL A O 1
ATOM 2521 N N . LEU A 1 330 ? -15.491 7.970 -8.475 1.00 84.50 330 LEU A N 1
ATOM 2522 C CA . LEU A 1 330 ? -15.006 8.036 -7.094 1.00 84.50 330 LEU A CA 1
ATOM 2523 C C . LEU A 1 330 ? -13.622 8.685 -7.033 1.00 84.50 330 LEU A C 1
ATOM 2525 O O . LEU A 1 330 ? -12.731 8.338 -7.812 1.00 84.50 330 LEU A O 1
ATOM 2529 N N . GLY A 1 331 ? -13.465 9.628 -6.105 1.00 77.19 331 GLY A N 1
ATOM 2530 C CA . GLY A 1 331 ? -12.180 10.250 -5.836 1.00 77.19 331 GLY A CA 1
ATOM 2531 C C . GLY A 1 331 ? -11.237 9.297 -5.107 1.00 77.19 331 GLY A C 1
ATOM 2532 O O . GLY A 1 331 ? -11.664 8.441 -4.329 1.00 77.19 331 GLY A O 1
ATOM 2533 N N . VAL A 1 332 ? -9.939 9.484 -5.331 1.00 80.56 332 VAL A N 1
ATOM 2534 C CA . VAL A 1 332 ? -8.898 8.939 -4.457 1.00 80.56 332 VAL A CA 1
ATOM 2535 C C . VAL A 1 332 ? -8.905 9.775 -3.183 1.00 80.56 332 VAL A C 1
ATOM 2537 O O . VAL A 1 332 ? -8.649 10.978 -3.246 1.00 80.56 332 VAL A O 1
ATOM 2540 N N . PHE A 1 333 ? -9.267 9.161 -2.058 1.00 83.38 333 PHE A N 1
ATOM 2541 C CA . PHE A 1 333 ? -9.485 9.844 -0.786 1.00 83.38 333 PHE A CA 1
ATOM 2542 C C . PHE A 1 333 ? -8.212 9.898 0.065 1.00 83.38 333 PHE A C 1
ATOM 2544 O O . PHE A 1 333 ? -7.553 8.886 0.285 1.00 83.38 333 PHE A O 1
ATOM 2551 N N . THR A 1 334 ? -7.914 11.080 0.597 1.00 83.94 334 THR A N 1
ATOM 2552 C CA . THR A 1 334 ? -6.907 11.314 1.633 1.00 83.94 334 THR A CA 1
ATOM 2553 C C . THR A 1 334 ? -7.609 11.876 2.863 1.00 83.94 334 THR A C 1
ATOM 2555 O O . THR A 1 334 ? -8.203 12.959 2.806 1.00 83.94 334 THR A O 1
ATOM 2558 N N . LEU A 1 335 ? -7.553 11.133 3.965 1.00 87.00 335 LEU A N 1
ATOM 2559 C CA . LEU A 1 335 ? -8.141 11.520 5.242 1.00 87.00 335 LEU A CA 1
ATOM 2560 C C . LEU A 1 335 ? -7.301 12.608 5.925 1.00 87.00 335 LEU A C 1
ATOM 2562 O O . LEU A 1 335 ? -6.078 12.606 5.838 1.00 87.00 335 LEU A O 1
ATOM 2566 N N . ASP A 1 336 ? -7.970 13.531 6.610 1.00 85.88 336 ASP A N 1
ATOM 2567 C CA . ASP A 1 336 ? -7.347 14.382 7.623 1.00 85.88 336 ASP A CA 1
ATOM 2568 C C . ASP A 1 336 ? -7.305 13.596 8.945 1.00 85.88 336 ASP A C 1
ATOM 2570 O O . ASP A 1 336 ? -8.345 13.378 9.578 1.00 85.88 336 ASP A O 1
ATOM 2574 N N . GLU A 1 337 ? -6.124 13.074 9.287 1.00 90.94 337 GLU A N 1
ATOM 2575 C CA . GLU A 1 337 ? -5.943 12.149 10.413 1.00 90.94 337 GLU A CA 1
ATOM 2576 C C . GLU A 1 337 ? -6.302 12.801 11.752 1.00 90.94 337 GLU A C 1
ATOM 2578 O O . GLU A 1 337 ? -7.034 12.197 12.536 1.00 90.94 337 GLU A O 1
ATOM 2583 N N . ASP A 1 338 ? -5.910 14.058 11.969 1.00 88.81 338 ASP A N 1
ATOM 2584 C CA . ASP A 1 338 ? -6.243 14.817 13.180 1.00 88.81 338 ASP A CA 1
ATOM 2585 C C . ASP A 1 338 ? -7.761 14.949 13.346 1.00 88.81 338 ASP A C 1
ATOM 2587 O O . ASP A 1 338 ? -8.319 14.635 14.401 1.00 88.81 338 ASP A O 1
ATOM 2591 N N . SER A 1 339 ? -8.467 15.331 12.273 1.00 90.69 339 SER A N 1
ATOM 2592 C CA . SER A 1 339 ? -9.927 15.422 12.285 1.00 90.69 339 SER A CA 1
ATOM 2593 C C . SER A 1 339 ? -10.597 14.080 12.580 1.00 90.69 339 SER A C 1
ATOM 2595 O O . SER A 1 339 ? -11.709 14.080 13.118 1.00 90.69 339 SER A O 1
ATOM 2597 N N . TYR A 1 340 ? -10.001 12.962 12.164 1.00 94.62 340 TYR A N 1
ATOM 2598 C CA . TYR A 1 340 ? -10.516 11.624 12.445 1.00 94.62 340 TYR A CA 1
ATOM 2599 C C . TYR A 1 340 ? -10.282 11.241 13.900 1.00 94.62 340 TYR A C 1
ATOM 2601 O O . TYR A 1 340 ? -11.241 10.886 14.588 1.00 94.62 340 TYR A O 1
ATOM 2609 N N . VAL A 1 341 ? -9.042 11.367 14.374 1.00 94.56 341 VAL A N 1
ATOM 2610 C CA . VAL A 1 341 ? -8.643 11.019 15.739 1.00 94.56 341 VAL A CA 1
ATOM 2611 C C . VAL A 1 341 ? -9.452 11.828 16.747 1.00 94.56 341 VAL A C 1
ATOM 2613 O O . VAL A 1 341 ? -10.089 11.237 17.617 1.00 94.56 341 VAL A O 1
ATOM 2616 N N . GLU A 1 342 ? -9.536 13.153 16.580 1.00 92.69 342 GLU A N 1
ATOM 2617 C CA . GLU A 1 342 ? -10.339 14.034 17.439 1.00 92.69 342 GLU A CA 1
ATOM 2618 C C . GLU A 1 342 ? -11.800 13.564 17.496 1.00 92.69 342 GLU A C 1
ATOM 2620 O O . GLU A 1 342 ? -12.395 13.433 18.571 1.00 92.69 342 GLU A O 1
ATOM 2625 N N . ARG A 1 343 ? -12.389 13.273 16.329 1.00 93.75 343 ARG A N 1
ATOM 2626 C CA . ARG A 1 343 ? -13.807 12.924 16.220 1.00 93.75 343 ARG A CA 1
ATOM 2627 C C . ARG A 1 343 ? -14.121 11.575 16.850 1.00 93.75 343 ARG A C 1
ATOM 2629 O O . ARG A 1 343 ? -15.135 11.456 17.536 1.00 93.75 343 ARG A O 1
ATOM 2636 N N . VAL A 1 344 ? -13.297 10.571 16.577 1.00 95.31 344 VAL A N 1
ATOM 2637 C CA . VAL A 1 344 ? -13.479 9.208 17.079 1.00 95.31 344 VAL A CA 1
ATOM 2638 C C . VAL A 1 344 ? -13.232 9.170 18.584 1.00 95.31 344 VAL A C 1
ATOM 2640 O O . VAL A 1 344 ? -14.086 8.684 19.326 1.00 95.31 344 VAL A O 1
ATOM 2643 N N . ALA A 1 345 ? -12.141 9.780 19.054 1.00 95.38 345 ALA A N 1
ATOM 2644 C CA . ALA A 1 345 ? -11.820 9.858 20.475 1.00 95.38 345 ALA A CA 1
ATOM 2645 C C . ALA A 1 345 ? -12.905 10.584 21.283 1.00 95.38 345 ALA A C 1
ATOM 2647 O O . ALA A 1 345 ? -13.240 10.151 22.387 1.00 95.38 345 ALA A O 1
ATOM 2648 N N . TYR A 1 346 ? -13.494 11.655 20.734 1.00 93.62 346 TYR A N 1
ATOM 2649 C CA . TYR A 1 346 ? -14.617 12.350 21.366 1.00 93.62 346 TYR A CA 1
ATOM 2650 C C . TYR A 1 346 ? -15.779 11.395 21.664 1.00 93.62 346 TYR A C 1
ATOM 2652 O O . TYR A 1 346 ? -16.287 11.387 22.783 1.00 93.62 346 TYR A O 1
ATOM 2660 N N . TRP A 1 347 ? -16.192 10.570 20.696 1.00 94.12 347 TRP A N 1
ATOM 2661 C CA . TRP A 1 347 ? -17.325 9.657 20.884 1.00 94.12 347 TRP A CA 1
ATOM 2662 C C . TRP A 1 347 ? -17.010 8.492 21.812 1.00 94.12 347 TRP A C 1
ATOM 2664 O O . TRP A 1 347 ? -17.835 8.190 22.668 1.00 94.12 347 TRP A O 1
ATOM 2674 N N . ILE A 1 348 ? -15.803 7.925 21.735 1.00 94.75 348 ILE A N 1
ATOM 2675 C CA . ILE A 1 348 ? -15.351 6.898 22.687 1.00 94.75 348 ILE A CA 1
ATOM 2676 C C . ILE A 1 348 ? -15.423 7.433 24.124 1.00 94.75 348 ILE A C 1
ATOM 2678 O O . ILE A 1 348 ? -16.008 6.794 24.995 1.00 94.75 348 ILE A O 1
ATOM 2682 N N . LYS A 1 349 ? -14.903 8.644 24.369 1.00 93.00 349 LYS A N 1
ATOM 2683 C CA . LYS A 1 349 ? -14.963 9.293 25.689 1.00 93.00 349 LYS A CA 1
ATOM 2684 C C . LYS A 1 349 ? -16.402 9.566 26.130 1.00 93.00 349 LYS A C 1
ATOM 2686 O O . LYS A 1 349 ? -16.749 9.297 27.275 1.00 93.00 349 LYS A O 1
ATOM 2691 N N . ARG A 1 350 ? -17.256 10.067 25.230 1.00 91.88 350 ARG A N 1
ATOM 2692 C CA . ARG A 1 350 ? -18.671 10.342 25.533 1.00 91.88 350 ARG A CA 1
ATOM 2693 C C . ARG A 1 350 ? -19.455 9.084 25.893 1.00 91.88 350 ARG A C 1
ATOM 2695 O O . ARG A 1 350 ? -20.282 9.161 26.790 1.00 91.88 350 ARG A O 1
ATOM 2702 N N . TRP A 1 351 ? -19.216 7.963 25.215 1.00 93.06 351 TRP A N 1
ATOM 2703 C CA . TRP A 1 351 ? -19.871 6.687 25.526 1.00 93.06 351 TRP A CA 1
ATOM 2704 C C . TRP A 1 351 ? -19.349 6.036 26.808 1.00 93.06 351 TRP A C 1
ATOM 2706 O O . TRP A 1 351 ? -20.046 5.219 27.394 1.00 93.06 351 TRP A O 1
ATOM 2716 N N . ALA A 1 352 ? -18.160 6.432 27.264 1.00 89.81 352 ALA A N 1
ATOM 2717 C CA . ALA A 1 352 ? -17.618 6.082 28.574 1.00 89.81 352 ALA A CA 1
ATOM 2718 C C . ALA A 1 352 ? -18.000 7.092 29.680 1.00 89.81 352 ALA A C 1
ATOM 2720 O O . ALA A 1 352 ? -17.349 7.132 30.720 1.00 89.81 352 ALA A O 1
ATOM 2721 N N . ASP A 1 353 ? -19.005 7.947 29.444 1.00 90.38 353 ASP A N 1
ATOM 2722 C CA . ASP A 1 353 ? -19.484 8.987 30.372 1.00 90.38 353 ASP A CA 1
ATOM 2723 C C . ASP A 1 353 ? -18.414 9.995 30.840 1.00 90.38 353 ASP A C 1
ATOM 2725 O O . ASP A 1 353 ? -18.571 10.704 31.839 1.00 90.38 353 ASP A O 1
ATOM 2729 N N . VAL A 1 354 ? -17.327 10.133 30.077 1.00 90.06 354 VAL A N 1
ATOM 2730 C CA . VAL A 1 354 ? -16.266 11.101 30.358 1.00 90.06 354 VAL A CA 1
ATOM 2731 C C . VAL A 1 354 ? -16.754 12.496 29.975 1.00 90.06 354 VAL A C 1
ATOM 2733 O O . VAL A 1 354 ? -17.211 12.744 28.851 1.00 90.06 354 VAL A O 1
ATOM 2736 N N . GLN A 1 355 ? -16.617 13.444 30.901 1.00 85.62 355 GLN A N 1
ATOM 2737 C CA . GLN A 1 355 ? -16.893 14.850 30.626 1.00 85.62 355 GLN A CA 1
ATOM 2738 C C . GLN A 1 355 ? -15.831 15.396 29.668 1.00 85.62 355 GLN A C 1
ATOM 2740 O O . GLN A 1 355 ? -14.690 15.640 30.049 1.00 85.62 355 GLN A O 1
ATOM 2745 N N . VAL A 1 356 ? -16.218 15.569 28.407 1.00 85.88 356 VAL A N 1
ATOM 2746 C CA . VAL A 1 356 ? -15.403 16.210 27.375 1.00 85.88 356 VAL A CA 1
ATOM 2747 C C . VAL A 1 356 ? -16.081 17.492 26.924 1.00 85.88 356 VAL A C 1
ATOM 2749 O O . VAL A 1 356 ? -17.281 17.506 26.627 1.00 85.88 356 VAL A O 1
ATOM 2752 N N . GLU A 1 357 ? -15.310 18.575 26.867 1.00 80.62 357 GLU A N 1
ATOM 2753 C CA . GLU A 1 357 ? -15.785 19.824 26.286 1.00 80.62 357 GLU A CA 1
ATOM 2754 C C . GLU A 1 357 ? -16.126 19.605 24.813 1.00 80.62 357 GLU A C 1
ATOM 2756 O O . GLU A 1 357 ? -15.451 18.878 24.079 1.00 80.62 357 GLU A O 1
ATOM 2761 N N . LYS A 1 358 ? -17.234 20.200 24.377 1.00 71.56 358 LYS A N 1
ATOM 2762 C CA . LYS A 1 358 ? -17.650 20.115 22.983 1.00 71.56 358 LYS A CA 1
ATOM 2763 C C . LYS A 1 358 ? -16.712 20.996 22.154 1.00 71.56 358 LYS A C 1
ATOM 2765 O O . LYS A 1 358 ? -16.686 22.196 22.417 1.00 71.56 358 LYS A O 1
ATOM 2770 N N . PRO A 1 359 ? -16.029 20.460 21.128 1.00 66.81 359 PRO A N 1
ATOM 2771 C CA . PRO A 1 359 ? -15.176 21.277 20.278 1.00 66.81 359 PRO A CA 1
ATOM 2772 C C . PRO A 1 359 ? -15.976 22.430 19.657 1.00 66.81 359 PRO A C 1
ATOM 2774 O O . PRO A 1 359 ? -17.044 22.217 19.059 1.00 66.81 359 PRO A O 1
ATOM 2777 N N . GLU A 1 360 ? -15.480 23.659 19.804 1.00 59.09 360 GLU A N 1
ATOM 2778 C CA . GLU A 1 360 ? -16.050 24.820 19.127 1.00 59.09 360 GLU A CA 1
ATOM 2779 C C . GLU A 1 360 ? -15.757 24.718 17.630 1.00 59.09 360 GLU A C 1
ATOM 2781 O O . GLU A 1 360 ? -14.652 24.955 17.150 1.00 59.09 360 GLU A O 1
ATOM 2786 N N . HIS A 1 361 ? -16.765 24.321 16.858 1.00 58.84 361 HIS A N 1
ATOM 2787 C CA . HIS A 1 361 ? -16.640 24.256 15.411 1.00 58.84 361 HIS A CA 1
ATOM 2788 C C . HIS A 1 361 ? -17.087 25.573 14.772 1.00 58.84 361 HIS A C 1
ATOM 2790 O O . HIS A 1 361 ? -18.272 25.921 14.791 1.00 58.84 361 HIS A O 1
ATOM 2796 N N . ASP A 1 362 ? -16.139 26.255 14.132 1.00 52.97 362 ASP A N 1
ATOM 2797 C CA . ASP A 1 362 ? -16.368 27.421 13.282 1.00 52.97 362 ASP A CA 1
ATOM 2798 C C . ASP A 1 362 ? -17.490 27.150 12.260 1.00 52.97 362 ASP A C 1
ATOM 2800 O O . ASP A 1 362 ? -17.355 26.323 11.350 1.00 52.97 362 ASP A O 1
ATOM 2804 N N . LYS A 1 363 ? -18.602 27.891 12.352 1.00 54.94 363 LYS A N 1
ATOM 2805 C CA . LYS A 1 363 ? -19.726 27.833 11.394 1.00 54.94 363 LYS A CA 1
ATOM 2806 C C . LYS A 1 363 ? -19.395 28.556 10.082 1.00 54.94 363 LYS A C 1
ATOM 2808 O O . LYS A 1 363 ? -20.202 29.333 9.570 1.00 54.94 363 LYS A O 1
ATOM 2813 N N . LYS A 1 364 ? -18.204 28.342 9.520 1.00 54.47 364 LYS A N 1
ATOM 2814 C CA . LYS A 1 364 ? -17.855 28.916 8.216 1.00 54.47 364 LYS A CA 1
ATOM 2815 C C . LYS A 1 364 ? -18.799 28.325 7.167 1.00 54.47 364 LYS A C 1
ATOM 2817 O O . LYS A 1 364 ? -18.839 27.109 6.978 1.00 54.47 364 LYS A O 1
ATOM 2822 N N . LYS A 1 365 ? -19.589 29.187 6.513 1.00 53.62 365 LYS A N 1
ATOM 2823 C CA . LYS A 1 365 ? -20.465 28.804 5.397 1.00 53.62 365 LYS A CA 1
ATOM 2824 C C . LYS A 1 365 ? -19.588 28.290 4.255 1.00 53.62 365 LYS A C 1
ATOM 2826 O O . LYS A 1 365 ? -18.936 29.071 3.573 1.00 53.62 365 LYS A O 1
ATOM 2831 N N . GLY A 1 366 ? -19.540 26.972 4.095 1.00 57.84 366 GLY A N 1
ATOM 2832 C CA . GLY A 1 366 ? -19.023 26.339 2.887 1.00 57.84 366 GLY A CA 1
ATOM 2833 C C . GLY A 1 366 ? -20.091 26.300 1.788 1.00 57.84 366 GLY A C 1
ATOM 2834 O O . GLY A 1 366 ? -21.261 26.579 2.069 1.00 57.84 366 GLY A O 1
ATOM 2835 N N . PRO A 1 367 ? -19.712 25.933 0.553 1.00 57.25 367 PRO A N 1
ATOM 2836 C CA . PRO A 1 367 ? -20.665 25.607 -0.503 1.00 57.25 367 PRO A CA 1
ATOM 2837 C C . PRO A 1 367 ? -21.696 24.564 -0.032 1.00 57.25 367 PRO A C 1
ATOM 2839 O O . PRO A 1 367 ? -21.383 23.760 0.857 1.00 57.25 367 PRO A O 1
ATOM 2842 N N . PRO A 1 368 ? -22.918 24.561 -0.596 1.00 62.56 368 PRO A N 1
ATOM 2843 C CA . PRO A 1 368 ? -23.914 23.545 -0.283 1.00 62.56 368 PRO A CA 1
ATOM 2844 C C . PRO A 1 368 ? -23.339 22.151 -0.544 1.00 62.56 368 PRO A C 1
ATOM 2846 O O . PRO A 1 368 ? -22.676 21.911 -1.548 1.00 62.56 368 PRO A O 1
ATOM 2849 N N . HIS A 1 369 ? -23.566 21.238 0.396 1.00 72.06 369 HIS A N 1
ATOM 2850 C CA . HIS A 1 369 ? -23.078 19.872 0.278 1.00 72.06 369 HIS A CA 1
ATOM 2851 C C . HIS A 1 369 ? -23.888 19.121 -0.787 1.00 72.06 369 HIS A C 1
ATOM 2853 O O . HIS A 1 369 ? -25.106 18.982 -0.659 1.00 72.06 369 HIS A O 1
ATOM 2859 N N . GLU A 1 370 ? -23.216 18.651 -1.836 1.00 71.44 370 GLU A N 1
ATOM 2860 C CA . GLU A 1 370 ? -23.855 18.024 -2.995 1.00 71.44 370 GLU A CA 1
ATOM 2861 C C . GLU A 1 370 ? -24.147 16.540 -2.719 1.00 71.44 370 GLU A C 1
ATOM 2863 O O . GLU A 1 370 ? -23.257 15.691 -2.727 1.00 71.44 370 GLU A O 1
ATOM 2868 N N . PHE A 1 371 ? -25.421 16.232 -2.451 1.00 70.62 371 PHE A N 1
ATOM 2869 C CA . PHE A 1 371 ? -25.894 14.886 -2.102 1.00 70.62 371 PHE A CA 1
ATOM 2870 C C . PHE A 1 371 ? -25.542 13.816 -3.142 1.00 70.62 371 PHE A C 1
ATOM 2872 O O . PHE A 1 371 ? -25.160 12.709 -2.770 1.00 70.62 371 PHE A O 1
ATOM 2879 N N . GLU A 1 372 ? -25.646 14.151 -4.427 1.00 71.88 372 GLU A N 1
ATOM 2880 C CA . GLU A 1 372 ? -25.492 13.206 -5.543 1.00 71.88 372 GLU A CA 1
ATOM 2881 C C . GLU A 1 372 ? -24.085 12.594 -5.612 1.00 71.88 372 GLU A C 1
ATOM 2883 O O . GLU A 1 372 ? -23.906 11.473 -6.092 1.00 71.88 372 GLU A O 1
ATOM 2888 N N . PHE A 1 373 ? -23.100 13.279 -5.028 1.00 84.00 373 PHE A N 1
ATOM 2889 C CA . PHE A 1 373 ? -21.701 12.869 -5.039 1.00 84.00 373 PHE A CA 1
ATOM 2890 C C . PHE A 1 373 ? -21.198 12.372 -3.680 1.00 84.00 373 PHE A C 1
ATOM 2892 O O . PHE A 1 373 ? -20.017 12.072 -3.545 1.00 84.00 373 PHE A O 1
ATOM 2899 N N . CYS A 1 374 ? -22.056 12.273 -2.663 1.00 86.00 374 CYS A N 1
ATOM 2900 C CA . CYS A 1 374 ? -21.669 11.829 -1.326 1.00 86.00 374 CYS A CA 1
ATOM 2901 C C . CYS A 1 374 ? -22.138 10.394 -1.069 1.00 86.00 374 CYS A C 1
ATOM 2903 O O . CYS A 1 374 ? -23.337 10.151 -0.928 1.00 86.00 374 CYS A O 1
ATOM 2905 N N . GLU A 1 375 ? -21.212 9.440 -0.933 1.00 91.00 375 GLU A N 1
ATOM 2906 C CA . GLU A 1 375 ? -21.580 8.032 -0.717 1.00 91.00 375 GLU A CA 1
ATOM 2907 C C . GLU A 1 375 ? -22.235 7.813 0.652 1.00 91.00 375 GLU A C 1
ATOM 2909 O O . GLU A 1 375 ? -23.173 7.030 0.773 1.00 91.00 375 GLU A O 1
ATOM 2914 N N . GLY A 1 376 ? -21.838 8.589 1.665 1.00 86.31 376 GLY A N 1
ATOM 2915 C CA . GLY A 1 376 ? -22.515 8.582 2.963 1.00 86.31 376 GLY A CA 1
ATOM 2916 C C . GLY A 1 376 ? -23.911 9.197 2.885 1.00 86.31 376 GLY A C 1
ATOM 2917 O O . GLY A 1 376 ? -24.798 8.814 3.633 1.00 86.31 376 GLY A O 1
ATOM 2918 N N . GLY A 1 377 ? -24.141 10.132 1.959 1.00 83.19 377 GLY A N 1
ATOM 2919 C CA . GLY A 1 377 ? -25.475 10.644 1.652 1.00 83.19 377 GLY A CA 1
ATOM 2920 C C . GLY A 1 377 ? -26.373 9.558 1.078 1.00 83.19 377 GLY A C 1
ATOM 2921 O O . GLY A 1 377 ? -27.468 9.344 1.591 1.00 83.19 377 GLY A O 1
ATOM 2922 N N . LYS A 1 378 ? -25.876 8.836 0.070 1.00 82.81 378 LYS A N 1
ATOM 2923 C CA . LYS A 1 378 ? -26.586 7.722 -0.581 1.00 82.81 378 LYS A CA 1
ATOM 2924 C C . LYS A 1 378 ? -26.947 6.599 0.390 1.00 82.81 378 LYS A C 1
ATOM 2926 O O . LYS A 1 378 ? -28.006 6.003 0.250 1.00 82.81 378 LYS A O 1
ATOM 2931 N N . GLN A 1 379 ? -26.101 6.363 1.389 1.00 82.50 379 GLN A N 1
ATOM 2932 C CA . GLN A 1 379 ? -26.327 5.369 2.443 1.00 82.50 379 GLN A CA 1
ATOM 2933 C C . GLN A 1 379 ? -27.093 5.929 3.652 1.00 82.50 379 GLN A C 1
ATOM 2935 O O . GLN A 1 379 ? -27.325 5.225 4.623 1.00 82.50 379 GLN A O 1
ATOM 2940 N N . GLY A 1 380 ? -27.495 7.202 3.620 1.00 83.81 380 GLY A N 1
ATOM 2941 C CA . GLY A 1 380 ? -28.296 7.811 4.678 1.00 83.81 380 GLY A CA 1
ATOM 2942 C C . GLY A 1 380 ? -27.518 8.275 5.911 1.00 83.81 380 GLY A C 1
ATOM 2943 O O . GLY A 1 380 ? -28.153 8.790 6.821 1.00 83.81 380 GLY A O 1
ATOM 2944 N N . HIS A 1 381 ? -26.184 8.204 5.925 1.00 88.75 381 HIS A N 1
ATOM 2945 C CA . HIS A 1 381 ? -25.296 8.529 7.056 1.00 88.75 381 HIS A CA 1
ATOM 2946 C C . HIS A 1 381 ? -24.701 9.951 7.041 1.00 88.75 381 HIS A C 1
ATOM 2948 O O . HIS A 1 381 ? -24.001 10.364 7.965 1.00 88.75 381 HIS A O 1
ATOM 2954 N N . CYS A 1 382 ? -24.979 10.766 6.017 1.00 85.00 382 CYS A N 1
ATOM 2955 C CA . CYS A 1 382 ? -24.491 12.150 5.971 1.00 85.00 382 CYS A CA 1
ATOM 2956 C C . CYS A 1 382 ? -25.508 13.163 6.532 1.00 85.00 382 CYS A C 1
ATOM 2958 O O . CYS A 1 382 ? -26.535 13.458 5.916 1.00 85.00 382 CYS A O 1
ATOM 2960 N N . LYS A 1 383 ? -25.179 13.809 7.662 1.00 82.38 383 LYS A N 1
ATOM 2961 C CA . LYS A 1 383 ? -26.007 14.875 8.271 1.00 82.38 383 LYS A CA 1
ATOM 2962 C C . LYS A 1 383 ? -26.259 16.066 7.336 1.00 82.38 383 LYS A C 1
ATOM 2964 O O . LYS A 1 383 ? -27.365 16.602 7.320 1.00 82.38 383 LYS A O 1
ATOM 2969 N N . ALA A 1 384 ? -25.255 16.474 6.557 1.00 78.75 384 ALA A N 1
ATOM 2970 C CA . ALA A 1 384 ? -25.389 17.593 5.622 1.00 78.75 384 ALA A CA 1
ATOM 2971 C C . ALA A 1 384 ? -26.340 17.253 4.461 1.00 78.75 384 ALA A C 1
ATOM 2973 O O . ALA A 1 384 ? -27.181 18.072 4.097 1.00 78.75 384 ALA A O 1
ATOM 2974 N N . CYS A 1 385 ? -26.269 16.022 3.947 1.00 78.31 385 CYS A N 1
ATOM 2975 C CA . CYS A 1 385 ? -27.208 15.495 2.959 1.00 78.31 385 CYS A CA 1
ATOM 2976 C C . CYS A 1 385 ? -28.647 15.465 3.476 1.00 78.31 385 CYS A C 1
ATOM 2978 O O . CYS A 1 385 ? -29.546 15.947 2.793 1.00 78.31 385 CYS A O 1
ATOM 2980 N N . ARG A 1 386 ? -28.868 14.949 4.695 1.00 78.81 386 ARG A N 1
ATOM 2981 C CA . ARG A 1 386 ? -30.206 14.912 5.311 1.00 78.81 386 ARG A CA 1
ATOM 2982 C C . ARG A 1 386 ? -30.811 16.314 5.430 1.00 78.81 386 ARG A C 1
ATOM 2984 O O . ARG A 1 386 ? -31.957 16.521 5.045 1.00 78.81 386 ARG A O 1
ATOM 2991 N N . ALA A 1 387 ? -30.026 17.290 5.890 1.00 71.94 387 ALA A N 1
ATOM 2992 C CA . ALA A 1 387 ? -30.465 18.684 5.982 1.00 71.94 387 ALA A CA 1
ATOM 2993 C C . ALA A 1 387 ? -30.796 19.298 4.608 1.00 71.94 387 ALA A C 1
ATOM 2995 O O . ALA A 1 387 ? -31.806 19.991 4.469 1.00 71.94 387 ALA A O 1
ATOM 2996 N N . ALA A 1 388 ? -29.977 19.027 3.586 1.00 69.94 388 ALA A N 1
ATOM 2997 C CA . ALA A 1 388 ? -30.224 19.489 2.221 1.00 69.94 388 ALA A CA 1
ATOM 2998 C C . ALA A 1 388 ? -31.511 18.886 1.626 1.00 69.94 388 ALA A C 1
ATOM 3000 O O . ALA A 1 388 ? -32.297 19.612 1.021 1.00 69.94 388 ALA A O 1
ATOM 3001 N N . LEU A 1 389 ? -31.766 17.589 1.843 1.00 66.06 389 LEU A N 1
ATOM 3002 C CA . LEU A 1 389 ? -32.989 16.917 1.389 1.00 66.06 389 LEU A CA 1
ATOM 3003 C C . LEU A 1 389 ? -34.240 17.505 2.054 1.00 66.06 389 LEU A C 1
ATOM 3005 O O . LEU A 1 389 ? -35.162 17.899 1.348 1.00 66.06 389 LEU A O 1
ATOM 3009 N N . LEU A 1 390 ? -34.239 17.662 3.383 1.00 66.50 390 LEU A N 1
ATOM 3010 C CA . LEU A 1 390 ? -35.355 18.269 4.127 1.00 66.50 390 LEU A CA 1
ATOM 3011 C C . LEU A 1 390 ? -35.669 19.699 3.659 1.00 66.50 390 LEU A C 1
ATOM 3013 O O . LEU A 1 390 ? -36.833 20.090 3.591 1.00 66.50 390 LEU A O 1
ATOM 3017 N N . SER A 1 391 ? -34.638 20.464 3.295 1.00 63.84 391 SER A N 1
ATOM 3018 C CA . SER A 1 391 ? -34.794 21.837 2.799 1.00 63.84 391 SER A CA 1
ATOM 3019 C C . SER A 1 391 ? -35.439 21.885 1.406 1.00 63.84 391 SER A C 1
ATOM 3021 O O . SER A 1 391 ? -36.215 22.795 1.127 1.00 63.84 391 SER A O 1
ATOM 3023 N N . ARG A 1 392 ? -35.167 20.896 0.538 1.00 62.03 392 ARG A N 1
ATOM 3024 C CA . ARG A 1 392 ? -35.805 20.774 -0.790 1.00 62.03 392 ARG A CA 1
ATOM 3025 C C . ARG A 1 392 ? -37.272 20.353 -0.677 1.00 62.03 392 ARG A C 1
ATOM 3027 O O . ARG A 1 392 ? -38.101 20.898 -1.395 1.00 62.03 392 ARG A O 1
ATOM 3034 N N . SER A 1 393 ? -37.600 19.461 0.259 1.00 55.88 393 SER A N 1
ATOM 3035 C CA . SER A 1 393 ? -38.979 19.018 0.527 1.00 55.88 393 SER A CA 1
ATOM 3036 C C . SER A 1 393 ? -39.872 20.119 1.111 1.00 55.88 393 SER A C 1
ATOM 3038 O O . SER A 1 393 ? -41.087 20.095 0.933 1.00 55.88 393 SER A O 1
ATOM 3040 N N . ALA A 1 394 ? -39.283 21.078 1.832 1.00 56.59 394 ALA A N 1
ATOM 3041 C CA . ALA A 1 394 ? -39.997 22.218 2.405 1.00 56.59 394 ALA A CA 1
ATOM 3042 C C . ALA A 1 394 ? -40.254 23.350 1.390 1.00 56.59 394 ALA A C 1
ATOM 3044 O O . ALA A 1 394 ? -41.151 24.156 1.607 1.00 56.59 394 ALA A O 1
ATOM 3045 N N . GLY A 1 395 ? -39.491 23.404 0.291 1.00 50.41 395 GLY A N 1
ATOM 3046 C CA . GLY A 1 395 ? -39.632 24.403 -0.778 1.00 50.41 395 GLY A CA 1
ATOM 3047 C C . GLY A 1 395 ? -40.534 23.983 -1.945 1.00 50.41 395 GLY A C 1
ATOM 3048 O O . GLY A 1 395 ? -40.661 24.738 -2.902 1.00 50.41 395 GLY A O 1
ATOM 3049 N N . SER A 1 396 ? -41.130 22.787 -1.893 1.00 46.38 396 SER A N 1
ATOM 3050 C CA . SER A 1 396 ? -42.044 22.256 -2.916 1.00 46.38 396 SER A CA 1
ATOM 3051 C C . SER A 1 396 ? -43.509 22.200 -2.450 1.00 46.38 396 SER A C 1
ATOM 3053 O O . SER A 1 396 ? -44.255 21.335 -2.911 1.00 46.38 396 SER A O 1
ATOM 3055 N N . ARG A 1 397 ? -43.904 23.057 -1.501 1.00 39.31 397 ARG A N 1
ATOM 3056 C CA . ARG A 1 397 ? -45.299 23.249 -1.074 1.00 39.31 397 ARG A CA 1
ATOM 3057 C C . ARG A 1 397 ? -45.807 24.623 -1.460 1.00 39.31 397 ARG A C 1
ATOM 3059 O O . ARG A 1 397 ? -45.014 25.580 -1.324 1.00 39.31 397 ARG A O 1
#

Organism: NCBI:txid260670